Protein AF-K9VRH4-F1 (afdb_monomer)

Secondary structure (DSSP, 8-state):
---------EEEEEEES-STT-S-TTS-EEEEEE--TTSTTPPTT--TTTSEEEEEEEEESSPTTTTSSTT---TT--S--TT--S-TTSSEEEEEETTEEEETTEEEE--TTEEEPPGGGPPPTT-EEEEEEEEEETT--EEEEEEEEEPPPPPPPSSTT--S-EEEEE-------TT--HHHHHHHHHHHHHHHHHHHTT-EEEEEETTTTEEEEEEEETTEEE--TTPPPP-TTS-EEEEE--STT--TTGGGSTTHHHHHHHHHHHHHHHHHHHTT-EE-BTTBSB-TTSPBPEE--TTTTS-EEEEEETTHHHHHHHHHHHHHHH-TTTTSSSTTT--EEEEEES-----TTS--GGGGG--PPPP---TT-SEEEEEE-SS-SSSSPP----B-SS-B-SEEEE-SSSS---TTS-------TT----SSSTTTTTTTSS-----

Organism: NCBI:txid179408

Sequence (451 aa):
MAIASARNWLELKGPIGDSKNDSTPLIPTFKWDLKGEDEFCGLPGFNPDTDVSEVNLYVSVFPQGEGLLPGDRWSGLGSATTEQDYNPNRVLTAKWENGTWTWNGISQAGSPEEFTLSNDRMLTAGQKYYWAVEAETDKGEKTTAFGNFETLLPAPMNSSNTFSSVTVLTRGIEPENPANSEHSQLIDSQLNGVAKHIYDAGGAVKKYNPATGKWQSVSPQGNNWIFDSNSRSPSAGKPLVLLANWMEGIEQQRLYNSGFAEAAADSLFASMVQLDLEKGGSIGSPSGLYDSTGKLIRTSGSVFNSPLHFVGFGQGAVINSEIVQRLGTFFPNAGGTSPANRDLQMTTVDPYNYKSTDLSGPYRNILDPEIRVWNNVTYADNYYQTNGIGKTLNGRELSGTNWKSDWNVSLNNLGNCSPQLRCGIANDGNRAGLCCICCKCSKGLSQSRRK

Solvent-accessible surface area (backbone atoms only — not comparable to full-atom values): 24737 Å² total; per-residue (Å²): 133,83,79,78,74,78,69,67,31,61,46,80,76,43,62,47,35,45,47,97,85,38,96,42,38,42,42,31,32,40,35,39,49,62,36,27,50,94,38,96,53,26,40,80,93,39,47,64,93,75,39,56,47,38,32,38,42,26,30,13,78,30,49,82,56,49,24,35,46,46,78,17,66,41,84,67,58,63,78,51,47,100,83,48,27,47,40,83,77,41,61,37,64,36,40,31,44,92,54,30,35,35,39,96,90,43,76,46,78,48,61,91,45,52,50,65,49,48,86,93,58,32,46,40,59,58,37,64,37,23,36,37,42,37,42,29,31,73,86,70,56,73,52,75,44,79,50,70,54,57,29,52,57,66,77,50,65,95,54,92,60,23,26,49,30,33,38,37,42,26,68,42,74,78,66,62,61,87,92,58,62,64,64,63,52,37,52,51,44,51,55,43,40,56,51,46,54,45,36,76,75,65,21,16,37,28,38,40,36,61,91,76,54,44,76,42,50,25,33,81,55,87,80,43,76,42,80,54,94,80,29,43,75,78,51,56,62,28,37,36,34,38,38,52,42,73,60,69,95,58,61,75,74,62,71,29,35,53,58,40,50,56,52,49,15,50,52,52,42,54,31,51,50,52,53,14,40,77,41,71,18,48,76,37,54,100,88,40,51,49,46,100,84,70,46,75,35,66,44,75,10,24,58,35,38,7,34,30,36,37,40,10,32,26,45,10,24,33,21,45,30,52,29,50,52,49,35,46,72,77,37,61,26,41,9,12,86,35,82,89,61,37,32,22,29,39,40,28,37,33,30,44,57,47,55,67,87,81,46,69,78,78,49,44,47,24,55,46,62,80,68,56,59,55,93,60,50,70,31,33,39,37,38,17,27,76,66,59,77,62,81,56,78,50,13,50,83,58,76,49,100,88,28,52,42,82,36,75,41,73,52,70,80,63,73,68,86,42,84,86,44,70,83,45,74,54,88,65,95,83,66,84,75,69,89,68,62,67,64,65,72,17,62,48,81,67,86,78,87,92,131

Structure (mmCIF, N/CA/C/O backbone):
data_AF-K9VRH4-F1
#
_entry.id   AF-K9VRH4-F1
#
loop_
_atom_site.group_PDB
_atom_site.id
_atom_site.type_symbol
_atom_site.label_atom_id
_atom_site.label_alt_id
_atom_site.label_comp_id
_atom_site.label_asym_id
_atom_site.label_entity_id
_atom_site.label_seq_id
_atom_site.pdbx_PDB_ins_code
_atom_site.Cartn_x
_atom_site.Cartn_y
_atom_site.Cartn_z
_atom_site.occupancy
_atom_site.B_iso_or_equiv
_atom_site.auth_seq_id
_atom_site.auth_comp_id
_atom_site.auth_asym_id
_atom_site.auth_atom_id
_atom_site.pdbx_PDB_model_num
ATOM 1 N N . MET A 1 1 ? -27.255 25.297 39.744 1.00 35.28 1 MET A N 1
ATOM 2 C CA . MET A 1 1 ? -27.288 23.938 39.169 1.00 35.28 1 MET A CA 1
ATOM 3 C C . MET A 1 1 ? -25.854 23.459 39.080 1.00 35.28 1 MET A C 1
ATOM 5 O O . MET A 1 1 ? -25.089 24.037 38.322 1.00 35.28 1 MET A O 1
ATOM 9 N N . ALA A 1 2 ? -25.463 22.523 39.946 1.00 28.44 2 ALA A N 1
ATOM 10 C CA . ALA A 1 2 ? -24.146 21.904 39.891 1.00 28.44 2 ALA A CA 1
ATOM 11 C C . ALA A 1 2 ? -24.119 20.966 38.681 1.00 28.44 2 ALA A C 1
ATOM 13 O O . ALA A 1 2 ? -24.972 20.089 38.567 1.00 28.44 2 ALA A O 1
ATOM 14 N N . ILE A 1 3 ? -23.186 21.195 37.761 1.00 32.94 3 ILE A N 1
ATOM 15 C CA . ILE A 1 3 ? -22.892 20.254 36.684 1.00 32.94 3 ILE A CA 1
ATOM 16 C C . ILE A 1 3 ? -22.281 19.038 37.380 1.00 32.94 3 ILE A C 1
ATOM 18 O O . ILE A 1 3 ? -21.192 19.136 37.945 1.00 32.94 3 ILE A O 1
ATOM 22 N N . ALA A 1 4 ? -23.021 17.931 37.432 1.00 36.44 4 ALA A N 1
ATOM 23 C CA . ALA A 1 4 ? -22.487 16.660 37.887 1.00 36.44 4 ALA A CA 1
ATOM 24 C C . ALA A 1 4 ? -21.300 16.314 36.979 1.00 36.44 4 ALA A C 1
ATOM 26 O O . ALA A 1 4 ? -21.470 16.077 35.785 1.00 36.44 4 ALA A O 1
ATOM 27 N N . SER A 1 5 ? -20.089 16.364 37.530 1.00 43.59 5 SER A N 1
ATOM 28 C CA . SER A 1 5 ? -18.912 15.811 36.872 1.00 43.59 5 SER A CA 1
ATOM 29 C C . SER A 1 5 ? -19.157 14.312 36.756 1.00 43.59 5 SER A C 1
ATOM 31 O O . SER A 1 5 ? -19.114 13.620 37.773 1.00 43.59 5 SER A O 1
ATOM 33 N N . ALA A 1 6 ? -19.464 13.821 35.553 1.00 58.31 6 ALA A N 1
ATOM 34 C CA . ALA A 1 6 ? -19.500 12.388 35.285 1.00 58.31 6 ALA A CA 1
ATOM 35 C C . ALA A 1 6 ? -18.170 11.792 35.771 1.00 58.31 6 ALA A C 1
ATOM 37 O O . ALA A 1 6 ? -17.097 12.299 35.425 1.00 58.31 6 ALA A O 1
ATOM 38 N N . ARG A 1 7 ? -18.226 10.796 36.662 1.00 66.75 7 ARG A N 1
ATOM 39 C CA . ARG A 1 7 ? -17.015 10.110 37.119 1.00 66.75 7 ARG A CA 1
ATOM 40 C C . ARG A 1 7 ? -16.444 9.351 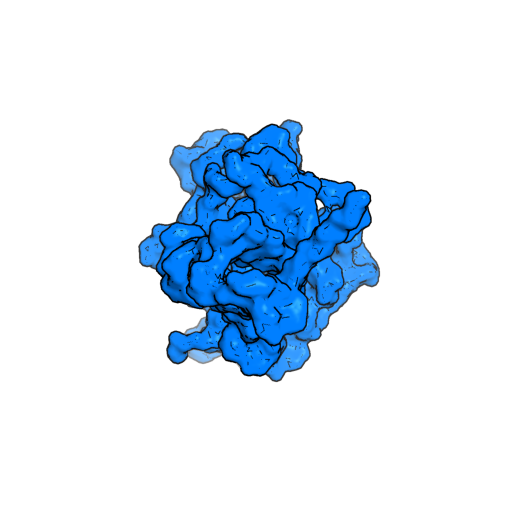35.930 1.00 66.75 7 ARG A C 1
ATOM 42 O O . ARG A 1 7 ? -17.189 8.671 35.235 1.00 66.75 7 ARG A O 1
ATOM 49 N N . ASN A 1 8 ? -15.145 9.487 35.682 1.00 75.56 8 ASN A N 1
ATOM 50 C CA . ASN A 1 8 ? -14.498 8.735 34.617 1.00 75.56 8 ASN A CA 1
ATOM 51 C C . ASN A 1 8 ? -14.078 7.360 35.152 1.00 75.56 8 ASN A C 1
ATOM 53 O O . ASN A 1 8 ? -13.003 7.222 35.735 1.00 75.56 8 ASN A O 1
ATOM 57 N N . TRP A 1 9 ? -14.962 6.381 34.982 1.00 87.94 9 TRP A N 1
ATOM 58 C CA . TRP A 1 9 ? -14.783 4.992 35.408 1.00 87.94 9 TRP A CA 1
ATOM 59 C C . TRP A 1 9 ? -14.170 4.104 34.319 1.00 87.94 9 TRP A C 1
ATOM 61 O O . TRP A 1 9 ? -14.119 2.897 34.487 1.00 87.94 9 TRP A O 1
ATOM 71 N N . LEU A 1 10 ? -13.689 4.688 33.220 1.00 91.38 10 LEU A N 1
ATOM 72 C CA . LEU A 1 10 ? -13.012 3.986 32.133 1.00 91.38 10 LEU A CA 1
ATOM 73 C C . LEU A 1 10 ? -11.599 4.555 31.965 1.00 91.38 10 LEU A C 1
ATOM 75 O O . LEU A 1 10 ? -11.423 5.754 31.733 1.00 91.38 10 LEU A O 1
ATOM 79 N N . GLU A 1 11 ? -10.583 3.700 32.051 1.00 92.00 11 GLU A N 1
ATOM 80 C CA . GLU A 1 11 ? -9.183 4.092 31.873 1.00 92.00 11 GLU A CA 1
ATOM 81 C C . GLU A 1 11 ? -8.489 3.229 30.820 1.00 92.00 11 GLU A C 1
ATOM 83 O O . GLU A 1 11 ? -8.385 2.016 30.959 1.00 92.00 11 GLU A O 1
ATOM 88 N N . LEU A 1 12 ? -7.938 3.857 29.780 1.00 93.25 12 LEU A N 1
ATOM 89 C CA . LEU A 1 12 ? -7.158 3.141 28.773 1.00 93.25 12 LEU A CA 1
ATOM 90 C C . LEU A 1 12 ? -5.770 2.786 29.316 1.00 93.25 12 LEU A C 1
ATOM 92 O O . LEU A 1 12 ? -5.043 3.667 29.774 1.00 93.25 12 LEU A O 1
ATOM 96 N N . LYS A 1 13 ? -5.366 1.519 29.189 1.00 93.00 13 LYS A N 1
ATOM 97 C CA . LYS A 1 13 ? -4.014 1.052 29.556 1.00 93.00 13 LYS A CA 1
ATOM 98 C C . LYS A 1 13 ? -3.057 0.982 28.379 1.00 93.00 13 LYS A C 1
ATOM 100 O O . LYS A 1 13 ? -1.844 0.999 28.568 1.00 93.00 13 LYS A O 1
ATOM 105 N N . GLY A 1 14 ? -3.607 0.967 27.173 1.00 81.06 14 GLY A N 1
ATOM 106 C CA . GLY A 1 14 ? -2.862 0.979 25.925 1.00 81.06 14 GLY A CA 1
ATOM 107 C C . GLY A 1 14 ? -3.239 -0.201 25.036 1.00 81.06 14 GLY A C 1
ATOM 108 O O . GLY A 1 14 ? -3.896 -1.147 25.478 1.00 81.06 14 GLY A O 1
ATOM 109 N N . PRO A 1 15 ? -2.807 -0.178 23.774 1.00 83.25 15 PRO A N 1
ATOM 110 C CA . PRO A 1 15 ? -2.511 -1.413 23.082 1.00 83.25 15 PRO A CA 1
ATOM 111 C C . PRO A 1 15 ? -1.242 -2.040 23.686 1.00 83.25 15 PRO A C 1
ATOM 113 O O . PRO A 1 15 ? -0.194 -1.410 23.741 1.00 83.25 15 PRO A O 1
ATOM 116 N N . ILE A 1 16 ? -1.326 -3.290 24.135 1.00 77.44 16 ILE A N 1
ATOM 117 C CA . ILE A 1 16 ? -0.171 -4.151 24.413 1.00 77.44 16 ILE A CA 1
ATOM 118 C C . ILE A 1 16 ? 0.257 -4.782 23.091 1.00 77.44 16 ILE A C 1
ATOM 120 O O . ILE A 1 16 ? -0.598 -5.209 22.312 1.00 77.44 16 ILE A O 1
ATOM 124 N N . GLY A 1 17 ? 1.559 -4.899 22.840 1.00 62.91 17 GLY A N 1
ATOM 125 C CA . GLY A 1 17 ? 2.035 -5.448 21.575 1.00 62.91 17 GLY A CA 1
ATOM 126 C C . GLY A 1 17 ? 2.310 -4.380 20.524 1.00 62.91 17 GLY A C 1
ATOM 127 O O . GLY A 1 17 ? 2.074 -4.644 19.355 1.00 62.91 17 GLY A O 1
ATOM 128 N N . ASP A 1 18 ? 2.748 -3.181 20.909 1.00 57.97 18 ASP A N 1
ATOM 129 C CA . ASP A 1 18 ? 3.160 -2.102 20.001 1.00 57.97 18 ASP A CA 1
ATOM 130 C C . ASP A 1 18 ? 4.665 -1.768 20.117 1.00 57.97 18 ASP A C 1
ATOM 132 O O . ASP A 1 18 ? 5.166 -0.867 19.441 1.00 57.97 18 ASP A O 1
ATOM 136 N N . SER A 1 19 ? 5.418 -2.516 20.937 1.00 59.28 19 SER A N 1
ATOM 137 C CA . SER A 1 19 ? 6.834 -2.266 21.217 1.00 59.28 19 SER A CA 1
ATOM 138 C C . SER A 1 19 ? 7.782 -3.100 20.343 1.00 59.28 19 SER A C 1
ATOM 140 O O . SER A 1 19 ? 7.430 -4.145 19.796 1.00 59.28 19 SER A O 1
ATOM 142 N N . LYS A 1 20 ? 9.054 -2.672 20.238 1.00 56.81 20 LYS A N 1
ATOM 143 C CA . LYS A 1 20 ? 10.079 -3.338 19.400 1.00 56.81 20 LYS A CA 1
ATOM 144 C C . LYS A 1 20 ? 10.387 -4.770 19.842 1.00 56.81 20 LYS A C 1
ATOM 146 O O . LYS A 1 20 ? 10.981 -5.520 19.072 1.00 56.81 20 LYS A O 1
ATOM 151 N N . ASN A 1 21 ? 10.034 -5.112 21.077 1.00 55.53 21 ASN A N 1
ATOM 152 C CA . ASN A 1 21 ? 10.310 -6.411 21.678 1.00 55.53 21 ASN A CA 1
ATOM 153 C C . ASN A 1 21 ? 9.100 -7.352 21.614 1.00 55.53 21 ASN A C 1
ATOM 155 O O . ASN A 1 21 ? 9.225 -8.517 21.994 1.00 55.53 21 ASN A O 1
ATOM 159 N N . ASP A 1 22 ? 7.951 -6.873 21.130 1.00 62.84 22 ASP A N 1
ATOM 160 C CA . ASP A 1 22 ? 6.749 -7.684 21.026 1.00 62.84 22 ASP A CA 1
ATOM 161 C C . ASP A 1 22 ? 6.797 -8.607 19.812 1.00 62.84 22 ASP A C 1
ATOM 163 O O . ASP A 1 22 ? 7.300 -8.276 18.740 1.00 62.84 22 ASP A O 1
ATOM 167 N N . SER A 1 23 ? 6.252 -9.809 19.986 1.00 56.75 23 SER A N 1
ATOM 168 C CA . SER A 1 23 ? 6.243 -10.835 18.939 1.00 56.75 23 SER A CA 1
ATOM 169 C C . SER A 1 23 ? 5.205 -10.586 17.835 1.00 56.75 23 SER A C 1
ATOM 171 O O . SER A 1 23 ? 5.262 -11.250 16.801 1.00 56.75 23 SER A O 1
ATOM 173 N N . THR A 1 24 ? 4.273 -9.646 18.040 1.00 63.16 24 THR A N 1
ATOM 174 C CA . THR A 1 24 ? 3.157 -9.317 17.129 1.00 63.16 24 THR A CA 1
ATOM 175 C C . THR A 1 24 ? 2.865 -7.801 17.083 1.00 63.16 24 THR A C 1
ATOM 177 O O . THR A 1 24 ? 1.732 -7.386 17.307 1.00 63.16 24 THR A O 1
ATOM 180 N N . PRO A 1 25 ? 3.854 -6.946 16.741 1.00 69.94 25 PRO A N 1
ATOM 181 C CA . PRO A 1 25 ? 3.779 -5.484 16.900 1.00 69.94 25 PRO A CA 1
ATOM 182 C C . PRO A 1 25 ? 2.669 -4.783 16.087 1.00 69.94 25 PRO A C 1
ATOM 184 O O . PRO A 1 25 ? 2.393 -3.602 16.277 1.00 69.94 25 PRO A O 1
ATOM 187 N N . LEU A 1 26 ? 2.067 -5.491 15.124 1.00 77.25 26 LEU A N 1
ATOM 188 C CA . LEU A 1 26 ? 1.008 -4.987 14.244 1.00 77.25 26 LEU A CA 1
ATOM 189 C C . LEU A 1 26 ? -0.363 -5.606 14.548 1.00 77.25 26 LEU A C 1
ATOM 191 O O . LEU A 1 26 ? -1.329 -5.333 13.838 1.00 77.25 26 LEU A O 1
ATOM 195 N N . ILE A 1 27 ? -0.459 -6.448 15.575 1.00 84.69 27 ILE A N 1
ATOM 196 C CA . ILE A 1 27 ? -1.700 -7.097 16.005 1.00 84.69 27 ILE A CA 1
ATOM 197 C C . ILE A 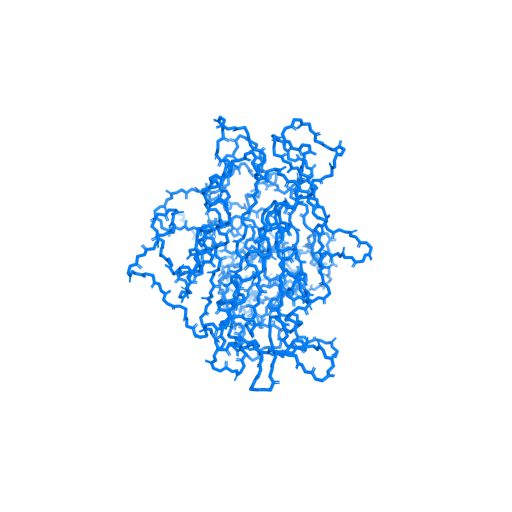1 27 ? -1.860 -6.854 17.514 1.00 84.69 27 ILE A C 1
ATOM 199 O O . ILE A 1 27 ? -1.797 -7.794 18.310 1.00 84.69 27 ILE A O 1
ATOM 203 N N . PRO A 1 28 ? -1.988 -5.583 17.938 1.00 89.25 28 PRO A N 1
ATOM 204 C CA . PRO A 1 28 ? -2.015 -5.270 19.352 1.00 89.25 28 PRO A CA 1
ATOM 205 C C . PRO A 1 28 ? -3.264 -5.824 20.043 1.00 89.25 28 PRO A C 1
ATOM 207 O O . PRO A 1 28 ? -4.317 -6.049 19.435 1.00 89.25 28 PRO A O 1
ATOM 210 N N . THR A 1 29 ? -3.132 -5.997 21.353 1.00 92.25 29 THR A N 1
ATOM 211 C CA . THR A 1 29 ? -4.240 -6.236 22.275 1.00 92.25 29 THR A CA 1
ATOM 212 C C . THR A 1 29 ? -4.584 -4.939 22.979 1.00 92.25 29 THR A C 1
ATOM 214 O O . THR A 1 29 ? -3.804 -4.455 23.792 1.00 92.25 29 THR A O 1
ATOM 217 N N . PHE A 1 30 ? -5.743 -4.371 22.676 1.00 94.31 30 PHE A N 1
ATOM 218 C CA . PHE A 1 30 ? -6.259 -3.199 23.370 1.00 94.31 30 PHE A CA 1
ATOM 219 C C . PHE A 1 30 ? -6.724 -3.599 24.764 1.00 94.31 30 PHE A C 1
ATOM 221 O O . PHE A 1 30 ? -7.462 -4.575 24.894 1.00 94.31 30 PHE A O 1
ATOM 228 N N . LYS A 1 31 ? -6.278 -2.853 25.780 1.00 95.38 31 LYS A N 1
ATOM 229 C CA . LYS A 1 31 ? -6.679 -3.041 27.175 1.00 95.38 31 LYS A CA 1
ATOM 230 C C . LYS A 1 31 ? -7.131 -1.737 27.813 1.00 95.38 31 LYS A C 1
ATOM 232 O O . LYS A 1 31 ? -6.527 -0.676 27.603 1.00 95.38 31 LYS A O 1
ATOM 237 N N . TRP A 1 32 ? -8.170 -1.839 28.620 1.00 94.94 32 TRP A N 1
ATOM 238 C CA . TRP A 1 32 ? -8.697 -0.767 29.452 1.00 94.94 32 TRP A CA 1
ATOM 239 C C . TRP A 1 32 ? -9.229 -1.353 30.756 1.00 94.94 32 TRP A C 1
ATOM 241 O O . TRP A 1 32 ? -9.529 -2.538 30.811 1.00 94.94 32 TRP A O 1
ATOM 251 N N . ASP A 1 33 ? -9.348 -0.509 31.773 1.00 92.44 33 ASP A N 1
ATOM 252 C CA . ASP A 1 33 ? -9.925 -0.874 33.064 1.00 92.44 33 ASP A CA 1
ATOM 253 C C . ASP A 1 33 ? -11.271 -0.162 33.225 1.00 92.44 33 ASP A C 1
ATOM 255 O O . ASP A 1 33 ? -11.391 1.041 32.945 1.00 92.44 33 ASP A O 1
ATOM 259 N N . LEU A 1 34 ? -12.264 -0.896 33.714 1.00 90.38 34 LEU A N 1
ATOM 260 C CA . LEU A 1 34 ? -13.556 -0.397 34.158 1.00 90.38 34 LEU A CA 1
ATOM 261 C C . LEU A 1 34 ? -13.540 -0.355 35.691 1.00 90.38 34 LEU A C 1
ATOM 263 O O . LEU A 1 34 ? -13.485 -1.372 36.370 1.00 90.38 34 LEU A O 1
ATOM 267 N N . LYS A 1 35 ? -13.559 0.847 36.261 1.00 85.31 35 LYS A N 1
ATOM 268 C CA . LYS A 1 35 ? -13.280 1.075 37.681 1.00 85.31 35 LYS A CA 1
ATOM 269 C C . LYS A 1 35 ? -14.517 0.928 38.559 1.00 85.31 35 LYS A C 1
ATOM 271 O O . LYS A 1 35 ? -15.436 1.753 38.488 1.00 85.31 35 LYS A O 1
ATOM 276 N N . GLY A 1 36 ? -14.488 -0.071 39.438 1.00 74.56 36 GLY A N 1
ATOM 277 C CA . GLY A 1 36 ? -15.500 -0.325 40.470 1.00 74.56 36 GLY A CA 1
ATOM 278 C C . GLY A 1 36 ? -15.449 0.626 41.672 1.00 74.56 36 GLY A C 1
ATOM 279 O O . GLY A 1 36 ? -14.606 1.515 41.763 1.00 74.56 36 GLY A O 1
ATOM 280 N N . GLU A 1 37 ? -16.358 0.421 42.626 1.00 67.88 37 GLU A N 1
ATOM 281 C CA . GLU A 1 37 ? -16.551 1.282 43.810 1.00 67.88 37 GLU A CA 1
ATOM 282 C C . GLU A 1 37 ? -15.295 1.460 44.680 1.00 67.88 37 GLU A C 1
ATOM 284 O O . GLU A 1 37 ? -15.092 2.530 45.260 1.00 67.88 37 GLU A O 1
ATOM 289 N N . ASP A 1 38 ? -14.433 0.443 44.723 1.00 68.56 38 ASP A N 1
ATOM 290 C CA . ASP A 1 38 ? -13.212 0.430 45.534 1.00 68.56 38 ASP A CA 1
ATOM 291 C C . ASP A 1 38 ? -12.031 1.168 44.876 1.00 68.56 38 ASP A C 1
ATOM 293 O O . ASP A 1 38 ? -10.958 1.311 45.472 1.00 68.56 38 ASP A O 1
ATOM 297 N N . GLU A 1 39 ? -12.215 1.679 43.657 1.00 70.06 39 GLU A N 1
ATOM 298 C CA . GLU A 1 39 ? -11.165 2.328 42.884 1.00 70.06 39 GLU A CA 1
ATOM 299 C C . GLU A 1 39 ? -11.294 3.854 42.841 1.00 70.06 39 GLU A C 1
ATOM 301 O O . GLU A 1 39 ? -12.376 4.448 42.808 1.00 70.06 39 GLU A O 1
ATOM 306 N N . PHE A 1 40 ? -10.144 4.533 42.798 1.00 66.69 40 PHE A N 1
ATOM 307 C CA . PHE A 1 40 ? -10.096 5.987 42.678 1.00 66.69 40 PHE A CA 1
ATOM 308 C C . PHE A 1 40 ? -10.763 6.434 41.365 1.00 66.69 40 PHE A C 1
ATOM 310 O O . PHE A 1 40 ? -10.292 6.093 40.277 1.00 66.69 40 PHE A O 1
ATOM 317 N N . CYS A 1 41 ? -11.833 7.229 41.495 1.00 69.75 41 CYS A N 1
ATOM 318 C CA . CYS A 1 41 ? -12.744 7.670 40.425 1.00 69.75 41 CYS A CA 1
ATOM 319 C C . CYS A 1 41 ? -13.737 6.618 39.893 1.00 69.75 41 CYS A C 1
ATOM 321 O O . CYS A 1 41 ? -14.420 6.906 38.910 1.00 69.75 41 CYS A O 1
ATOM 323 N N . GLY A 1 42 ? -13.881 5.465 40.549 1.00 70.31 42 GLY A N 1
ATOM 324 C CA . GLY A 1 42 ? -14.854 4.444 40.171 1.00 70.31 42 GLY A CA 1
ATOM 325 C C . GLY A 1 42 ? -16.312 4.787 40.498 1.00 70.31 42 GLY A C 1
ATOM 326 O O . GLY A 1 42 ? -16.623 5.735 41.246 1.00 70.31 42 GLY A O 1
ATOM 327 N N . LEU A 1 43 ? -17.221 4.025 39.888 1.00 77.88 43 LEU A N 1
ATOM 328 C CA . LEU A 1 43 ? -18.663 4.154 40.096 1.00 77.88 43 LEU A CA 1
ATOM 329 C C . LEU A 1 43 ? -19.101 3.425 41.382 1.00 77.88 43 LEU A C 1
ATOM 331 O O . LEU A 1 43 ? -18.773 2.255 41.557 1.00 77.88 43 LEU A O 1
ATOM 335 N N . PRO A 1 44 ? -19.850 4.077 42.294 1.00 76.12 44 PRO A N 1
ATOM 336 C CA . PRO A 1 44 ? -20.377 3.410 43.486 1.00 76.12 44 PRO A CA 1
ATOM 337 C C . PRO A 1 44 ? -21.367 2.291 43.136 1.00 76.12 44 PRO A C 1
ATOM 339 O O . PRO A 1 44 ? -22.283 2.505 42.338 1.00 76.12 44 PRO A O 1
ATOM 342 N N . GLY A 1 45 ? -21.222 1.120 43.758 1.00 77.25 45 GLY A N 1
ATOM 343 C CA . GLY A 1 45 ? -22.057 -0.052 43.516 1.00 77.25 45 GLY A CA 1
ATOM 344 C C . GLY A 1 45 ? -21.986 -0.581 42.084 1.00 77.25 45 GLY A C 1
ATOM 345 O O . GLY A 1 45 ? -22.999 -1.087 41.601 1.00 77.25 45 GLY A O 1
ATOM 346 N N . PHE A 1 46 ? -20.852 -0.382 41.404 1.00 82.69 46 PHE A N 1
ATOM 347 C CA . PHE A 1 46 ? -20.579 -0.883 40.059 1.00 82.69 46 PHE A CA 1
ATOM 348 C C . PHE A 1 46 ? -19.601 -2.053 40.123 1.00 82.69 46 PHE A C 1
ATOM 350 O O . PHE A 1 46 ? -18.490 -1.918 40.645 1.00 82.69 46 PHE A O 1
ATOM 357 N N . ASN A 1 47 ? -20.026 -3.182 39.569 1.00 83.38 47 ASN A N 1
ATOM 358 C CA . ASN A 1 47 ? -19.202 -4.349 39.321 1.00 83.38 47 ASN A CA 1
ATOM 359 C C . ASN A 1 47 ? -18.954 -4.504 37.805 1.00 83.38 47 ASN A C 1
ATOM 361 O O . ASN A 1 47 ? -19.891 -4.840 37.079 1.00 83.38 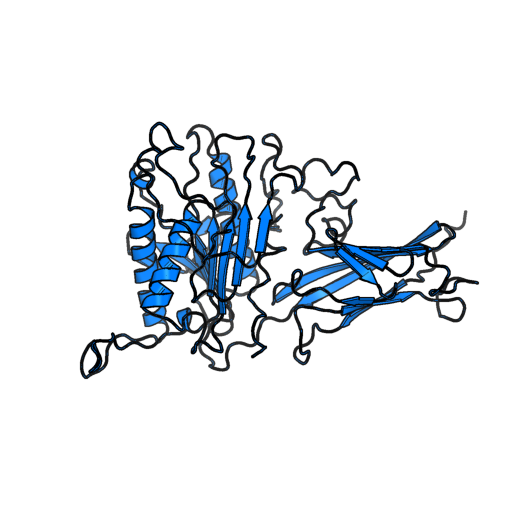47 ASN A O 1
ATOM 365 N N . PRO A 1 48 ? -17.712 -4.314 37.323 1.00 77.00 48 PRO A N 1
ATOM 366 C CA . PRO A 1 48 ? -17.350 -4.445 35.908 1.00 77.00 48 PRO A CA 1
ATOM 367 C C . PRO A 1 48 ? -17.766 -5.763 35.251 1.00 77.00 48 PRO A C 1
ATOM 369 O O . PRO A 1 48 ? -18.103 -5.785 34.069 1.00 77.00 48 PRO A O 1
ATOM 372 N N . ASP A 1 49 ? -17.774 -6.855 36.019 1.00 76.50 49 ASP A N 1
ATOM 373 C CA . ASP A 1 49 ? -18.078 -8.192 35.506 1.00 76.50 49 ASP A CA 1
ATOM 374 C C . ASP A 1 49 ? -19.576 -8.421 35.263 1.00 76.50 49 ASP A C 1
ATOM 376 O O . ASP A 1 49 ? -19.947 -9.336 34.523 1.00 76.50 49 ASP A O 1
ATOM 380 N N . THR A 1 50 ? -20.447 -7.646 35.917 1.00 82.62 50 THR A N 1
ATOM 381 C CA . THR A 1 50 ? -21.901 -7.883 35.898 1.00 82.62 50 THR A CA 1
ATOM 382 C C . THR A 1 50 ? -22.730 -6.696 35.459 1.00 82.62 50 THR A C 1
ATOM 384 O O . THR A 1 50 ? -23.840 -6.913 34.996 1.00 82.62 50 THR A O 1
ATOM 387 N N . ASP A 1 51 ? -22.220 -5.476 35.607 1.00 89.12 51 ASP A N 1
ATOM 388 C CA . ASP A 1 51 ? -23.017 -4.256 35.463 1.00 89.12 51 ASP A CA 1
ATOM 389 C C . ASP A 1 51 ? -22.719 -3.513 34.151 1.00 89.12 51 ASP A C 1
ATOM 391 O O . ASP A 1 51 ? -23.213 -2.402 33.938 1.00 89.12 51 ASP A O 1
ATOM 395 N N . VAL A 1 52 ? -21.871 -4.088 33.294 1.00 91.50 52 VAL A N 1
ATOM 396 C CA . VAL A 1 52 ? -21.547 -3.577 31.959 1.00 91.50 52 VAL A CA 1
ATOM 397 C C . VAL A 1 52 ? -22.474 -4.238 30.950 1.00 91.50 52 VAL A C 1
ATOM 399 O O . VAL A 1 52 ? -22.413 -5.448 30.740 1.00 91.50 52 VAL A O 1
ATOM 402 N N . SER A 1 53 ? -23.287 -3.421 30.286 1.00 94.00 53 SER A N 1
ATOM 403 C CA . SER A 1 53 ? -24.233 -3.887 29.269 1.00 94.00 53 SER A CA 1
ATOM 404 C C . SER A 1 53 ? -23.587 -3.987 27.887 1.00 94.00 53 SER A C 1
ATOM 406 O O . SER A 1 53 ? -23.834 -4.941 27.147 1.00 94.00 53 SER A O 1
ATOM 408 N N . GLU A 1 54 ? -22.737 -3.015 27.546 1.00 95.88 54 GLU A N 1
ATOM 409 C CA . GLU A 1 54 ? -22.173 -2.862 26.209 1.00 95.88 54 GLU A CA 1
ATOM 410 C C . GLU A 1 54 ? -20.804 -2.173 26.262 1.00 95.88 54 GLU A C 1
ATOM 412 O O . GLU A 1 54 ? -20.595 -1.222 27.022 1.00 95.88 54 GLU A O 1
ATOM 417 N N . VAL A 1 55 ? -19.878 -2.623 25.409 1.00 96.94 55 VAL A N 1
ATOM 418 C CA . VAL A 1 55 ? -18.616 -1.920 25.139 1.00 96.94 55 VAL A CA 1
ATOM 419 C C . VAL A 1 55 ? -18.369 -1.845 23.637 1.00 96.94 55 VAL A C 1
ATOM 421 O O . VAL A 1 55 ? -18.401 -2.860 22.950 1.00 96.94 55 VAL A O 1
ATOM 424 N N . ASN A 1 56 ? -18.062 -0.660 23.115 1.00 96.94 56 ASN A N 1
ATOM 425 C CA . ASN A 1 56 ? -17.641 -0.464 21.732 1.00 96.94 56 ASN A CA 1
ATOM 426 C C . ASN A 1 56 ? -16.172 -0.052 21.672 1.00 96.94 56 ASN A C 1
ATOM 428 O O . ASN A 1 56 ? -15.760 0.917 22.308 1.00 96.94 56 ASN A O 1
ATOM 432 N N . LEU A 1 57 ? -15.393 -0.763 20.861 1.00 96.81 57 LEU A N 1
ATOM 433 C CA . LEU A 1 57 ? -14.016 -0.425 20.525 1.00 96.81 57 LEU A CA 1
ATOM 434 C C . LEU A 1 57 ? -13.951 0.094 19.088 1.00 96.81 57 LEU A C 1
ATOM 436 O O . LEU A 1 57 ? -14.330 -0.597 18.136 1.00 96.81 57 LEU A O 1
ATOM 440 N N . TYR A 1 58 ? -13.378 1.284 18.936 1.00 95.06 58 TYR A N 1
ATOM 441 C CA . TYR A 1 58 ? -13.129 1.912 17.646 1.00 95.06 58 TYR A CA 1
ATOM 442 C C . TYR A 1 58 ? -11.636 2.099 17.423 1.00 95.06 58 TYR A C 1
ATOM 444 O O . TYR A 1 58 ? -10.929 2.583 18.305 1.00 95.06 58 TYR A O 1
ATOM 452 N N . VAL A 1 59 ? -11.160 1.777 16.222 1.00 92.94 59 VAL A N 1
ATOM 453 C CA . VAL A 1 59 ? -9.782 2.045 15.785 1.00 92.94 59 VAL A CA 1
ATOM 454 C C . VAL A 1 59 ? -9.824 2.750 14.433 1.00 92.94 59 VAL A C 1
ATOM 456 O O . VAL A 1 59 ? -10.515 2.311 13.511 1.00 92.94 59 VAL A O 1
ATOM 459 N N . SER A 1 60 ? -9.082 3.848 14.300 1.00 86.00 60 SER A N 1
ATOM 460 C CA . SER A 1 60 ? -9.063 4.695 13.107 1.00 86.00 60 SER A CA 1
ATOM 461 C C . SER A 1 60 ? -7.680 5.302 12.866 1.00 86.00 60 SER A C 1
ATOM 463 O O . SER A 1 60 ? -6.855 5.413 13.770 1.00 86.00 60 SER A O 1
ATOM 465 N N . VAL A 1 61 ? -7.423 5.720 11.629 1.00 79.69 61 VAL A N 1
ATOM 466 C CA . VAL A 1 61 ? -6.286 6.600 11.295 1.00 79.69 61 VAL A CA 1
ATOM 467 C C . VAL A 1 61 ? -6.630 8.078 11.501 1.00 79.69 61 VAL A C 1
ATOM 469 O O . VAL A 1 61 ? -5.746 8.928 11.427 1.00 79.69 61 VAL A O 1
ATOM 472 N N . PHE A 1 62 ? -7.902 8.382 11.773 1.00 82.00 62 PHE A N 1
ATOM 473 C CA . PHE A 1 62 ? -8.395 9.727 12.036 1.00 82.00 62 PHE A CA 1
ATOM 474 C C . PHE A 1 62 ? -8.604 9.954 13.537 1.00 82.00 62 PHE A C 1
ATOM 476 O O . PHE A 1 62 ? -9.063 9.038 14.225 1.00 82.00 62 PHE A O 1
ATOM 483 N N . PRO A 1 63 ? -8.282 11.152 14.055 1.00 88.38 63 PRO A N 1
ATOM 484 C CA . PRO A 1 63 ? -8.525 11.502 15.448 1.00 88.38 63 PRO A CA 1
ATOM 485 C C . PRO A 1 63 ? -10.019 11.680 15.756 1.00 88.38 63 PRO A C 1
ATOM 487 O O . PRO A 1 63 ? -10.873 11.694 14.867 1.00 88.38 63 PRO A O 1
ATOM 490 N N . GLN A 1 64 ? -10.319 11.869 17.045 1.00 91.00 64 GLN A N 1
ATOM 491 C CA . GLN A 1 64 ? -11.635 12.306 17.512 1.00 91.00 64 GLN A CA 1
ATOM 492 C C . GLN A 1 64 ? -12.101 13.553 16.749 1.00 91.00 64 GLN A C 1
ATOM 494 O O . GLN A 1 64 ? -11.333 14.494 16.546 1.00 91.00 64 GLN A O 1
ATOM 499 N N . GLY A 1 65 ? -13.370 13.556 16.351 1.00 86.56 65 GLY A N 1
ATOM 500 C CA . GLY A 1 65 ? -13.987 14.620 15.564 1.00 86.56 65 GLY A CA 1
ATOM 501 C C . GLY A 1 65 ? -13.727 14.506 14.062 1.00 86.56 65 GLY A C 1
ATOM 502 O O . GLY A 1 65 ? -14.420 15.165 13.296 1.00 86.56 65 GLY A O 1
ATOM 503 N N . GLU A 1 66 ? -12.793 13.652 13.625 1.00 81.38 66 GLU A N 1
ATOM 504 C CA . GLU A 1 66 ? -12.425 13.494 12.212 1.00 81.38 66 GLU A CA 1
ATOM 505 C C . GLU A 1 66 ? -12.726 12.091 11.648 1.00 81.38 66 GLU A C 1
ATOM 507 O O . GLU A 1 66 ? -12.286 11.743 10.556 1.00 81.38 66 GLU A O 1
ATOM 512 N N . GLY A 1 67 ? -13.488 11.268 12.370 1.00 80.06 67 GLY A N 1
ATOM 513 C CA . GLY A 1 67 ? -13.885 9.927 11.937 1.00 80.06 67 GLY A CA 1
ATOM 514 C C . GLY A 1 67 ? -13.321 8.820 12.822 1.00 80.06 67 GLY A C 1
ATOM 515 O O . GLY A 1 67 ? -13.027 7.737 12.314 1.00 80.06 67 GLY A O 1
ATOM 516 N N . LEU A 1 68 ? -13.137 9.063 14.123 1.00 87.94 68 LEU A N 1
ATOM 517 C CA . LEU A 1 68 ? -12.812 8.020 15.099 1.00 87.94 68 LEU A CA 1
ATOM 518 C C . LEU A 1 68 ? -14.073 7.368 15.664 1.00 87.94 68 LEU A C 1
ATOM 520 O O . LEU A 1 68 ? -14.129 6.143 15.737 1.00 87.94 68 LEU A O 1
ATOM 524 N N . LEU A 1 69 ? -15.094 8.168 15.964 1.00 92.00 69 LEU A N 1
ATOM 525 C CA . LEU A 1 69 ? -16.417 7.712 16.388 1.00 92.00 69 LEU A CA 1
ATOM 526 C C . LEU A 1 69 ? -17.408 7.672 15.210 1.00 92.00 69 LEU A C 1
ATOM 528 O O . LEU A 1 69 ? -17.128 8.261 14.156 1.00 92.00 69 LEU A O 1
ATOM 532 N N . PRO A 1 70 ? -18.563 6.995 15.351 1.00 87.75 70 PRO A N 1
ATOM 533 C CA . PRO A 1 70 ? -19.624 7.006 14.341 1.00 87.75 70 PRO A CA 1
ATOM 534 C C . PRO A 1 70 ? -20.126 8.417 14.017 1.00 87.75 70 PRO A C 1
ATOM 536 O O . PRO A 1 70 ? -20.237 8.779 12.849 1.00 87.75 70 PRO A O 1
ATOM 539 N N . GLY A 1 71 ? -20.343 9.245 15.043 1.00 85.38 71 GLY A N 1
ATOM 540 C CA . GLY A 1 71 ? -20.878 10.603 14.894 1.00 85.38 71 GLY A CA 1
ATOM 541 C C . GLY A 1 71 ? -19.880 11.663 14.411 1.00 85.38 71 GLY A C 1
ATOM 542 O O . GLY A 1 71 ? -20.285 12.797 14.145 1.00 85.38 71 GLY A O 1
ATOM 543 N N . ASP A 1 72 ? -18.592 11.329 14.300 1.00 83.19 72 ASP A N 1
ATOM 544 C CA . ASP A 1 72 ? -17.556 12.283 13.905 1.00 83.19 72 ASP A CA 1
ATOM 545 C C . ASP A 1 72 ? -17.698 12.678 12.429 1.00 83.19 72 ASP A C 1
ATOM 547 O O . ASP A 1 72 ? -17.615 11.840 11.529 1.00 83.19 72 ASP A O 1
ATOM 551 N N . ARG A 1 73 ? -17.853 13.978 12.165 1.00 74.19 73 ARG A N 1
ATOM 552 C CA . ARG A 1 73 ? -17.970 14.520 10.807 1.00 74.19 73 ARG A CA 1
ATOM 553 C C . ARG A 1 73 ? -16.662 15.161 10.376 1.00 74.19 73 ARG A C 1
ATOM 555 O O . ARG A 1 73 ? -16.206 16.097 11.022 1.00 74.19 73 ARG A O 1
ATOM 562 N N . TRP A 1 74 ? -16.138 14.766 9.219 1.00 65.75 74 TRP A N 1
ATOM 563 C CA . TRP A 1 74 ? -15.031 15.478 8.583 1.00 65.75 74 TRP A CA 1
ATOM 564 C C . TRP A 1 74 ? -15.336 15.840 7.138 1.00 65.75 74 TRP A C 1
ATOM 566 O O . TRP A 1 74 ? -16.232 15.286 6.500 1.00 65.75 74 TRP A O 1
ATOM 576 N N . SER A 1 75 ? -14.582 16.812 6.633 1.00 54.94 75 SER A N 1
ATOM 577 C CA . SER A 1 75 ? -14.806 17.479 5.348 1.00 54.94 75 SER A CA 1
ATOM 578 C C . SER A 1 75 ? -14.762 16.554 4.124 1.00 54.94 75 SER A C 1
ATOM 580 O O . SER A 1 75 ? -15.203 16.963 3.052 1.00 54.94 75 SER A O 1
ATOM 582 N N . GLY A 1 76 ? -14.262 15.323 4.273 1.00 51.09 76 GLY A N 1
ATOM 583 C CA . GLY A 1 76 ? -14.172 14.316 3.215 1.00 51.09 76 GLY A CA 1
ATOM 584 C C . GLY A 1 76 ? -15.404 13.422 3.032 1.00 51.09 76 GLY A C 1
ATOM 585 O O . GLY A 1 76 ? -15.396 12.603 2.117 1.00 51.09 76 GLY A O 1
ATOM 586 N N . LEU A 1 77 ? -16.452 13.545 3.857 1.00 54.84 77 LEU A N 1
ATOM 587 C CA . LEU A 1 77 ? -17.621 12.657 3.803 1.00 54.84 77 LEU A CA 1
ATOM 588 C C . LEU A 1 77 ? -18.918 13.351 3.381 1.00 54.84 77 LEU A C 1
ATOM 590 O O . LEU A 1 77 ? -19.323 14.375 3.932 1.00 54.84 77 LEU A O 1
ATOM 594 N N . GLY A 1 78 ? -19.614 12.709 2.440 1.00 47.59 78 GLY A N 1
ATOM 595 C CA . GLY A 1 78 ? -21.053 12.869 2.244 1.00 47.59 78 GLY A CA 1
ATOM 596 C C . GLY A 1 78 ? -21.881 12.096 3.281 1.00 47.59 78 GLY A C 1
ATOM 597 O O . GLY A 1 78 ? -21.334 11.465 4.176 1.00 47.59 78 GLY A O 1
ATOM 598 N N . SER A 1 79 ? -23.212 12.160 3.144 1.00 51.97 79 SER A N 1
ATOM 599 C CA . SER A 1 79 ? -24.271 11.539 3.974 1.00 51.97 79 SER A CA 1
ATOM 600 C C . SER A 1 79 ? -23.872 10.275 4.765 1.00 51.97 79 SER A C 1
ATOM 602 O O . SER A 1 79 ? -23.300 9.343 4.204 1.00 51.97 79 SER A O 1
ATOM 604 N N . ALA A 1 80 ? -24.247 10.223 6.046 1.00 56.84 80 ALA A N 1
ATOM 605 C CA . ALA A 1 80 ? -24.014 9.071 6.919 1.00 56.84 80 ALA A CA 1
ATOM 606 C C . ALA A 1 80 ? -24.770 7.805 6.480 1.00 56.84 80 ALA A C 1
ATOM 608 O O . ALA A 1 80 ? -25.715 7.876 5.686 1.00 56.84 80 ALA A O 1
ATOM 609 N N . THR A 1 81 ? -24.401 6.657 7.060 1.00 62.94 81 THR A N 1
ATOM 610 C CA . THR A 1 81 ? -25.246 5.452 7.029 1.00 62.94 81 THR A CA 1
ATOM 611 C C . THR A 1 81 ? -26.623 5.729 7.650 1.00 62.94 81 THR A C 1
ATOM 613 O O . THR A 1 81 ? -26.849 6.750 8.304 1.00 62.94 81 THR A O 1
ATOM 616 N N . THR A 1 82 ? -27.562 4.791 7.496 1.00 62.72 82 THR A N 1
ATOM 617 C CA . THR A 1 82 ? -28.855 4.830 8.205 1.00 62.72 82 THR A CA 1
ATOM 618 C C . THR A 1 82 ? -28.699 4.919 9.726 1.00 62.72 82 THR A C 1
ATOM 620 O O . THR A 1 82 ? -29.589 5.429 10.399 1.00 62.72 82 THR A O 1
ATOM 623 N N . GLU A 1 83 ? -27.558 4.472 10.251 1.00 67.25 83 GLU A N 1
ATOM 624 C CA . GLU A 1 83 ? -27.193 4.477 11.671 1.00 67.25 83 GLU A CA 1
ATOM 625 C C . GLU A 1 83 ? -26.411 5.734 12.084 1.00 67.25 83 GLU A C 1
ATOM 627 O O . GLU A 1 83 ? -25.924 5.824 13.204 1.00 67.25 83 GLU A O 1
ATOM 632 N N . GLN A 1 84 ? -26.302 6.727 11.196 1.00 75.69 84 GLN A N 1
ATOM 633 C CA . GLN A 1 84 ? -25.539 7.959 11.415 1.00 75.69 84 GLN A CA 1
ATOM 634 C C . GLN A 1 84 ? -24.029 7.747 11.624 1.00 75.69 84 GLN A C 1
ATOM 636 O O . GLN A 1 84 ? -23.358 8.635 12.147 1.00 75.69 84 GLN A O 1
ATOM 641 N N . ASP A 1 85 ? -23.479 6.623 11.155 1.00 77.81 85 ASP A N 1
ATOM 642 C CA . ASP A 1 85 ? -22.033 6.433 11.081 1.00 77.81 85 ASP A CA 1
ATOM 643 C C . ASP A 1 85 ? -21.487 7.149 9.835 1.00 77.81 85 ASP A C 1
ATOM 645 O O . ASP A 1 85 ? -21.830 6.815 8.695 1.00 77.81 85 ASP A O 1
ATOM 649 N N . TYR A 1 86 ? -20.654 8.162 10.058 1.00 75.81 86 TYR A N 1
ATOM 650 C CA . TYR A 1 86 ? -19.982 8.910 9.004 1.00 75.81 86 TYR A CA 1
ATOM 651 C C . TYR A 1 86 ? -18.728 8.181 8.497 1.00 75.81 86 TYR A C 1
ATOM 653 O O . TYR A 1 86 ? -18.441 8.254 7.311 1.00 75.81 86 TYR A O 1
ATOM 661 N N . ASN A 1 87 ? -18.024 7.395 9.315 1.00 74.69 87 ASN A N 1
ATOM 662 C CA . ASN A 1 87 ? -16.851 6.619 8.891 1.00 74.69 87 ASN A CA 1
ATOM 663 C C . ASN A 1 87 ? -17.024 5.103 9.141 1.00 74.69 87 ASN A C 1
ATOM 665 O O . ASN A 1 87 ? -16.245 4.501 9.886 1.00 74.69 87 ASN A O 1
ATOM 669 N N . PRO A 1 88 ? -17.988 4.433 8.483 1.00 71.69 88 PRO A N 1
ATOM 670 C CA . PRO A 1 88 ? -18.273 3.012 8.722 1.00 71.69 88 PRO A CA 1
ATOM 671 C C . PRO A 1 88 ? -17.119 2.076 8.320 1.00 71.69 88 PRO A C 1
ATOM 673 O O . PRO A 1 88 ? -17.118 0.897 8.661 1.00 71.69 88 PRO A O 1
ATOM 676 N N . ASN A 1 89 ? -16.119 2.596 7.599 1.00 68.38 89 ASN A N 1
ATOM 677 C CA . ASN A 1 89 ? -14.978 1.852 7.062 1.00 68.38 89 ASN A CA 1
ATOM 678 C C . ASN A 1 89 ? -13.674 2.088 7.836 1.00 68.38 89 ASN A C 1
ATOM 680 O O . ASN A 1 89 ? -12.584 1.860 7.299 1.00 68.38 89 ASN A O 1
ATOM 684 N N . ARG A 1 90 ? -13.768 2.549 9.087 1.00 78.69 90 ARG A N 1
ATOM 685 C CA . ARG A 1 90 ? -12.623 2.631 10.002 1.00 78.69 90 ARG A CA 1
ATOM 686 C C . ARG A 1 90 ? -11.949 1.260 10.188 1.00 78.69 90 ARG A C 1
ATOM 688 O O . ARG A 1 90 ? -12.484 0.221 9.798 1.00 78.69 90 ARG A O 1
ATOM 695 N N . VAL A 1 91 ? -10.748 1.252 10.769 1.00 82.69 91 VAL A N 1
ATOM 696 C CA . VAL A 1 91 ? -9.925 0.034 10.914 1.00 82.69 91 VAL A CA 1
ATOM 697 C C . VAL A 1 91 ? -10.686 -1.052 11.675 1.00 82.69 91 VAL A C 1
ATOM 699 O O . VAL A 1 91 ? -10.717 -2.206 11.243 1.00 82.69 91 VAL A O 1
ATOM 702 N N . LEU A 1 92 ? -11.331 -0.673 12.779 1.00 88.94 92 LEU A N 1
ATOM 703 C CA . LEU A 1 92 ? -12.159 -1.561 13.582 1.00 88.94 92 LEU A CA 1
ATOM 704 C C . LEU A 1 92 ? -13.354 -0.801 14.159 1.00 88.94 92 LEU A C 1
ATOM 706 O O . LEU A 1 92 ? -13.180 0.271 14.734 1.00 88.94 92 LEU A O 1
ATOM 710 N N . THR A 1 93 ? -14.525 -1.419 14.044 1.00 91.38 93 THR A N 1
ATOM 711 C CA . THR A 1 93 ? -15.675 -1.207 14.925 1.00 91.38 93 THR A CA 1
ATOM 712 C C . THR A 1 93 ? -16.006 -2.578 15.499 1.00 91.38 93 THR A C 1
ATOM 714 O O . THR A 1 93 ? -16.350 -3.487 14.736 1.00 91.38 93 THR A O 1
ATOM 717 N N . ALA A 1 94 ? -15.824 -2.752 16.804 1.00 93.56 94 ALA A N 1
ATOM 718 C CA . ALA A 1 94 ? -16.141 -3.984 17.513 1.00 93.56 94 ALA A CA 1
ATOM 719 C C . ALA A 1 94 ? -17.069 -3.674 18.682 1.00 93.56 94 ALA A C 1
ATOM 721 O O . ALA A 1 94 ? -16.841 -2.704 19.399 1.00 93.56 94 ALA A O 1
ATOM 722 N N . LYS A 1 95 ? -18.087 -4.510 18.866 1.00 96.06 95 LYS A N 1
ATOM 723 C CA . LYS A 1 95 ? -19.094 -4.361 19.912 1.00 96.06 95 LYS A CA 1
ATOM 724 C C . LYS A 1 95 ? -19.117 -5.597 20.798 1.00 96.06 95 LYS A C 1
ATOM 726 O O . LYS A 1 95 ? -19.234 -6.710 20.287 1.00 96.06 95 LYS A O 1
ATOM 731 N N . TRP A 1 96 ? -18.999 -5.402 22.100 1.00 97.00 96 TRP A N 1
ATOM 732 C CA . TRP A 1 96 ? -19.136 -6.422 23.126 1.00 97.00 96 TRP A CA 1
ATOM 733 C C . TRP A 1 96 ? -20.505 -6.319 23.779 1.00 97.00 96 TRP A C 1
ATOM 735 O O . TRP A 1 96 ? -20.890 -5.238 24.217 1.00 97.00 96 TRP A O 1
ATOM 745 N N . GLU A 1 97 ? -21.199 -7.447 23.881 1.00 94.94 97 GLU A N 1
ATOM 746 C CA . GLU A 1 97 ? -22.414 -7.615 24.681 1.00 94.94 97 GLU A CA 1
ATOM 747 C C . GLU A 1 97 ? -22.453 -9.047 25.219 1.00 94.94 97 GLU A C 1
ATOM 749 O O . GLU A 1 97 ? -22.108 -9.995 24.504 1.00 94.94 97 GLU A O 1
ATOM 754 N N . ASN A 1 98 ? -22.904 -9.231 26.464 1.00 90.62 98 ASN A N 1
ATOM 755 C CA . ASN A 1 98 ? -23.130 -10.552 27.068 1.00 90.62 98 ASN A CA 1
ATOM 756 C C . ASN A 1 98 ? -21.939 -11.525 26.899 1.00 90.62 98 ASN A C 1
ATOM 758 O O . ASN A 1 98 ? -22.107 -12.686 26.513 1.00 90.62 98 ASN A O 1
ATOM 762 N N . GLY A 1 99 ? -20.715 -11.045 27.140 1.00 91.50 99 GLY A N 1
ATOM 763 C CA . GLY A 1 99 ? -19.496 -11.860 27.063 1.00 91.50 99 GLY A CA 1
ATOM 764 C C . GLY A 1 99 ? -18.995 -12.159 25.646 1.00 91.50 99 GLY A C 1
ATOM 765 O O . GLY A 1 99 ? -18.088 -12.980 25.485 1.00 91.50 99 GLY A O 1
ATOM 766 N N . THR A 1 100 ? -19.570 -11.537 24.613 1.00 95.44 100 THR A N 1
ATOM 767 C CA . THR A 1 100 ? -19.229 -11.806 23.210 1.00 95.44 100 THR A CA 1
ATOM 768 C C . THR A 1 100 ? -18.900 -10.524 22.458 1.00 95.44 100 THR A C 1
ATOM 770 O O . THR A 1 100 ? -19.723 -9.622 22.356 1.00 95.44 100 THR A O 1
ATOM 773 N N . TRP A 1 101 ? -17.715 -10.485 21.852 1.00 95.94 101 TRP A N 1
ATOM 774 C CA . TRP A 1 101 ? -17.331 -9.482 20.866 1.00 95.94 101 TRP A CA 1
ATOM 775 C C . TRP A 1 101 ? -17.890 -9.825 19.489 1.00 95.94 101 TRP A C 1
ATOM 777 O O . TRP A 1 101 ? -17.804 -10.969 19.040 1.00 95.94 101 TRP A O 1
ATOM 787 N N . THR A 1 102 ? -18.393 -8.816 18.784 1.00 92.88 102 THR A N 1
ATOM 788 C CA . THR A 1 102 ? -18.889 -8.902 17.413 1.00 92.88 102 THR A CA 1
ATOM 789 C C . THR A 1 102 ? -18.271 -7.815 16.536 1.00 92.88 102 THR A C 1
ATOM 791 O O . THR A 1 102 ? -18.216 -6.644 16.907 1.00 92.88 102 THR A O 1
ATOM 794 N N . TRP A 1 103 ? -17.757 -8.200 15.367 1.00 88.12 103 TRP A N 1
ATOM 795 C CA . TRP A 1 103 ? -17.200 -7.272 14.375 1.00 88.12 103 TRP A CA 1
ATOM 796 C C . TRP A 1 103 ? -17.243 -7.911 12.986 1.00 88.12 103 TRP A C 1
ATOM 798 O O . TRP A 1 103 ? -16.878 -9.069 12.821 1.00 88.12 103 TRP A O 1
ATOM 808 N N . ASN A 1 104 ? -17.668 -7.174 11.954 1.00 75.50 104 ASN A N 1
ATOM 809 C CA . ASN A 1 104 ? -17.720 -7.666 10.562 1.00 75.50 104 ASN A CA 1
ATOM 810 C C . ASN A 1 104 ? -18.364 -9.062 10.381 1.00 75.50 104 ASN A C 1
ATOM 812 O O . ASN A 1 104 ? -17.910 -9.856 9.559 1.00 75.50 104 ASN A O 1
ATOM 816 N N . GLY A 1 105 ? -19.404 -9.377 11.161 1.00 81.44 105 GLY A N 1
ATOM 817 C CA . GLY A 1 105 ? -20.084 -10.678 11.126 1.00 81.44 105 GLY A CA 1
ATOM 818 C C . GLY A 1 105 ? -19.343 -11.827 11.827 1.00 81.44 105 GLY A C 1
ATOM 819 O O . GLY A 1 105 ? -19.813 -12.960 11.780 1.00 81.44 105 GLY A O 1
ATOM 820 N N . ILE A 1 106 ? -18.208 -11.554 12.473 1.00 83.69 106 ILE A N 1
ATOM 821 C CA . ILE A 1 106 ? -17.482 -12.492 13.334 1.00 83.69 106 ILE A CA 1
ATOM 822 C C . ILE A 1 106 ? -17.977 -12.309 14.770 1.00 83.69 106 ILE A C 1
ATOM 824 O O . ILE A 1 106 ? -18.224 -11.180 15.194 1.00 83.69 106 ILE A O 1
ATOM 828 N N . SER A 1 107 ? -18.098 -13.412 15.511 1.00 93.06 107 SER A N 1
ATOM 829 C CA . SER A 1 107 ? -18.409 -13.419 16.942 1.00 93.06 107 SER A CA 1
ATOM 830 C C . SER A 1 107 ? -17.365 -14.228 17.705 1.00 93.06 107 SER A C 1
ATOM 832 O O . SER A 1 107 ? -17.034 -15.345 17.301 1.00 93.06 107 SER A O 1
ATOM 834 N N . GLN A 1 108 ? -16.860 -13.685 18.809 1.00 92.94 108 GLN A N 1
ATOM 835 C CA . GLN A 1 108 ? -15.860 -14.337 19.652 1.00 92.94 108 GLN A CA 1
ATOM 836 C C . GLN A 1 108 ? -16.122 -14.030 21.126 1.00 92.94 108 GLN A C 1
ATOM 838 O O . GLN A 1 108 ? -16.291 -12.873 21.499 1.00 92.94 108 GLN A O 1
ATOM 843 N N . ALA A 1 109 ? -16.125 -15.061 21.972 1.00 95.06 109 ALA A N 1
ATOM 844 C CA . ALA A 1 109 ? -16.216 -14.881 23.418 1.00 95.06 109 ALA A CA 1
ATOM 845 C C . ALA A 1 109 ? -14.972 -14.153 23.958 1.00 95.06 109 ALA A C 1
ATOM 847 O O . ALA A 1 109 ? -13.853 -14.422 23.512 1.00 95.06 109 ALA A O 1
ATOM 848 N N . GLY A 1 110 ? -15.159 -13.256 24.923 1.00 92.19 110 GLY A N 1
ATOM 849 C CA . GLY A 1 110 ? -14.062 -12.496 25.516 1.00 92.19 110 GLY A CA 1
ATOM 850 C C . GLY A 1 110 ? -14.503 -11.577 26.649 1.00 92.19 110 GLY A C 1
ATOM 851 O O . GLY A 1 110 ? -15.696 -11.391 26.894 1.00 92.19 110 GLY A O 1
ATOM 852 N N . SER A 1 111 ? -13.517 -11.010 27.340 1.00 92.81 111 SER A N 1
ATOM 853 C CA . SER A 1 111 ? -13.735 -10.024 28.401 1.00 92.81 111 SER A CA 1
ATOM 854 C C . SER A 1 111 ? -14.162 -8.660 27.822 1.00 92.81 111 SER A C 1
ATOM 856 O O . SER A 1 111 ? -13.730 -8.323 26.714 1.00 92.81 111 SER A O 1
ATOM 858 N N . PRO A 1 112 ? -14.977 -7.870 28.552 1.00 93.44 112 PRO A N 1
ATOM 859 C CA . PRO A 1 112 ? -15.317 -6.489 28.195 1.00 93.44 112 PRO A CA 1
ATOM 860 C C . PRO A 1 112 ? -14.152 -5.495 28.332 1.00 93.44 112 PRO A C 1
ATOM 862 O O . PRO A 1 112 ? -14.338 -4.330 28.005 1.00 93.44 112 PRO A O 1
ATOM 865 N N . GLU A 1 113 ? -12.984 -5.916 28.827 1.00 94.69 113 GLU A N 1
ATOM 866 C CA . GLU A 1 113 ? -11.817 -5.060 29.122 1.00 94.69 113 GLU A CA 1
ATOM 867 C C . GLU A 1 113 ? -10.616 -5.292 28.191 1.00 94.69 113 GLU A C 1
ATOM 869 O O . GLU A 1 113 ? -9.601 -4.590 28.258 1.00 94.69 113 GLU A O 1
ATOM 874 N N . GLU A 1 114 ? -10.709 -6.284 27.301 1.00 94.88 114 GLU A N 1
ATOM 875 C CA . GLU A 1 114 ? -9.651 -6.580 26.342 1.00 94.88 114 GLU A CA 1
ATOM 876 C C . GLU A 1 114 ? -10.171 -7.008 24.970 1.00 94.88 114 GLU A C 1
ATOM 878 O O . GLU A 1 114 ? -11.149 -7.743 24.834 1.00 94.88 114 GLU A O 1
ATOM 883 N N . PHE A 1 115 ? -9.443 -6.589 23.934 1.00 94.69 115 PHE A N 1
ATOM 884 C CA . PHE A 1 115 ? -9.669 -7.030 22.563 1.00 94.69 115 PHE A CA 1
ATOM 885 C C . PHE A 1 115 ? -8.346 -7.177 21.812 1.00 94.69 115 PHE A C 1
ATOM 887 O O . PHE A 1 115 ? -7.603 -6.209 21.631 1.00 94.69 115 PHE A O 1
ATOM 894 N N . THR A 1 116 ? -8.060 -8.380 21.318 1.00 91.62 116 THR A N 1
ATOM 895 C CA . THR A 1 116 ? -6.910 -8.634 20.442 1.00 91.62 116 THR A CA 1
ATOM 896 C C . THR A 1 116 ? -7.336 -8.538 18.988 1.00 91.62 116 THR A C 1
ATOM 898 O O . THR A 1 116 ? -8.263 -9.229 18.564 1.00 91.62 116 THR A O 1
ATOM 901 N N . LEU A 1 117 ? -6.637 -7.711 18.204 1.00 87.94 117 LEU A N 1
ATOM 902 C CA . LEU A 1 117 ? -6.868 -7.666 16.764 1.00 87.94 117 LEU A CA 1
ATOM 903 C C . LEU A 1 117 ? -6.651 -9.045 16.136 1.00 87.94 117 LEU A C 1
ATOM 905 O O . LEU A 1 117 ? -5.774 -9.812 16.519 1.00 87.94 117 LEU A O 1
ATOM 909 N N . SER A 1 118 ? -7.454 -9.369 15.136 1.00 81.56 118 SER A N 1
ATOM 910 C CA . SER A 1 118 ? -7.280 -10.581 14.350 1.00 81.56 118 SER A CA 1
ATOM 911 C C . SER A 1 118 ? -6.270 -10.354 13.216 1.00 81.56 118 SER A C 1
ATOM 913 O O . SER A 1 118 ? -6.040 -9.227 12.772 1.00 81.56 118 SER A O 1
ATOM 915 N N . ASN A 1 119 ? -5.669 -11.432 12.698 1.00 69.94 119 ASN A N 1
ATOM 916 C CA . ASN A 1 119 ? -4.682 -11.356 11.606 1.00 69.94 119 ASN A CA 1
ATOM 917 C C . ASN A 1 119 ? -5.218 -10.639 10.349 1.00 69.94 119 ASN A C 1
ATOM 919 O O . ASN A 1 119 ? -4.459 -10.033 9.595 1.00 69.94 119 ASN A O 1
ATOM 923 N N . ASP A 1 120 ? -6.528 -10.683 10.100 1.00 67.50 120 ASP A N 1
ATOM 924 C CA . ASP A 1 120 ? -7.170 -10.001 8.973 1.00 67.50 120 ASP A CA 1
ATOM 925 C C . ASP A 1 120 ? -7.375 -8.488 9.196 1.00 67.50 120 ASP A C 1
ATOM 927 O O . ASP A 1 120 ? -7.819 -7.792 8.275 1.00 67.50 120 ASP A O 1
ATOM 931 N N . ARG A 1 121 ? -7.032 -7.985 10.388 1.00 72.75 121 ARG A N 1
ATOM 932 C CA . ARG A 1 121 ? -7.118 -6.583 10.830 1.00 72.75 121 ARG A CA 1
ATOM 933 C C . ARG A 1 121 ? -5.777 -6.039 11.347 1.00 72.75 121 ARG A C 1
ATOM 935 O O . ARG A 1 121 ? -5.738 -5.051 12.072 1.00 72.75 121 ARG A O 1
ATOM 942 N N . MET A 1 122 ? -4.681 -6.674 10.948 1.00 74.50 122 MET A N 1
ATOM 943 C CA . MET A 1 122 ? -3.322 -6.224 11.227 1.00 74.50 122 MET A CA 1
ATOM 944 C C . MET A 1 122 ? -3.072 -4.777 10.767 1.00 74.50 122 MET A C 1
ATOM 946 O O . MET A 1 122 ? -3.522 -4.367 9.696 1.00 74.50 122 MET A O 1
ATOM 950 N N . LEU A 1 123 ? -2.340 -4.013 11.571 1.00 76.06 123 LEU A N 1
ATOM 951 C CA . LEU A 1 123 ? -2.098 -2.581 11.392 1.00 76.06 123 LEU A CA 1
ATOM 952 C C . LEU A 1 123 ? -0.893 -2.292 10.483 1.00 76.06 123 LEU A C 1
ATOM 954 O O . LEU A 1 123 ? -0.003 -3.125 10.325 1.00 76.06 123 LEU A O 1
ATOM 958 N N . THR A 1 124 ? -0.866 -1.109 9.861 1.00 68.44 124 THR A N 1
ATOM 959 C CA . THR A 1 124 ? 0.233 -0.651 8.992 1.00 68.44 124 THR A CA 1
ATOM 960 C C . THR A 1 124 ? 1.382 -0.248 9.883 1.00 68.44 124 THR A C 1
ATOM 962 O O . THR A 1 124 ? 1.169 0.578 10.754 1.00 68.44 124 THR A O 1
ATOM 965 N N . ALA A 1 125 ? 2.586 -0.756 9.641 1.00 66.31 125 ALA A N 1
ATOM 966 C CA . ALA A 1 125 ? 3.783 -0.351 10.371 1.00 66.31 125 ALA A CA 1
ATOM 967 C C . ALA A 1 125 ? 4.148 1.131 10.128 1.00 66.31 125 ALA A C 1
ATOM 969 O O . ALA A 1 125 ? 4.057 1.617 9.001 1.00 66.31 125 ALA A O 1
ATOM 970 N N . GLY A 1 126 ? 4.620 1.841 11.156 1.00 64.06 126 GLY A N 1
ATOM 971 C CA . GLY A 1 126 ? 5.017 3.254 11.062 1.00 64.06 126 GLY A CA 1
ATOM 972 C C . GLY A 1 126 ? 3.856 4.250 10.985 1.00 64.06 126 GLY A C 1
ATOM 973 O O . GLY A 1 126 ? 4.089 5.430 10.736 1.00 64.06 126 GLY A O 1
ATOM 974 N N . GLN A 1 127 ? 2.620 3.786 11.167 1.00 71.94 127 GLN A N 1
ATOM 975 C CA . GLN A 1 127 ? 1.411 4.598 11.105 1.00 71.94 127 GLN A CA 1
ATOM 976 C C . GLN A 1 127 ? 0.938 4.959 12.515 1.00 71.94 127 GLN A C 1
ATOM 978 O O . GLN A 1 127 ? 0.926 4.118 13.423 1.00 71.94 127 GLN A O 1
ATOM 983 N N . LYS A 1 128 ? 0.480 6.206 12.665 1.00 81.31 128 LYS A N 1
ATOM 984 C CA . LYS A 1 128 ? -0.256 6.655 13.844 1.00 81.31 128 LYS A CA 1
ATOM 985 C C . LYS A 1 128 ? -1.715 6.224 13.764 1.00 81.31 128 LYS A C 1
ATOM 987 O O . LYS A 1 128 ? -2.382 6.477 12.757 1.00 81.31 128 LYS A O 1
ATOM 992 N N . TYR A 1 129 ? -2.194 5.629 14.848 1.00 87.69 129 TYR A N 1
ATOM 993 C CA . TYR A 1 129 ? -3.574 5.212 15.033 1.00 87.69 129 TYR A CA 1
ATOM 994 C C . TYR A 1 129 ? -4.192 5.908 16.235 1.00 87.69 129 TYR A C 1
ATOM 996 O O . TYR A 1 129 ? -3.531 6.208 17.232 1.00 87.69 129 TYR A O 1
ATOM 1004 N N . TYR A 1 130 ? -5.492 6.126 16.129 1.00 92.81 130 TYR A N 1
ATOM 1005 C CA . TYR A 1 130 ? -6.355 6.630 17.176 1.00 92.81 130 TYR A CA 1
ATOM 1006 C C . TYR A 1 130 ? -7.354 5.539 17.524 1.00 92.81 130 TYR A C 1
ATOM 1008 O O . TYR A 1 130 ? -7.811 4.800 16.650 1.00 92.81 130 TYR A O 1
ATOM 1016 N N . TRP A 1 131 ? -7.682 5.424 18.799 1.00 96.31 131 TRP A N 1
ATOM 1017 C CA . TRP A 1 131 ? -8.651 4.449 19.266 1.00 96.31 131 TRP A CA 1
ATOM 1018 C C . TRP A 1 131 ? -9.515 5.042 20.368 1.00 96.31 131 TRP A C 1
ATOM 1020 O O . TRP A 1 131 ? -9.111 5.984 21.056 1.00 96.31 131 TRP A O 1
ATOM 1030 N N . ALA A 1 132 ? -10.723 4.513 20.492 1.00 97.12 132 ALA A N 1
ATOM 1031 C CA . ALA A 1 132 ? -11.670 4.911 21.514 1.00 97.12 132 ALA A CA 1
ATOM 1032 C C . ALA A 1 132 ? -12.392 3.687 22.062 1.00 97.12 132 ALA A C 1
ATOM 1034 O O . ALA A 1 132 ? -12.667 2.745 21.318 1.00 97.12 132 ALA A O 1
ATOM 1035 N N . VAL A 1 133 ? -12.709 3.740 23.350 1.00 97.56 133 VAL A N 1
ATOM 1036 C CA . VAL A 1 133 ? -13.583 2.777 24.017 1.00 97.56 133 VAL A CA 1
ATOM 1037 C C . VAL A 1 133 ? -14.794 3.544 24.522 1.00 97.56 133 VAL A C 1
ATOM 1039 O O . VAL A 1 133 ? -14.632 4.546 25.217 1.00 97.56 133 VAL A O 1
ATOM 1042 N N . GLU A 1 134 ? -15.987 3.096 24.152 1.00 96.12 134 GLU A N 1
ATOM 1043 C CA . GLU A 1 134 ? -17.257 3.549 24.720 1.00 96.12 134 GLU A CA 1
ATOM 1044 C C . GLU A 1 134 ? -17.834 2.418 25.562 1.00 96.12 134 GLU A C 1
ATOM 1046 O O . GLU A 1 134 ? -18.016 1.322 25.045 1.00 96.12 134 GLU A O 1
ATOM 1051 N N . ALA A 1 135 ? -18.120 2.667 26.837 1.00 94.88 135 ALA A N 1
ATOM 1052 C CA . ALA A 1 135 ? -18.709 1.679 27.735 1.00 94.88 135 ALA A CA 1
ATOM 1053 C C . ALA A 1 135 ? -20.047 2.186 28.282 1.00 94.88 135 ALA A C 1
ATOM 1055 O O . ALA A 1 135 ? -20.176 3.370 28.613 1.00 94.88 135 ALA A O 1
ATOM 1056 N N . GLU A 1 136 ? -21.025 1.288 28.382 1.00 94.06 136 GLU A N 1
ATOM 1057 C CA . GLU A 1 136 ? -22.361 1.552 28.913 1.00 94.06 136 GLU A CA 1
ATOM 1058 C C . GLU A 1 136 ? -22.713 0.559 30.023 1.00 94.06 136 GLU A C 1
ATOM 1060 O O . GLU A 1 136 ? -22.639 -0.660 29.845 1.00 94.06 136 GLU A O 1
ATOM 1065 N N . THR A 1 137 ? -23.133 1.078 31.174 1.00 91.25 137 THR A N 1
ATOM 1066 C CA . THR A 1 137 ? -23.628 0.246 32.279 1.00 91.25 137 THR A CA 1
ATOM 1067 C C . THR A 1 137 ? -25.079 -0.179 32.060 1.00 91.25 137 THR A C 1
ATOM 1069 O O . THR A 1 137 ? -25.829 0.496 31.359 1.00 91.25 137 THR A O 1
ATOM 1072 N N . ASP A 1 138 ? -25.532 -1.219 32.758 1.00 88.25 138 ASP A N 1
ATOM 1073 C CA . ASP A 1 138 ? -26.939 -1.663 32.772 1.00 88.25 138 ASP A CA 1
ATOM 1074 C C . ASP A 1 138 ? -27.926 -0.569 33.222 1.00 88.25 138 ASP A C 1
ATOM 1076 O O . ASP A 1 138 ? -29.134 -0.646 32.986 1.00 88.25 138 ASP A O 1
ATOM 1080 N N . LYS A 1 139 ? -27.417 0.467 33.899 1.00 86.25 139 LYS A N 1
ATOM 1081 C CA . LYS A 1 139 ? -28.179 1.632 34.370 1.00 86.25 139 LYS A CA 1
ATOM 1082 C C . LYS A 1 139 ? -28.205 2.774 33.340 1.00 86.25 139 LYS A C 1
ATOM 1084 O O . LYS A 1 139 ? -28.796 3.817 33.618 1.00 86.25 139 LYS A O 1
ATOM 1089 N N . GLY A 1 140 ? -27.587 2.587 32.171 1.00 85.56 140 GLY A N 1
ATOM 1090 C CA . GLY A 1 140 ? -27.524 3.552 31.071 1.00 85.56 140 GLY A CA 1
ATOM 1091 C C . GLY A 1 140 ? -26.459 4.640 31.235 1.00 85.56 140 GLY A C 1
ATOM 1092 O O . GLY A 1 140 ? -26.492 5.645 30.520 1.00 85.56 140 GLY A O 1
ATOM 1093 N N . GLU A 1 141 ? -25.523 4.494 32.180 1.00 87.00 141 GLU A N 1
ATOM 1094 C CA . GLU A 1 141 ? -24.401 5.430 32.299 1.00 87.00 141 GLU A CA 1
ATOM 1095 C C . GLU A 1 141 ? -23.363 5.133 31.216 1.00 87.00 141 GLU A C 1
ATOM 1097 O O . GLU A 1 141 ? -22.849 4.018 31.144 1.00 87.00 141 GLU A O 1
ATOM 1102 N N . LYS A 1 142 ? -23.037 6.140 30.397 1.00 90.50 142 LYS A N 1
ATOM 1103 C CA . LYS A 1 142 ? -22.064 6.030 29.303 1.00 90.50 142 LYS A CA 1
ATOM 1104 C C . LYS A 1 142 ? -20.800 6.820 29.599 1.00 90.50 142 LYS A C 1
ATOM 1106 O O . LYS A 1 142 ? -20.870 7.952 30.080 1.00 90.50 142 LYS A O 1
ATOM 1111 N N . THR A 1 143 ? -19.653 6.258 29.243 1.00 91.56 143 THR A N 1
ATOM 1112 C CA . THR A 1 143 ? -18.373 6.971 29.234 1.00 91.56 143 THR A CA 1
ATOM 1113 C C . THR A 1 143 ? -17.567 6.608 27.994 1.00 91.56 143 THR A C 1
ATOM 1115 O O . THR A 1 143 ? -17.687 5.503 27.466 1.00 91.56 143 THR A O 1
ATOM 1118 N N . THR A 1 144 ? -16.732 7.541 27.544 1.00 94.19 144 THR A N 1
ATOM 1119 C CA . THR A 1 144 ? -15.859 7.362 26.383 1.00 94.19 144 THR A CA 1
ATOM 1120 C C . THR A 1 144 ? -14.445 7.774 26.752 1.00 94.19 144 THR A C 1
ATOM 1122 O O . THR A 1 144 ? -14.232 8.868 27.279 1.00 94.19 144 THR A O 1
ATOM 1125 N N . ALA A 1 145 ? -13.468 6.935 26.427 1.00 94.94 145 ALA A N 1
ATOM 1126 C CA . ALA A 1 145 ? -12.056 7.251 26.589 1.00 94.94 145 ALA A CA 1
ATOM 1127 C C . ALA A 1 145 ? -11.324 7.160 25.248 1.00 94.94 145 ALA A C 1
ATOM 1129 O O . ALA A 1 145 ? -11.645 6.323 24.406 1.00 94.94 145 ALA A O 1
ATOM 1130 N N . PHE A 1 146 ? -10.328 8.028 25.060 1.00 95.31 146 PHE A N 1
ATOM 1131 C CA . PHE A 1 146 ? -9.600 8.186 23.800 1.00 95.31 146 PHE A CA 1
ATOM 1132 C C . PHE A 1 146 ? -8.107 7.953 23.993 1.00 95.31 146 PHE A C 1
ATOM 1134 O O . PHE A 1 146 ? -7.508 8.435 24.956 1.00 95.31 146 PHE A O 1
ATOM 1141 N N . GLY A 1 147 ? -7.493 7.266 23.038 1.00 94.38 147 GLY A N 1
ATOM 1142 C CA . GLY A 1 147 ? -6.068 6.981 23.019 1.00 94.38 147 GLY A CA 1
ATOM 1143 C C . GLY A 1 147 ? -5.486 7.100 21.616 1.00 94.38 147 GLY A C 1
ATOM 1144 O O . GLY A 1 147 ? -6.191 7.158 20.609 1.00 94.38 147 GLY A O 1
ATOM 1145 N N . ASN A 1 148 ? -4.161 7.157 21.540 1.00 93.56 148 ASN A N 1
ATOM 1146 C CA . ASN A 1 148 ? -3.431 7.073 20.281 1.00 93.56 148 ASN A CA 1
ATOM 1147 C C . ASN A 1 148 ? -2.098 6.362 20.501 1.00 93.56 148 ASN A C 1
ATOM 1149 O O . ASN A 1 148 ? -1.558 6.397 21.603 1.00 93.56 148 ASN A O 1
ATOM 1153 N N . PHE A 1 149 ? -1.598 5.719 19.454 1.00 89.12 149 PHE A N 1
ATOM 1154 C CA . PHE A 1 149 ? -0.326 5.007 19.457 1.00 89.12 149 PHE A CA 1
ATOM 1155 C C . PHE A 1 149 ? 0.271 5.011 18.050 1.00 89.12 149 PHE A C 1
ATOM 1157 O O . PHE A 1 149 ? -0.417 5.298 17.065 1.00 89.12 149 PHE A O 1
ATOM 1164 N N . GLU A 1 150 ? 1.561 4.714 17.953 1.00 82.56 150 GLU A N 1
ATOM 1165 C CA . GLU A 1 150 ? 2.269 4.593 16.684 1.00 82.56 150 GLU A CA 1
ATOM 1166 C C . GLU A 1 150 ? 2.809 3.179 16.566 1.00 82.56 150 GLU A C 1
ATOM 1168 O O . GLU A 1 150 ? 3.553 2.702 17.420 1.00 82.56 150 GLU A O 1
ATOM 1173 N N . THR A 1 151 ? 2.433 2.504 15.489 1.00 75.25 151 THR A N 1
ATOM 1174 C CA . THR A 1 151 ? 3.059 1.229 15.148 1.00 75.25 151 THR A CA 1
ATOM 1175 C C . THR A 1 151 ? 4.501 1.474 14.723 1.00 75.25 151 THR A C 1
ATOM 1177 O O . THR A 1 151 ? 4.842 2.475 14.088 1.00 75.25 151 THR A O 1
ATOM 1180 N N . LEU A 1 152 ? 5.376 0.531 15.030 1.00 68.00 152 LEU A N 1
ATOM 1181 C CA . LEU A 1 152 ? 6.783 0.654 14.687 1.00 68.00 152 LEU A CA 1
ATOM 1182 C C . LEU A 1 152 ? 7.009 0.315 13.222 1.00 68.00 152 LEU A C 1
ATOM 1184 O O . LEU A 1 152 ? 6.456 -0.662 12.731 1.00 68.00 152 LEU A O 1
ATOM 1188 N N . LEU A 1 153 ? 7.872 1.074 12.544 1.00 61.12 153 LEU A N 1
ATOM 1189 C CA . LEU A 1 153 ? 8.418 0.644 11.258 1.00 61.12 153 LEU A CA 1
ATOM 1190 C C . LEU A 1 153 ? 9.140 -0.702 11.438 1.00 61.12 153 LEU A C 1
ATOM 1192 O O . LEU A 1 153 ? 9.799 -0.890 12.472 1.00 61.12 153 LEU A O 1
ATOM 1196 N N . PRO A 1 154 ? 9.090 -1.611 10.445 1.00 57.22 154 PRO A N 1
ATOM 1197 C CA . PRO A 1 154 ? 9.926 -2.798 10.482 1.00 57.22 154 PRO A CA 1
ATOM 1198 C C . PRO A 1 154 ? 11.376 -2.353 10.644 1.00 57.22 154 PRO A C 1
ATOM 1200 O O . PRO A 1 154 ? 11.803 -1.359 10.042 1.00 57.22 154 PRO A O 1
ATOM 1203 N N . ALA A 1 155 ? 12.140 -3.068 11.471 1.00 54.56 155 ALA A N 1
ATOM 1204 C CA . ALA A 1 155 ? 13.575 -2.842 11.507 1.00 54.56 155 ALA A CA 1
ATOM 1205 C C . ALA A 1 155 ? 14.104 -2.972 10.066 1.00 54.56 155 ALA A C 1
ATOM 1207 O O . ALA A 1 155 ? 13.726 -3.933 9.385 1.00 54.56 155 ALA A O 1
ATOM 1208 N N . PRO A 1 156 ? 14.939 -2.029 9.581 1.00 53.44 156 PRO A N 1
ATOM 1209 C CA . PRO A 1 156 ? 15.575 -2.193 8.283 1.00 53.44 156 PRO A CA 1
ATOM 1210 C C . PRO A 1 156 ? 16.226 -3.573 8.255 1.00 53.44 156 PRO A C 1
ATOM 1212 O O . PRO A 1 156 ? 16.832 -3.978 9.254 1.00 53.44 156 PRO A O 1
ATOM 1215 N N . MET A 1 157 ? 16.101 -4.305 7.144 1.00 56.59 157 MET A N 1
ATOM 1216 C CA . MET A 1 157 ? 16.853 -5.549 6.989 1.00 56.59 157 MET A CA 1
ATOM 1217 C C . MET A 1 157 ? 18.315 -5.264 7.345 1.00 56.59 157 MET A C 1
ATOM 1219 O O . MET A 1 157 ? 18.851 -4.255 6.893 1.00 56.59 157 MET A O 1
ATOM 1223 N N . ASN A 1 158 ? 18.928 -6.128 8.168 1.00 49.16 158 ASN A N 1
ATOM 1224 C CA . ASN A 1 158 ? 20.220 -5.956 8.865 1.00 49.16 158 ASN A CA 1
ATOM 1225 C C . ASN A 1 158 ? 21.447 -5.589 7.987 1.00 49.16 158 ASN A C 1
ATOM 1227 O O . ASN A 1 158 ? 22.575 -5.571 8.468 1.00 49.16 158 ASN A O 1
ATOM 1231 N N . SER A 1 159 ? 21.263 -5.283 6.706 1.00 54.31 159 SER A N 1
ATOM 1232 C CA . SER A 1 159 ? 22.214 -4.570 5.862 1.00 54.31 159 SER A CA 1
ATOM 1233 C C . SER A 1 159 ? 21.931 -3.062 5.898 1.00 54.31 159 SER A C 1
ATOM 1235 O O . SER A 1 159 ? 20.874 -2.619 5.445 1.00 54.31 159 SER A O 1
ATOM 1237 N N . SER A 1 160 ? 22.911 -2.266 6.333 1.00 60.09 160 SER A N 1
ATOM 1238 C CA . SER A 1 160 ? 22.897 -0.791 6.444 1.00 60.09 160 SER A CA 1
ATOM 1239 C C . SER A 1 160 ? 22.553 -0.008 5.165 1.00 60.09 160 SER A C 1
ATOM 1241 O O . SER A 1 160 ? 22.604 1.219 5.169 1.00 60.09 160 SER A O 1
ATOM 1243 N N . ASN A 1 161 ? 22.235 -0.694 4.065 1.00 82.19 161 ASN A N 1
ATOM 1244 C CA . ASN A 1 161 ? 22.119 -0.128 2.728 1.00 82.19 161 ASN A CA 1
ATOM 1245 C C . ASN A 1 161 ? 20.716 -0.297 2.113 1.00 82.19 161 ASN A C 1
ATOM 1247 O O . ASN A 1 161 ? 20.560 0.046 0.951 1.00 82.19 161 ASN A O 1
ATOM 1251 N N . THR A 1 162 ? 19.704 -0.811 2.822 1.00 89.50 162 THR A N 1
ATOM 1252 C CA . THR A 1 162 ? 18.320 -0.942 2.298 1.00 89.50 162 THR A CA 1
ATOM 1253 C C . THR A 1 162 ? 17.437 0.246 2.691 1.00 89.50 162 THR A C 1
ATOM 1255 O O . THR A 1 162 ? 17.727 0.949 3.656 1.00 89.50 162 THR A O 1
ATOM 1258 N N . PHE A 1 163 ? 16.369 0.497 1.935 1.00 90.69 163 PHE A N 1
ATOM 1259 C CA . PHE A 1 163 ? 15.279 1.401 2.309 1.00 90.69 163 PHE A CA 1
ATOM 1260 C C . PHE A 1 163 ? 14.373 0.725 3.347 1.00 90.69 163 PHE A C 1
ATOM 1262 O O . PHE A 1 163 ? 14.282 -0.500 3.394 1.00 90.69 163 PHE A O 1
ATOM 1269 N N . SER A 1 164 ? 13.672 1.514 4.168 1.00 85.06 164 SER A N 1
ATOM 1270 C CA . SER A 1 164 ? 12.667 0.953 5.091 1.00 85.06 164 SER A CA 1
ATOM 1271 C C . SER A 1 164 ? 11.466 0.366 4.340 1.00 85.06 164 SER A C 1
ATOM 1273 O O . SER A 1 164 ? 10.846 -0.580 4.809 1.00 85.06 164 SER A O 1
ATOM 1275 N N . SER A 1 165 ? 11.151 0.936 3.176 1.00 87.56 165 SER A N 1
ATOM 1276 C CA . SER A 1 165 ? 10.183 0.435 2.203 1.00 87.56 165 SER A CA 1
ATOM 1277 C C . SER A 1 165 ? 10.397 1.126 0.854 1.00 87.56 165 SER A C 1
ATOM 1279 O O . SER A 1 165 ? 10.890 2.259 0.792 1.00 87.56 165 SER A O 1
ATOM 1281 N N . VAL A 1 166 ? 10.022 0.450 -0.228 1.00 94.44 166 VAL A N 1
ATOM 1282 C CA . VAL A 1 166 ? 9.941 1.010 -1.578 1.00 94.44 166 VAL A CA 1
ATOM 1283 C C . VAL A 1 166 ? 8.513 0.828 -2.090 1.00 94.44 166 VAL A C 1
ATOM 1285 O O . VAL A 1 166 ? 8.075 -0.293 -2.341 1.00 94.44 166 VAL A O 1
ATOM 1288 N N . THR A 1 167 ? 7.785 1.928 -2.266 1.00 95.56 167 THR A N 1
ATOM 1289 C CA . THR A 1 167 ? 6.394 1.916 -2.740 1.00 95.56 167 THR A CA 1
ATOM 1290 C C . THR A 1 167 ? 6.326 2.386 -4.187 1.00 95.56 167 THR A C 1
ATOM 1292 O O . THR A 1 167 ? 6.745 3.498 -4.499 1.00 95.56 167 THR A O 1
ATOM 1295 N N . VAL A 1 168 ? 5.775 1.564 -5.074 1.00 97.62 168 VAL A N 1
ATOM 1296 C CA . VAL A 1 168 ? 5.542 1.891 -6.484 1.00 97.62 168 VAL A CA 1
ATOM 1297 C C . VAL A 1 168 ? 4.076 2.246 -6.668 1.00 97.62 168 VAL A C 1
ATOM 1299 O O . VAL A 1 168 ? 3.196 1.420 -6.436 1.00 97.62 168 VAL A O 1
ATOM 1302 N N . LEU A 1 169 ? 3.821 3.484 -7.072 1.00 95.56 169 LEU A N 1
ATOM 1303 C CA . LEU A 1 169 ? 2.488 4.032 -7.271 1.00 95.56 169 LEU A CA 1
ATOM 1304 C C . LEU A 1 169 ? 2.225 4.177 -8.769 1.00 95.56 169 LEU A C 1
ATOM 1306 O O . LEU A 1 169 ? 2.867 4.991 -9.440 1.00 95.56 169 LEU A O 1
ATOM 1310 N N . THR A 1 170 ? 1.273 3.398 -9.280 1.00 93.94 170 THR A N 1
ATOM 1311 C CA . THR A 1 170 ? 0.988 3.304 -10.716 1.00 93.94 170 THR A CA 1
ATOM 1312 C C . THR A 1 170 ? -0.462 3.668 -10.988 1.00 93.94 170 THR A C 1
ATOM 1314 O O . THR A 1 170 ? -1.381 2.939 -10.605 1.00 93.94 170 THR A O 1
ATOM 1317 N N . ARG A 1 171 ? -0.672 4.796 -11.679 1.00 86.81 171 ARG A N 1
ATOM 1318 C CA . ARG A 1 171 ? -2.009 5.178 -12.144 1.00 86.81 171 ARG A CA 1
ATOM 1319 C C . ARG A 1 171 ? -2.443 4.324 -13.334 1.00 86.81 171 ARG A C 1
ATOM 1321 O O . ARG A 1 171 ? -1.599 3.897 -14.124 1.00 86.81 171 ARG A O 1
ATOM 1328 N N . GLY A 1 172 ? -3.749 4.132 -13.472 1.00 80.75 172 GLY A N 1
ATOM 1329 C CA . GLY A 1 172 ? -4.382 3.541 -14.646 1.00 80.75 172 GLY A CA 1
ATOM 1330 C C . GLY A 1 172 ? -4.923 4.583 -15.615 1.00 80.75 172 GLY A C 1
ATOM 1331 O O . GLY A 1 172 ? -4.792 5.793 -15.414 1.00 80.75 172 GLY A O 1
ATOM 1332 N N . ILE A 1 173 ? -5.538 4.093 -16.686 1.00 76.00 173 ILE A N 1
ATOM 1333 C CA . ILE A 1 173 ? -6.242 4.918 -17.663 1.00 76.00 173 ILE A CA 1
ATOM 1334 C C . ILE A 1 173 ? -7.717 4.692 -17.493 1.00 76.00 173 ILE A C 1
ATOM 1336 O O . ILE A 1 173 ? -8.274 3.758 -18.066 1.00 76.00 173 ILE A O 1
ATOM 1340 N N . GLU A 1 174 ? -8.351 5.594 -16.766 1.00 68.44 174 GLU A N 1
ATOM 1341 C CA . GLU A 1 174 ? -9.791 5.529 -16.656 1.00 68.44 174 GLU A CA 1
ATOM 1342 C C . GLU A 1 174 ? -10.438 5.960 -17.981 1.00 68.44 174 GLU A C 1
ATOM 1344 O O . GLU A 1 174 ? -10.081 7.002 -18.552 1.00 68.44 174 GLU A O 1
ATOM 1349 N N . PRO A 1 175 ? -11.355 5.149 -18.534 1.00 58.16 175 PRO A N 1
ATOM 1350 C CA . PRO A 1 175 ? -12.135 5.531 -19.697 1.00 58.16 175 PRO A CA 1
ATOM 1351 C C . PRO A 1 175 ? -13.130 6.627 -19.297 1.00 58.16 175 PRO A C 1
ATOM 1353 O O . PRO A 1 175 ? -14.262 6.365 -18.901 1.00 58.16 175 PRO A O 1
ATOM 1356 N N . GLU A 1 176 ? -12.702 7.883 -19.390 1.00 58.66 176 GLU A N 1
ATOM 1357 C CA . GLU A 1 176 ? -13.527 9.048 -19.070 1.00 58.66 176 GLU A CA 1
ATOM 1358 C C . GLU A 1 176 ? -14.025 9.771 -20.324 1.00 58.66 176 GLU A C 1
ATOM 1360 O O . GLU A 1 176 ? -13.398 9.775 -21.386 1.00 58.66 176 GLU A O 1
ATOM 1365 N N . ASN A 1 177 ? -15.175 10.437 -20.190 1.00 51.00 177 ASN A N 1
ATOM 1366 C CA . ASN A 1 177 ? -15.607 11.422 -21.172 1.00 51.00 177 ASN A CA 1
ATOM 1367 C C . ASN A 1 177 ? -14.656 12.632 -21.086 1.00 51.00 177 ASN A C 1
ATOM 1369 O O . ASN A 1 177 ? -14.617 13.250 -20.024 1.00 51.00 177 ASN A O 1
ATOM 1373 N N . PRO A 1 178 ? -13.963 13.037 -22.165 1.00 52.34 178 PRO A N 1
ATOM 1374 C CA . PRO A 1 178 ? -13.024 14.164 -22.135 1.00 52.34 178 PRO A CA 1
ATOM 1375 C C . PRO A 1 178 ? -13.653 15.503 -21.710 1.00 52.34 178 PRO A C 1
ATOM 1377 O O . PRO A 1 178 ? -12.929 16.426 -21.355 1.00 52.34 178 PRO A O 1
ATOM 1380 N N . ALA A 1 179 ? -14.987 15.621 -21.709 1.00 48.91 179 ALA A N 1
ATOM 1381 C CA . ALA A 1 179 ? -15.689 16.785 -21.168 1.00 48.91 179 ALA A CA 1
ATOM 1382 C C . ALA A 1 179 ? -15.673 16.882 -19.624 1.00 48.91 179 ALA A C 1
ATOM 1384 O O . ALA A 1 179 ? -15.900 17.969 -19.103 1.00 48.91 179 ALA A O 1
ATOM 1385 N N . ASN A 1 180 ? -15.404 15.784 -18.903 1.00 53.53 180 ASN A N 1
ATOM 1386 C CA . ASN A 1 180 ? -15.447 15.701 -17.438 1.00 53.53 180 ASN A CA 1
ATOM 1387 C C . ASN A 1 180 ? -14.198 14.966 -16.909 1.00 53.53 180 ASN A C 1
ATOM 1389 O O . ASN A 1 180 ? -14.271 13.775 -16.623 1.00 53.53 180 ASN A O 1
ATOM 1393 N N . SER A 1 181 ? -13.069 15.668 -16.766 1.00 58.47 181 SER A N 1
ATOM 1394 C CA . SER A 1 181 ? -11.785 15.106 -16.296 1.00 58.47 181 SER A CA 1
ATOM 1395 C C . SER A 1 181 ? -11.622 15.067 -14.768 1.00 58.47 181 SER A C 1
ATOM 1397 O O . SER A 1 181 ? -10.504 14.932 -14.266 1.00 58.47 181 SER A O 1
ATOM 1399 N N . GLU A 1 182 ? -12.697 15.296 -14.010 1.00 61.44 182 GLU A N 1
ATOM 1400 C CA . GLU A 1 182 ? -12.627 15.408 -12.548 1.00 61.44 182 GLU A CA 1
ATOM 1401 C C . GLU A 1 182 ? -12.165 14.096 -11.902 1.00 61.44 182 GLU A C 1
ATOM 1403 O O . GLU A 1 182 ? -11.397 14.126 -10.949 1.00 61.44 182 GLU A O 1
ATOM 1408 N N . HIS A 1 183 ? -12.561 12.939 -12.437 1.00 63.12 183 HIS A N 1
ATOM 1409 C CA . HIS A 1 183 ? -12.220 11.647 -11.841 1.00 63.12 183 HIS A CA 1
ATOM 1410 C C . HIS A 1 183 ? -10.716 11.341 -11.954 1.00 63.12 183 HIS A C 1
ATOM 1412 O O . HIS A 1 183 ? -10.076 11.032 -10.947 1.00 63.12 183 HIS A O 1
ATOM 1418 N N . SER A 1 184 ? -10.115 11.566 -13.124 1.00 66.19 184 SER A N 1
ATOM 1419 C CA . SER A 1 184 ? -8.669 11.422 -13.324 1.00 66.19 184 SER A CA 1
ATOM 1420 C C . SER A 1 184 ? -7.853 12.357 -12.425 1.00 66.19 184 SER A C 1
ATOM 1422 O O . SER A 1 184 ? -6.846 11.938 -11.856 1.00 66.19 184 SER A O 1
ATOM 1424 N N . GLN A 1 185 ? -8.306 13.601 -12.231 1.00 68.44 185 GLN A N 1
ATOM 1425 C CA . GLN A 1 185 ? -7.646 14.549 -11.322 1.00 68.44 185 GLN A CA 1
ATOM 1426 C C . GLN A 1 185 ? -7.695 14.088 -9.860 1.00 68.44 185 GLN A C 1
ATOM 1428 O O . GLN A 1 185 ? -6.758 14.331 -9.098 1.00 68.44 185 GLN A O 1
ATOM 1433 N N . LEU A 1 186 ? -8.775 13.420 -9.456 1.00 69.69 186 LEU A N 1
ATOM 1434 C CA . LEU A 1 186 ? -8.934 12.908 -8.099 1.00 69.69 186 LEU A CA 1
ATOM 1435 C C . LEU A 1 186 ? -8.037 11.695 -7.842 1.00 69.69 186 LEU A C 1
ATOM 1437 O O . LEU A 1 186 ? -7.420 11.632 -6.780 1.00 69.69 186 LEU A O 1
ATOM 1441 N N . ILE A 1 187 ? -7.883 10.796 -8.819 1.00 73.94 187 ILE A N 1
ATOM 1442 C CA . ILE A 1 187 ? -6.919 9.684 -8.741 1.00 73.94 187 ILE A CA 1
ATOM 1443 C C . ILE A 1 187 ? -5.492 10.223 -8.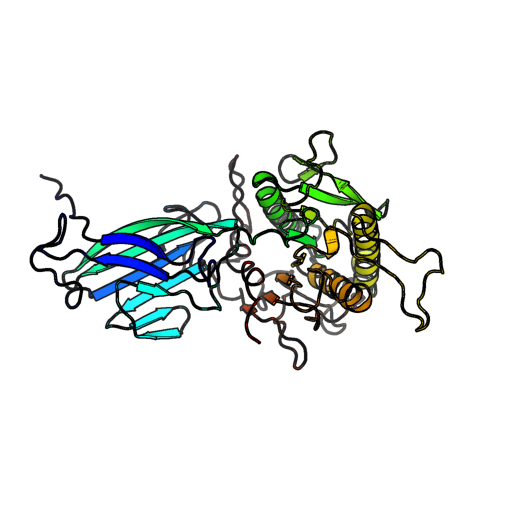611 1.00 73.94 187 ILE A C 1
ATOM 1445 O O . ILE A 1 187 ? -4.753 9.809 -7.713 1.00 73.94 187 ILE A O 1
ATOM 1449 N N . ASP A 1 188 ? -5.115 11.194 -9.446 1.00 76.69 188 ASP A N 1
ATOM 1450 C CA . ASP A 1 188 ? -3.796 11.827 -9.365 1.00 76.69 188 ASP A CA 1
ATOM 1451 C C . ASP A 1 188 ? -3.595 12.502 -7.997 1.00 76.69 188 ASP A C 1
ATOM 1453 O O . ASP A 1 188 ? -2.552 12.335 -7.362 1.00 76.69 188 ASP A O 1
ATOM 1457 N N . SER A 1 189 ? -4.616 13.194 -7.480 1.00 76.81 189 SER A N 1
ATOM 1458 C CA . SER A 1 189 ? -4.577 13.799 -6.145 1.00 76.81 189 SER A CA 1
ATOM 1459 C C . SER A 1 189 ? -4.418 12.763 -5.028 1.00 76.81 189 SER A C 1
ATOM 1461 O O . SER A 1 189 ? -3.719 13.031 -4.050 1.00 76.81 189 SER A O 1
ATOM 1463 N N . GLN A 1 190 ? -5.046 11.590 -5.142 1.00 75.25 190 GLN A N 1
ATOM 1464 C CA . GLN A 1 190 ? -4.926 10.508 -4.161 1.00 75.25 190 GLN A CA 1
ATOM 1465 C C . GLN A 1 190 ? -3.527 9.887 -4.180 1.00 75.25 190 GLN A C 1
ATOM 1467 O O . GLN A 1 190 ? -2.899 9.771 -3.127 1.00 75.25 190 GLN A O 1
ATOM 1472 N N . LEU A 1 191 ? -3.003 9.555 -5.364 1.00 81.19 191 LEU A N 1
ATOM 1473 C CA . LEU A 1 191 ? -1.636 9.046 -5.534 1.00 81.19 191 LEU A CA 1
ATOM 1474 C C . LEU A 1 191 ? -0.603 10.045 -5.000 1.00 81.19 191 LEU A C 1
ATOM 1476 O O . LEU A 1 191 ? 0.303 9.675 -4.247 1.00 81.19 191 LEU A O 1
ATOM 1480 N N . ASN A 1 192 ? -0.775 11.327 -5.326 1.00 84.31 192 ASN A N 1
ATOM 1481 C CA . ASN A 1 192 ? 0.102 12.386 -4.842 1.00 84.31 192 ASN A CA 1
ATOM 1482 C C . ASN A 1 192 ? -0.031 12.585 -3.327 1.00 84.31 192 ASN A C 1
ATOM 1484 O O . ASN A 1 192 ? 0.975 12.846 -2.670 1.00 84.31 192 ASN A O 1
ATOM 1488 N N . GLY A 1 193 ? -1.225 12.387 -2.761 1.00 80.00 193 GLY A N 1
ATOM 1489 C CA . GLY A 1 193 ? -1.466 12.377 -1.319 1.00 80.00 193 GLY A CA 1
ATOM 1490 C C . GLY A 1 193 ? -0.690 11.274 -0.593 1.00 80.00 193 GLY A C 1
ATOM 1491 O O . GLY A 1 193 ? -0.014 11.564 0.394 1.00 80.00 193 GLY A O 1
ATOM 1492 N N . VAL A 1 194 ? -0.705 10.037 -1.113 1.00 79.94 194 VAL A N 1
ATOM 1493 C CA . VAL A 1 194 ? 0.095 8.920 -0.565 1.00 79.94 194 VAL A CA 1
ATOM 1494 C C . VAL A 1 194 ? 1.583 9.256 -0.596 1.00 79.94 194 VAL A C 1
ATOM 1496 O O . VAL A 1 194 ? 2.273 9.160 0.421 1.00 79.94 194 VAL A O 1
ATOM 1499 N N . ALA A 1 195 ? 2.083 9.699 -1.751 1.00 86.69 195 ALA A N 1
ATOM 1500 C CA . ALA A 1 195 ? 3.485 10.070 -1.899 1.00 86.69 195 ALA A CA 1
ATOM 1501 C C . ALA A 1 195 ? 3.878 11.221 -0.962 1.00 86.69 195 ALA A C 1
ATOM 1503 O O . ALA A 1 195 ? 4.966 11.205 -0.385 1.00 86.69 195 ALA A O 1
ATOM 1504 N N . LYS A 1 196 ? 2.981 12.196 -0.764 1.00 84.88 196 LYS A N 1
ATOM 1505 C CA . LYS A 1 196 ? 3.214 13.346 0.110 1.00 84.88 196 LYS A CA 1
ATOM 1506 C C . LYS A 1 196 ? 3.282 12.922 1.570 1.00 84.88 196 LYS A C 1
ATOM 1508 O O . LYS A 1 196 ? 4.188 13.363 2.266 1.00 84.88 196 LYS A O 1
ATOM 1513 N N . HIS A 1 197 ? 2.397 12.033 2.009 1.00 80.06 197 HIS A N 1
ATOM 1514 C CA . HIS A 1 197 ? 2.426 11.506 3.370 1.00 80.06 197 HIS A CA 1
ATOM 1515 C C . HIS A 1 197 ? 3.773 10.831 3.687 1.00 80.06 197 HIS A C 1
ATOM 1517 O O . HIS A 1 197 ? 4.411 11.139 4.693 1.00 80.06 197 HIS A O 1
ATOM 1523 N N . ILE A 1 198 ? 4.264 9.984 2.776 1.00 81.75 198 ILE A N 1
ATOM 1524 C CA . ILE A 1 198 ? 5.564 9.312 2.928 1.00 81.75 198 ILE A CA 1
ATOM 1525 C C . ILE A 1 198 ? 6.728 10.317 2.864 1.00 81.75 198 ILE A C 1
ATOM 1527 O O . ILE A 1 198 ? 7.708 10.195 3.605 1.00 81.75 198 ILE A O 1
ATOM 1531 N N . TYR A 1 199 ? 6.633 11.333 2.003 1.00 87.12 199 TYR A N 1
ATOM 1532 C CA . TYR A 1 199 ? 7.626 12.404 1.919 1.00 87.12 199 TYR A CA 1
ATOM 1533 C C . TYR A 1 199 ? 7.701 13.226 3.212 1.00 87.12 199 TYR A C 1
ATOM 1535 O O . TYR A 1 199 ? 8.795 13.475 3.725 1.00 87.12 199 TYR A O 1
ATOM 1543 N N . ASP A 1 200 ? 6.559 13.606 3.780 1.00 83.19 200 ASP A N 1
ATOM 1544 C CA . ASP A 1 200 ? 6.483 14.368 5.029 1.00 83.19 200 ASP A CA 1
ATOM 1545 C C . ASP A 1 200 ? 7.034 13.549 6.214 1.00 83.19 200 ASP A C 1
ATOM 1547 O O . ASP A 1 200 ? 7.715 14.101 7.077 1.00 83.19 200 ASP A O 1
ATOM 1551 N N . ALA A 1 201 ? 6.878 12.218 6.190 1.00 77.38 201 ALA A N 1
ATOM 1552 C CA . ALA A 1 201 ? 7.472 11.283 7.155 1.00 77.38 201 ALA A CA 1
ATOM 1553 C C . ALA A 1 201 ? 9.000 11.079 7.006 1.00 77.38 201 ALA A C 1
ATOM 1555 O O . ALA A 1 201 ? 9.610 10.263 7.704 1.00 77.38 201 ALA A O 1
ATOM 1556 N N . GLY A 1 202 ? 9.660 11.808 6.100 1.00 84.25 202 GLY A N 1
ATOM 1557 C CA . GLY A 1 202 ? 11.111 11.730 5.904 1.00 84.25 202 GLY A CA 1
ATOM 1558 C C . GLY A 1 202 ? 11.559 10.879 4.710 1.00 84.25 202 GLY A C 1
ATOM 1559 O O . GLY A 1 202 ? 12.763 10.678 4.543 1.00 84.25 202 GLY A O 1
ATOM 1560 N N . GLY A 1 203 ? 10.631 10.403 3.873 1.00 90.31 203 GLY A N 1
ATOM 1561 C CA . GLY A 1 203 ? 10.918 9.636 2.658 1.00 90.31 203 GLY A CA 1
ATOM 1562 C C . GLY A 1 203 ? 11.358 10.467 1.455 1.00 90.31 203 GLY A C 1
ATOM 1563 O O . GLY A 1 203 ? 11.212 11.688 1.429 1.00 90.31 203 GLY A O 1
ATOM 1564 N N . ALA A 1 204 ? 11.896 9.809 0.434 1.00 95.38 204 ALA A N 1
ATOM 1565 C CA . ALA A 1 204 ? 12.183 10.424 -0.862 1.00 95.38 204 ALA A CA 1
ATOM 1566 C C . ALA A 1 204 ? 11.139 10.000 -1.900 1.00 95.38 204 ALA A C 1
ATOM 1568 O O . ALA A 1 204 ? 10.619 8.888 -1.839 1.00 95.38 204 ALA A O 1
ATOM 1569 N N . VAL A 1 205 ? 10.871 10.860 -2.884 1.00 97.00 205 VAL A N 1
ATOM 1570 C CA . VAL A 1 205 ? 9.986 10.542 -4.011 1.00 97.00 205 VAL A CA 1
ATOM 1571 C C . VAL A 1 205 ? 10.763 10.700 -5.309 1.00 97.00 205 VAL A C 1
ATOM 1573 O O . VAL A 1 205 ? 11.449 11.702 -5.526 1.00 97.00 205 VAL A O 1
ATOM 1576 N N . LYS A 1 206 ? 10.663 9.696 -6.178 1.00 97.25 206 LYS A N 1
ATOM 1577 C CA . LYS A 1 206 ? 11.153 9.744 -7.551 1.00 97.25 206 LYS A CA 1
ATOM 1578 C C . LYS A 1 206 ? 9.991 9.568 -8.520 1.00 97.25 206 LYS A C 1
ATOM 1580 O O . LYS A 1 206 ? 9.164 8.683 -8.339 1.00 97.25 206 LYS A O 1
ATOM 1585 N N . LYS A 1 207 ? 9.954 10.382 -9.571 1.00 96.06 207 L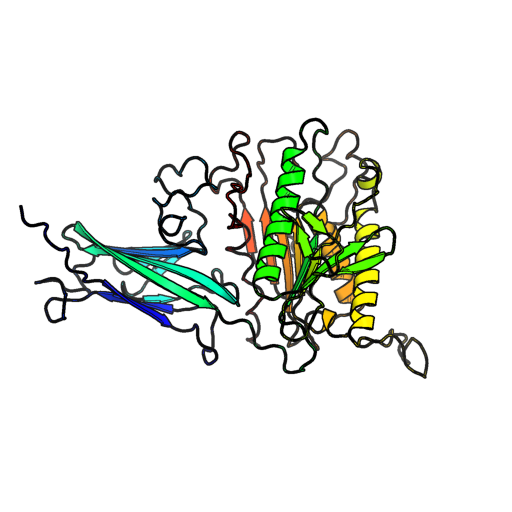YS A N 1
ATOM 1586 C CA . LYS A 1 207 ? 8.970 10.307 -10.655 1.00 96.06 207 LYS A CA 1
ATOM 1587 C C . LYS A 1 207 ? 9.635 9.768 -11.919 1.00 96.06 207 LYS A C 1
ATOM 1589 O O . LYS A 1 207 ? 10.739 10.192 -12.268 1.00 96.06 207 LYS A O 1
ATOM 1594 N N . TYR A 1 208 ? 8.987 8.811 -12.575 1.00 96.06 208 TYR A N 1
ATOM 1595 C CA . TYR A 1 208 ? 9.447 8.267 -13.851 1.00 96.06 208 TYR A CA 1
ATOM 1596 C C . TYR A 1 208 ? 9.283 9.302 -14.968 1.00 96.06 208 TYR A C 1
ATOM 1598 O O . TYR A 1 208 ? 8.247 9.961 -15.076 1.00 96.06 208 TYR A O 1
ATOM 1606 N N . ASN A 1 209 ? 10.304 9.441 -15.808 1.00 93.62 209 ASN A N 1
ATOM 1607 C CA . ASN A 1 209 ? 10.266 10.291 -16.986 1.00 93.62 209 ASN A CA 1
ATOM 1608 C C . ASN A 1 209 ? 10.213 9.413 -18.249 1.00 93.62 209 ASN A C 1
ATOM 1610 O O . ASN A 1 209 ? 11.245 8.841 -18.616 1.00 93.62 209 ASN A O 1
ATOM 1614 N N . PRO A 1 210 ? 9.061 9.330 -18.940 1.00 91.12 210 PRO A N 1
ATOM 1615 C CA . PRO A 1 210 ? 8.888 8.436 -20.084 1.00 91.12 210 PRO A CA 1
ATOM 1616 C C . PRO A 1 210 ? 9.740 8.832 -21.295 1.00 91.12 210 PRO A C 1
ATOM 1618 O O . PRO A 1 210 ? 10.127 7.967 -22.073 1.00 91.12 210 PRO A O 1
ATOM 1621 N N . ALA A 1 211 ? 10.114 10.109 -21.435 1.00 90.38 211 ALA A N 1
ATOM 1622 C CA . ALA A 1 211 ? 10.972 10.562 -22.530 1.00 90.38 211 ALA A CA 1
ATOM 1623 C C . ALA A 1 211 ? 12.434 10.110 -22.372 1.00 90.38 211 ALA A C 1
ATOM 1625 O O . ALA A 1 211 ? 13.152 9.977 -23.361 1.00 90.38 211 ALA A O 1
ATOM 1626 N N . THR A 1 212 ? 12.893 9.890 -21.136 1.00 92.62 212 THR A N 1
ATOM 1627 C CA . THR A 1 212 ? 14.292 9.507 -20.853 1.00 92.62 212 THR A CA 1
ATOM 1628 C C . THR A 1 212 ? 14.446 8.094 -20.303 1.00 92.62 212 THR A C 1
ATOM 1630 O O . THR A 1 212 ? 15.566 7.592 -20.241 1.00 92.62 212 THR A O 1
ATOM 1633 N N . GLY A 1 213 ? 13.355 7.471 -19.856 1.00 93.12 213 GLY A N 1
ATOM 1634 C CA . GLY A 1 213 ? 13.370 6.190 -19.159 1.00 93.12 213 GLY A CA 1
ATOM 1635 C C . GLY A 1 213 ? 13.983 6.240 -17.755 1.00 93.12 213 GLY A C 1
ATOM 1636 O O . GLY A 1 213 ? 14.295 5.186 -17.207 1.00 93.12 213 GLY A O 1
ATOM 1637 N N . LYS A 1 214 ? 14.187 7.425 -17.159 1.00 94.38 214 LYS A N 1
ATOM 1638 C CA . LYS A 1 214 ? 14.890 7.598 -15.871 1.00 94.38 214 LYS A CA 1
ATOM 1639 C C . LYS A 1 214 ? 13.967 8.017 -14.728 1.00 94.38 214 LYS A C 1
ATOM 1641 O O . LYS A 1 214 ? 12.944 8.665 -14.937 1.00 94.38 214 LYS A O 1
ATOM 1646 N N . TRP A 1 215 ? 14.395 7.724 -13.499 1.00 96.69 215 TRP A N 1
ATOM 1647 C CA . TRP A 1 215 ? 13.729 8.136 -12.260 1.00 96.69 215 TRP A CA 1
ATOM 1648 C C . TRP A 1 215 ? 14.327 9.424 -11.681 1.00 96.69 215 TRP A C 1
ATOM 1650 O O . TRP A 1 215 ? 15.441 9.429 -11.143 1.00 96.69 215 TRP A O 1
ATOM 1660 N N . GLN A 1 216 ? 13.566 10.515 -11.718 1.00 95.44 216 GLN A N 1
ATOM 1661 C CA . GLN A 1 216 ? 14.008 11.836 -11.264 1.00 95.44 216 GLN A CA 1
ATOM 1662 C C . GLN A 1 216 ? 13.507 12.117 -9.849 1.00 95.44 216 GLN A C 1
ATOM 1664 O O . GLN A 1 216 ? 12.341 11.878 -9.556 1.00 95.44 216 GLN A O 1
ATOM 1669 N N . SER A 1 217 ? 14.378 12.606 -8.962 1.00 96.06 217 SER A N 1
ATOM 1670 C CA . SER A 1 217 ? 13.952 13.026 -7.620 1.00 96.06 217 SER A CA 1
ATOM 1671 C C . SER A 1 217 ? 13.048 14.253 -7.728 1.00 96.06 217 SER A C 1
ATOM 1673 O O . SER A 1 217 ? 13.345 15.164 -8.497 1.00 96.06 217 SER A O 1
ATOM 1675 N N . VAL A 1 218 ? 11.951 14.266 -6.978 1.00 95.75 218 VAL A N 1
ATOM 1676 C CA . VAL A 1 218 ? 10.935 15.325 -7.035 1.00 95.75 218 VAL A CA 1
ATOM 1677 C C . VAL A 1 218 ? 10.551 15.797 -5.636 1.00 95.75 218 VAL A C 1
ATOM 1679 O O . VAL A 1 218 ? 10.750 15.082 -4.651 1.00 95.75 218 VAL A O 1
ATOM 1682 N N . SER A 1 219 ? 10.007 17.005 -5.549 1.00 94.31 219 SER A N 1
ATOM 1683 C CA . SER A 1 219 ? 9.438 17.579 -4.329 1.00 94.31 219 SER A CA 1
ATOM 1684 C C . SER A 1 219 ? 7.983 18.013 -4.573 1.00 94.31 219 SER A C 1
ATOM 1686 O O . SER A 1 219 ? 7.587 18.227 -5.728 1.00 94.31 219 SER A O 1
ATOM 1688 N N . PRO A 1 220 ? 7.151 18.083 -3.518 1.00 92.12 220 PRO A N 1
ATOM 1689 C CA . PRO A 1 220 ? 5.756 18.470 -3.666 1.00 92.12 220 PRO A CA 1
ATOM 1690 C C . PRO A 1 220 ? 5.624 19.984 -3.886 1.00 92.12 220 PRO A C 1
ATOM 1692 O O . PRO A 1 220 ? 6.180 20.784 -3.134 1.00 92.12 220 PRO A O 1
ATOM 1695 N N . GLN A 1 221 ? 4.815 20.380 -4.868 1.00 87.31 221 GLN A N 1
ATOM 1696 C CA . GLN A 1 221 ? 4.377 21.757 -5.093 1.00 87.31 221 GLN A CA 1
ATOM 1697 C C . GLN A 1 221 ? 2.858 21.767 -5.306 1.00 87.31 221 GLN A C 1
ATOM 1699 O O . GLN A 1 221 ? 2.355 21.427 -6.379 1.00 87.31 221 GLN A O 1
ATOM 1704 N N . GLY A 1 222 ? 2.113 22.134 -4.260 1.00 82.56 222 GLY A N 1
ATOM 1705 C CA . GLY A 1 222 ? 0.661 21.943 -4.238 1.00 82.56 222 GLY A CA 1
ATOM 1706 C C . GLY A 1 222 ? 0.311 20.460 -4.391 1.00 82.56 222 GLY A C 1
ATOM 1707 O O . GLY A 1 222 ? 0.868 19.621 -3.686 1.00 82.56 222 GLY A O 1
ATOM 1708 N N . ASN A 1 223 ? -0.563 20.142 -5.349 1.00 76.69 223 ASN A N 1
ATOM 1709 C CA . ASN A 1 223 ? -0.942 18.764 -5.681 1.00 76.69 223 ASN A CA 1
ATOM 1710 C C . ASN A 1 223 ? -0.026 18.104 -6.724 1.00 76.69 223 ASN A C 1
ATOM 1712 O O . ASN A 1 223 ? -0.330 17.000 -7.160 1.00 76.69 223 ASN A O 1
ATOM 1716 N N . ASN A 1 224 ? 1.065 18.754 -7.139 1.00 84.25 224 ASN A N 1
ATOM 1717 C CA . ASN A 1 224 ? 1.974 18.254 -8.170 1.00 84.25 224 ASN A CA 1
ATOM 1718 C C . ASN A 1 224 ? 3.353 17.897 -7.606 1.00 84.25 224 ASN A C 1
ATOM 1720 O O . ASN A 1 224 ? 3.741 18.336 -6.524 1.00 84.25 224 ASN A O 1
ATOM 1724 N N . TRP A 1 225 ? 4.114 17.136 -8.393 1.00 91.06 225 TRP A N 1
ATOM 1725 C CA . TRP A 1 225 ? 5.502 16.776 -8.113 1.00 91.06 225 TRP A CA 1
ATOM 1726 C C . TRP A 1 225 ? 6.416 17.365 -9.170 1.00 91.06 225 TRP A C 1
ATOM 1728 O O . TRP A 1 225 ? 6.295 17.033 -10.352 1.00 91.06 225 TRP A O 1
ATOM 1738 N N . ILE A 1 226 ? 7.333 18.222 -8.737 1.00 91.69 226 ILE A N 1
ATOM 1739 C CA . ILE A 1 226 ? 8.242 18.938 -9.626 1.00 91.69 226 ILE A CA 1
ATOM 1740 C C . ILE A 1 226 ? 9.681 18.495 -9.405 1.00 91.69 226 ILE A C 1
ATOM 1742 O O . ILE A 1 226 ? 10.080 18.113 -8.305 1.00 91.69 226 ILE A O 1
ATOM 1746 N N . PHE A 1 227 ? 10.468 18.546 -10.475 1.00 90.25 227 PHE A N 1
ATOM 1747 C CA . PHE A 1 227 ? 11.912 18.394 -10.387 1.00 90.25 227 PHE A CA 1
ATOM 1748 C C . PHE A 1 227 ? 12.519 19.732 -9.965 1.00 90.25 227 PHE A C 1
ATOM 1750 O O . PHE A 1 227 ? 12.469 20.702 -10.721 1.00 90.25 227 PHE A O 1
ATOM 1757 N N . ASP A 1 228 ? 13.087 19.783 -8.764 1.00 86.56 228 ASP A N 1
ATOM 1758 C CA . ASP A 1 228 ? 13.765 20.967 -8.249 1.00 86.56 228 ASP A CA 1
ATOM 1759 C C . ASP A 1 228 ? 14.948 20.608 -7.332 1.00 86.56 228 ASP A C 1
ATOM 1761 O O . ASP A 1 228 ? 15.190 19.443 -6.989 1.00 86.56 228 ASP A O 1
ATOM 1765 N N . SER A 1 229 ? 15.699 21.633 -6.924 1.00 85.56 229 SER A N 1
ATOM 1766 C CA . SER A 1 229 ? 16.839 21.496 -6.011 1.00 85.56 229 SER A CA 1
ATOM 1767 C C . SER A 1 229 ? 16.446 21.131 -4.576 1.00 85.56 229 SER A C 1
ATOM 1769 O O . SER A 1 229 ? 17.324 20.785 -3.791 1.00 85.56 229 SER A O 1
ATOM 1771 N N . ASN A 1 230 ? 15.159 21.208 -4.220 1.00 84.56 230 ASN A N 1
ATOM 1772 C CA . ASN A 1 230 ? 14.654 20.862 -2.889 1.00 84.56 230 ASN A CA 1
ATOM 1773 C C . ASN A 1 230 ? 14.288 19.375 -2.770 1.00 84.56 230 ASN A C 1
ATOM 1775 O O . ASN A 1 230 ? 13.952 18.908 -1.680 1.00 84.56 230 ASN A O 1
ATOM 1779 N N . SER A 1 231 ? 14.338 18.626 -3.874 1.00 91.19 231 SER A N 1
ATOM 1780 C CA . SER A 1 231 ? 14.039 17.198 -3.888 1.00 91.19 231 SER A CA 1
ATOM 1781 C C . SER A 1 231 ? 14.959 16.402 -2.954 1.00 91.19 231 SER A C 1
ATOM 1783 O O . SER A 1 231 ? 16.191 16.487 -2.993 1.00 91.19 231 SER A O 1
ATOM 1785 N N . ARG A 1 232 ? 14.352 15.586 -2.084 1.00 93.31 232 ARG A N 1
ATOM 1786 C CA . ARG A 1 232 ? 15.099 14.741 -1.147 1.00 93.31 232 ARG A CA 1
ATOM 1787 C C . ARG A 1 232 ? 15.770 13.590 -1.894 1.00 93.31 232 ARG A C 1
ATOM 1789 O O . ARG A 1 232 ? 15.127 12.840 -2.627 1.00 93.31 232 ARG A O 1
ATOM 1796 N N . SER A 1 233 ? 17.069 13.412 -1.664 1.00 91.44 233 SER A N 1
ATOM 1797 C CA . SER A 1 233 ? 17.793 12.247 -2.175 1.00 91.44 233 SER A CA 1
ATOM 1798 C C . SER A 1 233 ? 17.411 10.979 -1.398 1.00 91.44 233 SER A C 1
ATOM 1800 O O . SER A 1 233 ? 17.364 11.027 -0.168 1.00 91.44 233 SER A O 1
ATOM 1802 N N . PRO A 1 234 ? 17.175 9.836 -2.072 1.00 93.19 234 PRO A N 1
ATOM 1803 C CA . PRO A 1 234 ? 16.903 8.574 -1.389 1.00 93.19 234 PRO A CA 1
ATOM 1804 C C . PRO A 1 234 ? 18.087 8.128 -0.525 1.00 93.19 234 PRO A C 1
ATOM 1806 O O . PRO A 1 234 ? 19.214 8.045 -1.026 1.00 93.19 234 PRO A O 1
ATOM 1809 N N . SER A 1 235 ? 17.818 7.790 0.736 1.00 90.00 235 SER A N 1
ATOM 1810 C CA . SER A 1 235 ? 18.801 7.320 1.717 1.00 90.00 235 SER A CA 1
ATOM 1811 C C . SER A 1 235 ? 18.365 6.004 2.367 1.00 90.00 235 SER A C 1
ATOM 1813 O O . SER A 1 235 ? 17.175 5.709 2.471 1.00 90.00 235 SER A O 1
ATOM 1815 N N . ALA A 1 236 ? 19.340 5.202 2.799 1.00 88.75 236 ALA A N 1
ATOM 1816 C CA . ALA A 1 236 ? 19.076 3.949 3.499 1.00 88.75 236 ALA A CA 1
ATOM 1817 C C . ALA A 1 236 ? 18.317 4.188 4.819 1.00 88.75 236 ALA A C 1
ATOM 1819 O O . ALA A 1 236 ? 18.464 5.228 5.464 1.00 88.75 236 ALA A O 1
ATOM 1820 N N . GLY A 1 237 ? 17.480 3.228 5.208 1.00 85.00 237 GLY A N 1
ATOM 1821 C CA . GLY A 1 237 ? 16.621 3.286 6.392 1.00 85.00 237 GLY A CA 1
ATOM 1822 C C . GLY A 1 237 ? 15.455 4.276 6.296 1.00 85.00 237 GLY A C 1
ATOM 1823 O O . GLY A 1 237 ? 14.696 4.402 7.255 1.00 85.00 237 GLY A O 1
ATOM 1824 N N . LYS A 1 238 ? 15.297 4.981 5.169 1.00 87.94 238 LYS A N 1
ATOM 1825 C CA . LYS A 1 238 ? 14.159 5.863 4.883 1.00 87.94 238 LYS A CA 1
ATOM 1826 C C . LYS A 1 238 ? 13.296 5.285 3.760 1.00 87.94 238 LYS A C 1
ATOM 1828 O O . LYS A 1 238 ? 13.811 4.500 2.960 1.00 87.94 238 LYS A O 1
ATOM 1833 N N . PRO A 1 239 ? 12.004 5.642 3.693 1.00 90.44 239 PRO A N 1
ATOM 1834 C CA . PRO A 1 239 ? 11.130 5.132 2.648 1.00 90.44 239 PRO A CA 1
ATOM 1835 C C . PRO A 1 239 ? 11.398 5.826 1.307 1.00 90.44 239 PRO A C 1
ATOM 1837 O O . PRO A 1 239 ? 11.807 6.991 1.253 1.00 90.44 239 PRO A O 1
ATOM 1840 N N . LEU A 1 240 ? 11.152 5.104 0.217 1.00 94.94 240 LEU A N 1
ATOM 1841 C CA . LEU A 1 240 ? 11.248 5.593 -1.156 1.00 94.94 240 LEU A CA 1
ATOM 1842 C C . LEU A 1 240 ? 9.921 5.363 -1.880 1.00 94.94 240 LEU A C 1
ATOM 1844 O O . LEU A 1 240 ? 9.418 4.246 -1.911 1.00 94.94 240 LEU A O 1
ATOM 1848 N N . VAL A 1 241 ? 9.390 6.399 -2.522 1.00 96.88 241 VAL A N 1
ATOM 1849 C CA . VAL A 1 241 ? 8.222 6.291 -3.403 1.00 96.88 241 VAL A CA 1
ATOM 1850 C C . VAL A 1 241 ? 8.649 6.452 -4.854 1.00 96.88 241 VAL A C 1
ATOM 1852 O O . VAL A 1 241 ? 9.391 7.376 -5.192 1.00 96.88 241 VAL A O 1
ATOM 1855 N N . LEU A 1 242 ? 8.153 5.571 -5.714 1.00 97.94 242 LEU A N 1
ATOM 1856 C CA . LEU A 1 242 ? 8.318 5.599 -7.158 1.00 97.94 242 LEU A CA 1
ATOM 1857 C C . LEU A 1 242 ? 6.965 5.919 -7.807 1.00 97.94 242 LEU A C 1
ATOM 1859 O O . LEU A 1 242 ? 6.075 5.075 -7.849 1.00 97.94 242 LEU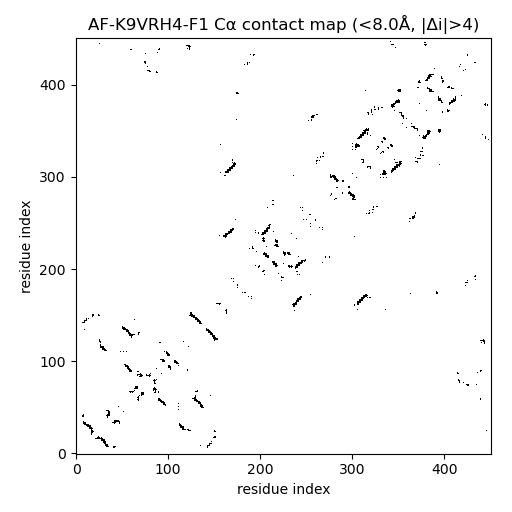 A O 1
ATOM 1863 N N . LEU A 1 243 ? 6.807 7.143 -8.309 1.00 96.06 243 LEU A N 1
ATOM 1864 C CA . LEU A 1 243 ? 5.641 7.569 -9.086 1.00 96.06 243 LEU A CA 1
ATOM 1865 C C . LEU A 1 243 ? 5.815 7.131 -10.545 1.00 96.06 243 LEU A C 1
ATOM 1867 O O . LEU A 1 243 ? 6.582 7.746 -11.298 1.00 96.06 243 LEU A O 1
ATOM 1871 N N . ALA A 1 244 ? 5.116 6.069 -10.948 1.00 94.50 244 ALA A N 1
ATOM 1872 C CA . ALA A 1 244 ? 5.168 5.516 -12.297 1.00 94.50 244 ALA A CA 1
ATOM 1873 C C . ALA A 1 244 ? 4.361 6.392 -13.269 1.00 94.50 244 ALA A C 1
ATOM 1875 O O . ALA A 1 244 ? 3.222 6.110 -13.626 1.00 94.50 244 ALA A O 1
ATOM 1876 N N . ASN A 1 245 ? 4.957 7.498 -13.695 1.00 88.88 245 ASN A N 1
ATOM 1877 C CA . ASN A 1 245 ? 4.368 8.446 -14.632 1.00 88.88 245 ASN A CA 1
ATOM 1878 C C . ASN A 1 245 ? 4.589 8.002 -16.090 1.00 88.88 245 ASN A C 1
ATOM 1880 O O . ASN A 1 245 ? 5.323 8.615 -16.857 1.00 88.88 245 ASN A O 1
ATOM 1884 N N . TRP A 1 246 ? 3.989 6.872 -16.452 1.00 87.81 246 TRP A N 1
ATOM 1885 C CA . TRP A 1 246 ? 4.188 6.216 -17.748 1.00 87.81 246 TRP A CA 1
ATOM 1886 C C . TRP A 1 246 ? 3.365 6.827 -18.892 1.00 87.81 246 TRP A C 1
ATOM 1888 O O . TRP A 1 246 ? 3.626 6.531 -20.052 1.00 87.81 246 TRP A O 1
ATOM 1898 N N . MET A 1 247 ? 2.381 7.674 -18.580 1.00 85.31 247 MET A N 1
ATOM 1899 C CA . MET A 1 247 ? 1.430 8.222 -19.556 1.00 85.31 247 MET A CA 1
ATOM 1900 C C . MET A 1 247 ? 1.799 9.602 -20.104 1.00 85.31 247 MET A C 1
ATOM 1902 O O . MET A 1 247 ? 1.201 10.053 -21.081 1.00 85.31 247 MET A O 1
ATOM 1906 N N . GLU A 1 248 ? 2.726 10.310 -19.457 1.00 84.31 248 GLU A N 1
ATOM 1907 C CA . GLU A 1 248 ? 3.049 11.688 -19.825 1.00 84.31 248 GLU A CA 1
ATOM 1908 C C . GLU A 1 248 ? 3.595 11.758 -21.259 1.00 84.31 248 GLU A C 1
ATOM 1910 O O . GLU A 1 248 ? 4.511 11.026 -21.630 1.00 84.31 248 GLU A O 1
ATOM 1915 N N . GLY A 1 249 ? 3.016 12.644 -22.074 1.00 76.25 249 GLY A N 1
ATOM 1916 C CA . GLY A 1 249 ? 3.407 12.824 -23.475 1.00 76.25 249 GLY A CA 1
ATOM 1917 C C . GLY A 1 249 ? 2.819 11.803 -24.457 1.00 76.25 249 GLY A C 1
ATOM 1918 O O . GLY A 1 249 ? 3.228 11.793 -25.617 1.00 76.25 249 GLY A O 1
ATOM 1919 N N . ILE A 1 250 ? 1.867 10.963 -24.033 1.00 79.75 250 ILE A N 1
ATOM 1920 C CA . ILE A 1 250 ? 1.239 9.942 -24.885 1.00 79.75 250 ILE A CA 1
ATOM 1921 C C . ILE A 1 250 ? -0.188 10.354 -25.253 1.00 79.75 250 ILE A C 1
ATOM 1923 O O . ILE A 1 250 ? -0.989 10.735 -24.403 1.00 79.75 250 ILE A O 1
ATOM 1927 N N . GLU A 1 251 ? -0.525 10.254 -26.540 1.00 76.56 251 GLU A N 1
ATOM 1928 C CA . GLU A 1 251 ? -1.887 10.488 -27.026 1.00 76.56 251 GLU A CA 1
ATOM 1929 C C . GLU A 1 251 ? -2.865 9.472 -26.414 1.00 76.56 251 GLU A C 1
ATOM 1931 O O . GLU A 1 251 ? -2.670 8.259 -26.533 1.00 76.56 251 GLU A O 1
ATOM 1936 N N . GLN A 1 252 ? -3.962 9.962 -25.825 1.00 72.31 252 GLN A N 1
ATOM 1937 C CA . GLN A 1 252 ? -4.960 9.150 -25.112 1.00 72.31 252 GLN A CA 1
ATOM 1938 C C . GLN A 1 252 ? -5.538 7.992 -25.936 1.00 72.31 252 GLN A C 1
ATOM 1940 O O . GLN A 1 252 ? -5.925 6.976 -25.380 1.00 72.31 252 GLN A O 1
ATOM 1945 N N . GLN A 1 253 ? -5.577 8.090 -27.264 1.00 71.12 253 GLN A N 1
ATOM 1946 C CA . GLN A 1 253 ? -6.093 6.999 -28.098 1.00 71.12 253 GLN A CA 1
ATOM 1947 C C . GLN A 1 253 ? -5.130 5.806 -28.180 1.00 71.12 253 GLN A C 1
ATOM 1949 O O . GLN A 1 253 ? -5.577 4.673 -28.322 1.00 71.12 253 GLN A O 1
ATOM 1954 N N . ARG A 1 254 ? -3.812 6.037 -28.086 1.00 76.38 254 ARG A N 1
ATOM 1955 C CA . ARG A 1 254 ? -2.786 4.976 -28.189 1.00 76.38 254 ARG A CA 1
ATOM 1956 C C . ARG A 1 254 ? -2.699 4.121 -26.939 1.00 76.38 254 ARG A C 1
ATOM 1958 O O . ARG A 1 254 ? -2.335 2.954 -26.994 1.00 76.38 254 ARG A O 1
ATOM 1965 N N . LEU A 1 255 ? -3.044 4.752 -25.836 1.00 75.56 255 LEU A N 1
ATOM 1966 C CA . LEU A 1 255 ? -3.138 4.203 -24.502 1.00 75.56 255 LEU A CA 1
ATOM 1967 C C . LEU A 1 255 ? -4.185 3.074 -24.392 1.00 75.56 255 LEU A C 1
ATOM 1969 O O . LEU A 1 255 ? -4.107 2.248 -23.489 1.00 75.56 255 LEU A O 1
ATOM 1973 N N . TYR A 1 256 ? -5.110 2.995 -25.356 1.00 75.88 256 TYR A N 1
ATOM 1974 C CA . TYR A 1 256 ? -6.122 1.944 -25.462 1.00 75.88 256 TYR A CA 1
ATOM 1975 C C . TYR A 1 256 ? -5.758 0.813 -26.447 1.00 75.88 256 TYR A C 1
ATOM 1977 O O . TYR A 1 256 ? -6.623 0.044 -26.871 1.00 75.88 256 TYR A O 1
ATOM 1985 N N . ASN A 1 257 ? -4.493 0.711 -26.857 1.00 78.31 257 ASN A N 1
ATOM 1986 C CA . ASN A 1 257 ? -4.048 -0.357 -27.749 1.00 78.31 257 ASN A CA 1
ATOM 1987 C C . ASN A 1 257 ? -3.623 -1.608 -26.971 1.00 78.31 257 ASN A C 1
ATOM 1989 O O . ASN A 1 257 ? -3.002 -1.527 -25.915 1.00 78.31 257 ASN A O 1
ATOM 1993 N N . SER A 1 258 ? -3.883 -2.777 -27.550 1.00 79.06 258 SER A N 1
ATOM 1994 C CA . SER A 1 258 ? -3.365 -4.059 -27.071 1.00 79.06 258 SER A CA 1
ATOM 1995 C C . SER A 1 258 ? -1.840 -4.035 -26.992 1.00 79.06 258 SER A C 1
ATOM 1997 O O . SER A 1 258 ? -1.194 -3.527 -27.914 1.00 79.06 258 SER A O 1
ATOM 1999 N N . GLY A 1 259 ? -1.263 -4.623 -25.945 1.00 83.44 259 GLY A N 1
ATOM 2000 C CA . GLY A 1 259 ? 0.186 -4.643 -25.739 1.00 83.44 259 GLY A CA 1
ATOM 2001 C C . GLY A 1 259 ? 0.737 -3.393 -25.044 1.00 83.44 259 GLY A C 1
ATOM 2002 O O . GLY A 1 259 ? 1.929 -3.344 -24.736 1.00 83.44 259 GLY A O 1
ATOM 2003 N N . PHE A 1 260 ? -0.088 -2.360 -24.823 1.00 87.19 260 PHE A N 1
ATOM 2004 C CA . PHE A 1 260 ? 0.383 -1.112 -24.227 1.00 87.19 260 PHE A CA 1
ATOM 2005 C C . PHE A 1 260 ? 0.751 -1.294 -22.753 1.00 87.19 260 PHE A C 1
ATOM 2007 O O . PHE A 1 260 ? 1.820 -0.848 -22.335 1.00 87.19 260 PHE A O 1
ATOM 2014 N N . ALA A 1 261 ? -0.099 -1.965 -21.969 1.00 88.00 261 ALA A N 1
ATOM 2015 C CA . ALA A 1 261 ? 0.177 -2.230 -20.560 1.00 88.00 261 ALA A CA 1
ATOM 2016 C C . ALA A 1 261 ? 1.458 -3.064 -20.388 1.00 88.00 261 ALA A C 1
ATOM 2018 O O . ALA A 1 261 ? 2.281 -2.755 -19.527 1.00 88.00 261 ALA A O 1
ATOM 2019 N N . GLU A 1 262 ? 1.685 -4.056 -21.253 1.00 91.06 262 GLU A N 1
ATOM 2020 C CA . GLU A 1 262 ? 2.908 -4.859 -21.273 1.00 91.06 262 GLU A CA 1
ATOM 2021 C C . GLU A 1 262 ? 4.142 -4.024 -21.628 1.00 91.06 262 GLU A C 1
ATOM 2023 O O . GLU A 1 262 ? 5.178 -4.165 -20.980 1.00 91.06 262 GLU A O 1
ATOM 2028 N N . ALA A 1 263 ? 4.046 -3.136 -22.624 1.00 92.00 263 ALA A N 1
ATOM 2029 C CA . ALA A 1 263 ? 5.143 -2.252 -23.020 1.00 92.00 263 ALA A CA 1
ATOM 2030 C C . ALA A 1 263 ? 5.480 -1.217 -21.933 1.00 92.00 263 ALA A C 1
ATOM 2032 O O . ALA A 1 263 ? 6.656 -0.937 -21.673 1.00 92.00 263 ALA A O 1
ATOM 2033 N N . ALA A 1 264 ? 4.460 -0.671 -21.265 1.00 93.12 264 ALA A N 1
ATOM 2034 C CA . ALA A 1 264 ? 4.632 0.211 -20.117 1.00 93.12 264 ALA A CA 1
ATOM 2035 C C . ALA A 1 264 ? 5.293 -0.538 -18.950 1.00 93.12 264 ALA A C 1
ATOM 2037 O O . ALA A 1 264 ? 6.264 -0.042 -18.375 1.00 93.12 264 ALA A O 1
ATOM 2038 N N . ALA A 1 265 ? 4.826 -1.752 -18.643 1.00 96.00 265 ALA A N 1
ATOM 2039 C CA . ALA A 1 265 ? 5.416 -2.609 -17.619 1.00 96.00 265 ALA A CA 1
ATOM 2040 C C . ALA A 1 265 ? 6.876 -2.957 -17.922 1.00 96.00 265 ALA A C 1
ATOM 2042 O O . ALA A 1 265 ? 7.712 -2.898 -17.024 1.00 96.00 265 ALA A O 1
ATOM 2043 N N . ASP A 1 266 ? 7.206 -3.266 -19.177 1.00 96.56 266 ASP A N 1
ATOM 2044 C CA . ASP A 1 266 ? 8.574 -3.565 -19.600 1.00 96.56 266 ASP A CA 1
ATOM 2045 C C . ASP A 1 266 ? 9.500 -2.352 -19.432 1.00 96.56 266 ASP A C 1
ATOM 2047 O O . ASP A 1 266 ? 10.574 -2.452 -18.835 1.00 96.56 266 ASP A O 1
ATOM 2051 N N . SER A 1 267 ? 9.031 -1.175 -19.856 1.00 96.00 267 SER A N 1
ATOM 2052 C CA . SER A 1 267 ? 9.769 0.089 -19.741 1.00 96.00 267 SER A CA 1
ATOM 2053 C C . SER A 1 267 ? 10.015 0.481 -18.280 1.00 96.00 267 SER A C 1
ATOM 2055 O O . SER A 1 267 ? 11.124 0.879 -17.909 1.00 96.00 267 SER A O 1
ATOM 2057 N N . LEU A 1 268 ? 8.994 0.349 -17.429 1.00 97.81 268 LEU A N 1
ATOM 2058 C CA . LEU A 1 268 ? 9.095 0.621 -15.996 1.00 97.81 268 LEU A CA 1
ATOM 2059 C C . LEU A 1 268 ? 9.992 -0.401 -15.295 1.00 97.81 268 LEU A C 1
ATOM 2061 O O . LEU A 1 268 ? 10.847 -0.005 -14.504 1.00 97.81 268 LEU A O 1
ATOM 2065 N N . PHE A 1 269 ? 9.854 -1.690 -15.613 1.00 98.12 269 PHE A N 1
ATOM 2066 C CA . PHE A 1 269 ? 10.715 -2.746 -15.084 1.00 98.12 269 PHE A CA 1
ATOM 2067 C C . PHE A 1 269 ? 12.184 -2.480 -15.429 1.00 98.12 269 PHE A C 1
ATOM 2069 O O . PHE A 1 269 ? 13.020 -2.432 -14.526 1.00 98.12 269 PHE A O 1
ATOM 2076 N N . ALA A 1 270 ? 12.503 -2.223 -16.700 1.00 97.31 270 ALA A N 1
ATOM 2077 C CA . ALA A 1 270 ? 13.863 -1.905 -17.132 1.00 97.31 270 ALA A CA 1
ATOM 2078 C C . ALA A 1 270 ? 14.422 -0.667 -16.407 1.00 97.31 270 ALA A C 1
ATOM 2080 O O . ALA A 1 270 ? 15.566 -0.666 -15.950 1.00 97.31 270 ALA A O 1
ATOM 2081 N N . SER A 1 271 ? 13.596 0.366 -16.225 1.00 98.19 271 SER A N 1
ATOM 2082 C CA . SER A 1 271 ? 13.974 1.571 -15.483 1.00 98.19 271 SER A CA 1
ATOM 2083 C C . SER A 1 271 ? 14.208 1.308 -13.990 1.00 98.19 271 SER A C 1
ATOM 2085 O O . SER A 1 271 ? 15.123 1.872 -13.389 1.00 98.19 271 SER A O 1
ATOM 2087 N N . MET A 1 272 ? 13.409 0.439 -13.364 1.00 98.25 272 MET A N 1
ATOM 2088 C CA . MET A 1 272 ? 13.626 0.005 -11.979 1.00 98.25 272 MET A CA 1
ATOM 2089 C C . MET A 1 272 ? 14.915 -0.805 -11.841 1.00 98.25 272 MET A C 1
ATOM 2091 O O . MET A 1 272 ? 15.644 -0.597 -10.876 1.00 98.25 272 MET A O 1
ATOM 2095 N N . VAL A 1 273 ? 15.236 -1.668 -12.812 1.00 97.69 273 VAL A N 1
ATOM 2096 C CA . VAL A 1 273 ? 16.527 -2.372 -12.856 1.00 97.69 273 VAL A CA 1
ATOM 2097 C C . VAL A 1 273 ? 17.670 -1.365 -12.931 1.00 97.69 273 VAL A C 1
ATOM 2099 O O . VAL A 1 273 ? 18.609 -1.462 -12.150 1.00 97.69 273 VAL A O 1
ATOM 2102 N N . GLN A 1 274 ? 17.580 -0.354 -13.799 1.00 97.19 274 GLN A N 1
ATOM 2103 C CA . GLN A 1 274 ? 18.589 0.705 -13.865 1.00 97.19 274 GLN A CA 1
ATOM 2104 C C . GLN A 1 274 ? 18.751 1.433 -12.522 1.00 97.19 274 GLN A C 1
ATOM 2106 O O . GLN A 1 274 ? 19.877 1.641 -12.072 1.00 97.19 274 GLN A O 1
ATOM 2111 N N . LEU A 1 275 ? 17.647 1.785 -11.860 1.00 97.31 275 LEU A N 1
ATOM 2112 C CA . LEU A 1 275 ? 17.692 2.417 -10.541 1.00 97.31 275 LEU A CA 1
ATOM 2113 C C . LEU A 1 275 ? 18.324 1.500 -9.483 1.00 97.31 275 LEU A C 1
ATOM 2115 O O . LEU A 1 275 ? 19.064 1.972 -8.626 1.00 97.31 275 LEU A O 1
ATOM 2119 N N . ASP A 1 276 ? 18.052 0.199 -9.530 1.00 97.06 276 ASP A N 1
ATOM 2120 C CA . ASP A 1 276 ? 18.634 -0.777 -8.610 1.00 97.06 276 ASP A CA 1
ATOM 2121 C C . ASP A 1 276 ? 20.149 -0.947 -8.828 1.00 97.06 276 ASP A C 1
ATOM 2123 O O . ASP A 1 276 ? 20.914 -0.987 -7.862 1.00 97.06 276 ASP A O 1
ATOM 2127 N N . LEU A 1 277 ? 20.607 -0.923 -10.086 1.00 95.75 277 LEU A N 1
ATOM 2128 C CA . LEU A 1 277 ? 22.033 -0.885 -10.440 1.00 95.75 277 LEU A CA 1
ATOM 2129 C C . LEU A 1 277 ? 22.725 0.367 -9.880 1.00 95.75 277 LEU A C 1
ATOM 2131 O O . LEU A 1 277 ? 23.790 0.270 -9.272 1.00 95.75 277 LEU A O 1
ATOM 2135 N N . GLU A 1 278 ? 22.093 1.540 -9.995 1.00 94.81 278 GLU A N 1
ATOM 2136 C CA . GLU A 1 278 ? 22.576 2.787 -9.372 1.00 94.81 278 GLU A CA 1
ATOM 2137 C C . GLU A 1 278 ? 22.640 2.698 -7.835 1.00 94.81 278 GLU A C 1
ATOM 2139 O O . GLU A 1 278 ? 23.315 3.499 -7.182 1.00 94.81 278 GLU A O 1
ATOM 2144 N N . LYS A 1 279 ? 21.937 1.727 -7.242 1.00 93.56 279 LYS A N 1
ATOM 2145 C CA . LYS A 1 279 ? 21.878 1.463 -5.801 1.00 93.56 279 LYS A CA 1
ATOM 2146 C C . LYS A 1 279 ? 22.611 0.183 -5.397 1.00 93.56 279 LYS A C 1
ATOM 2148 O O . LYS A 1 279 ? 22.263 -0.446 -4.401 1.00 93.56 279 LYS A O 1
ATOM 2153 N N . GLY A 1 280 ? 23.665 -0.170 -6.129 1.00 93.06 280 GLY A N 1
ATOM 2154 C CA . GLY A 1 280 ? 24.593 -1.239 -5.753 1.00 93.06 280 GLY A CA 1
ATOM 2155 C C . GLY A 1 280 ? 24.228 -2.619 -6.295 1.00 93.06 280 GLY A C 1
ATOM 2156 O O . GLY A 1 280 ? 24.878 -3.599 -5.935 1.00 93.06 280 GLY A O 1
ATOM 2157 N N . GLY A 1 281 ? 23.213 -2.707 -7.157 1.00 94.19 281 GLY A N 1
ATOM 2158 C CA . GLY A 1 281 ? 22.972 -3.895 -7.963 1.00 94.19 281 GLY A CA 1
ATOM 2159 C C . GLY A 1 281 ? 24.040 -4.069 -9.045 1.00 94.19 281 GLY A C 1
ATOM 2160 O O . GLY A 1 281 ? 24.768 -3.138 -9.390 1.00 94.19 281 GLY A O 1
ATOM 2161 N N . SER A 1 282 ? 24.131 -5.269 -9.609 1.00 94.88 282 SER A N 1
ATOM 2162 C CA . SER A 1 282 ? 25.029 -5.560 -10.729 1.00 94.88 282 SER A CA 1
ATOM 2163 C C . SER A 1 282 ? 24.418 -6.578 -11.689 1.00 94.88 282 SER A C 1
ATOM 2165 O O . SER A 1 282 ? 23.579 -7.391 -11.296 1.00 94.88 282 SER A O 1
ATOM 2167 N N . ILE A 1 283 ? 24.846 -6.533 -12.951 1.00 93.00 283 ILE A N 1
ATOM 2168 C CA . ILE A 1 283 ? 24.552 -7.539 -13.976 1.00 93.00 283 ILE A CA 1
ATOM 2169 C C . ILE A 1 283 ? 25.883 -8.005 -14.563 1.00 93.00 283 ILE A C 1
ATOM 2171 O O . ILE A 1 283 ? 26.740 -7.192 -14.905 1.00 93.00 283 ILE A O 1
ATOM 2175 N N . GLY A 1 284 ? 26.022 -9.318 -14.712 1.00 91.44 284 GLY A N 1
ATOM 2176 C CA . GLY A 1 284 ? 27.228 -9.974 -15.186 1.00 91.44 284 GLY A CA 1
ATOM 2177 C C . GLY A 1 284 ? 28.312 -10.113 -14.120 1.00 91.44 284 GLY A C 1
ATOM 2178 O O . GLY A 1 284 ? 28.156 -9.759 -12.953 1.00 91.44 284 GLY A O 1
ATOM 2179 N N . SER A 1 285 ? 29.435 -10.663 -14.552 1.00 91.44 285 SER A N 1
ATOM 2180 C CA . SER A 1 285 ? 30.688 -10.735 -13.810 1.00 91.44 285 SER A CA 1
ATOM 2181 C C . SER A 1 285 ? 31.858 -10.536 -14.787 1.00 91.44 285 SER A C 1
ATOM 2183 O O . SER A 1 285 ? 31.643 -10.489 -16.004 1.00 91.44 285 SER A O 1
ATOM 2185 N N . PRO A 1 286 ? 33.116 -10.479 -14.311 1.00 91.94 286 PRO A N 1
ATOM 2186 C CA . PRO A 1 286 ? 34.278 -10.461 -15.201 1.00 91.94 286 PRO A CA 1
ATOM 2187 C C . PRO A 1 286 ? 34.343 -11.643 -16.185 1.00 91.94 286 PRO A C 1
ATOM 2189 O O . PRO A 1 286 ? 35.026 -11.546 -17.199 1.00 91.94 286 PRO A O 1
ATOM 2192 N N . SER A 1 287 ? 33.642 -12.751 -15.910 1.00 90.56 287 SER A N 1
ATOM 2193 C CA . SER A 1 287 ? 33.603 -13.937 -16.773 1.00 90.56 287 SER A CA 1
ATOM 2194 C C . SER A 1 287 ? 32.445 -13.944 -17.783 1.00 90.56 287 SER A C 1
ATOM 2196 O O . SER A 1 287 ? 32.320 -14.908 -18.533 1.00 90.56 287 SER A O 1
ATOM 2198 N N . GLY A 1 288 ? 31.602 -12.904 -17.818 1.00 93.94 288 GLY A N 1
ATOM 2199 C CA . GLY A 1 288 ? 30.499 -12.763 -18.776 1.00 93.94 288 GLY A CA 1
ATOM 2200 C C . GLY A 1 288 ? 29.143 -12.458 -18.134 1.00 93.94 288 GLY A C 1
ATOM 2201 O O . GLY A 1 288 ? 29.036 -12.206 -16.936 1.00 93.94 288 GLY A O 1
ATOM 2202 N N . LEU A 1 289 ? 28.087 -12.457 -18.953 1.00 93.31 289 LEU A N 1
ATOM 2203 C CA . LEU A 1 289 ? 26.719 -12.142 -18.512 1.00 93.31 289 LEU A CA 1
ATOM 2204 C C . LEU A 1 289 ? 25.990 -13.338 -17.888 1.00 93.31 289 LEU A C 1
ATOM 2206 O O . LEU A 1 289 ? 25.125 -13.151 -17.037 1.00 93.31 289 LEU A O 1
ATOM 2210 N N . TYR A 1 290 ? 26.328 -14.555 -18.301 1.00 94.00 290 TYR A N 1
ATOM 2211 C CA . TYR A 1 290 ? 25.624 -15.773 -17.911 1.00 94.00 290 TYR A CA 1
ATOM 2212 C C . TYR A 1 290 ? 26.568 -16.716 -17.170 1.00 94.00 290 TYR A C 1
ATOM 2214 O O . TYR A 1 290 ? 27.759 -16.776 -17.480 1.00 94.00 290 TYR A O 1
ATOM 2222 N N . ASP A 1 291 ? 26.039 -17.441 -16.188 1.00 92.00 291 ASP A N 1
ATOM 2223 C CA . ASP A 1 291 ? 26.769 -18.517 -15.529 1.00 92.00 291 ASP A CA 1
ATOM 2224 C C . ASP A 1 291 ? 26.854 -19.767 -16.424 1.00 92.00 291 ASP A C 1
ATOM 2226 O O . ASP A 1 291 ? 26.312 -19.814 -17.532 1.00 92.00 291 ASP A O 1
ATOM 2230 N N . SER A 1 292 ? 27.531 -20.811 -15.941 1.00 94.12 292 SER A N 1
ATOM 2231 C CA . SER A 1 292 ? 27.692 -22.075 -16.672 1.00 94.12 292 SER A CA 1
ATOM 2232 C C . SER A 1 292 ? 26.375 -22.813 -16.951 1.00 94.12 292 SER A C 1
ATOM 2234 O O . SER A 1 292 ? 26.368 -23.748 -17.747 1.00 94.12 292 SER A O 1
ATOM 2236 N N . THR A 1 293 ? 25.267 -22.402 -16.327 1.00 92.94 293 THR A N 1
ATOM 2237 C CA . THR A 1 293 ? 23.922 -22.954 -16.545 1.00 92.94 293 THR A CA 1
ATOM 2238 C C . THR A 1 293 ? 23.082 -22.111 -17.508 1.00 92.94 293 THR A C 1
ATOM 2240 O O . THR A 1 293 ? 21.929 -22.446 -17.773 1.00 92.94 293 THR A O 1
ATOM 2243 N N . GLY A 1 294 ? 23.642 -21.023 -18.051 1.00 88.69 294 GLY A N 1
ATOM 2244 C CA . GLY A 1 294 ? 22.935 -20.096 -18.935 1.00 88.69 294 GLY A CA 1
ATOM 2245 C C . GLY A 1 294 ? 22.034 -19.107 -18.192 1.00 88.69 294 GLY A C 1
ATOM 2246 O O . GLY A 1 294 ? 21.233 -18.414 -18.820 1.00 88.69 294 GLY A O 1
ATOM 2247 N N . LYS A 1 295 ? 22.143 -19.010 -16.861 1.00 88.31 295 LYS A N 1
ATOM 2248 C CA . LYS A 1 295 ? 21.364 -18.063 -16.062 1.00 88.31 295 LYS A CA 1
ATOM 2249 C C . LYS A 1 295 ? 22.103 -16.733 -15.962 1.00 88.31 295 LYS A C 1
ATOM 2251 O O . LYS A 1 295 ? 23.306 -16.691 -15.721 1.00 88.31 295 LYS A O 1
ATOM 2256 N N . LEU A 1 296 ? 21.371 -15.634 -16.150 1.00 88.06 296 LEU A N 1
ATOM 2257 C CA . LEU A 1 296 ? 21.914 -14.279 -16.035 1.00 88.06 296 LEU A CA 1
ATOM 2258 C C . LEU A 1 296 ? 22.505 -14.068 -14.632 1.00 88.06 296 LEU A C 1
ATOM 2260 O O . LEU A 1 296 ? 21.788 -14.188 -13.632 1.00 88.06 296 LEU A O 1
ATOM 2264 N N . ILE A 1 297 ? 23.790 -13.722 -14.575 1.00 91.88 297 ILE A N 1
ATOM 2265 C CA . ILE A 1 297 ? 24.485 -13.351 -13.343 1.00 91.88 297 ILE A CA 1
ATOM 2266 C C . ILE A 1 297 ? 24.018 -11.956 -12.955 1.00 91.88 297 ILE A C 1
ATOM 2268 O O . ILE A 1 297 ? 24.040 -11.037 -13.773 1.00 91.88 297 ILE A O 1
ATOM 2272 N N . ARG A 1 298 ? 23.573 -11.791 -11.712 1.00 91.81 298 ARG A N 1
ATOM 2273 C CA . ARG A 1 298 ? 23.092 -10.508 -11.199 1.00 91.81 298 ARG A CA 1
ATOM 2274 C C . ARG A 1 298 ? 23.083 -10.486 -9.682 1.00 91.81 298 ARG A C 1
ATOM 2276 O O . ARG A 1 298 ? 22.871 -11.520 -9.047 1.00 91.81 298 ARG A O 1
ATOM 2283 N N . THR A 1 299 ? 23.234 -9.296 -9.123 1.00 92.31 299 THR A N 1
ATOM 2284 C CA . THR A 1 299 ? 22.997 -9.019 -7.706 1.00 92.31 299 THR A CA 1
ATOM 2285 C C . THR A 1 299 ? 21.993 -7.884 -7.586 1.00 92.31 299 THR A C 1
ATOM 2287 O O . THR A 1 299 ? 22.113 -6.879 -8.282 1.00 92.31 299 THR A O 1
ATOM 2290 N N . SER A 1 300 ? 21.012 -8.042 -6.704 1.00 93.62 300 SER A N 1
ATOM 2291 C CA . SER A 1 300 ? 20.075 -6.975 -6.356 1.00 93.62 300 SER A CA 1
ATOM 2292 C C . SER A 1 300 ? 20.783 -5.891 -5.542 1.00 93.62 300 SER A C 1
ATOM 2294 O O . SER A 1 300 ? 21.580 -6.199 -4.651 1.00 93.62 300 SER A O 1
ATOM 2296 N N . GLY A 1 301 ? 20.480 -4.636 -5.840 1.00 94.19 301 GLY A N 1
ATOM 2297 C CA . GLY A 1 301 ? 20.858 -3.456 -5.080 1.00 94.19 301 GLY A CA 1
ATOM 2298 C C . GLY A 1 301 ? 19.842 -3.119 -3.995 1.00 94.19 301 GLY A C 1
ATOM 2299 O O . GLY A 1 301 ? 18.981 -3.921 -3.622 1.00 94.19 301 GLY A O 1
ATOM 2300 N N . SER A 1 302 ? 19.953 -1.912 -3.444 1.00 94.00 302 SER A N 1
ATOM 2301 C CA . SER A 1 302 ? 19.096 -1.466 -2.346 1.00 94.00 302 SER A CA 1
ATOM 2302 C C . SER A 1 302 ? 17.617 -1.415 -2.706 1.00 94.00 302 SER A C 1
ATOM 2304 O O . SER A 1 302 ? 16.802 -1.547 -1.804 1.00 94.00 302 SER A O 1
ATOM 2306 N N . VAL A 1 303 ? 17.240 -1.199 -3.971 1.00 95.62 303 VAL A N 1
ATOM 2307 C CA . VAL A 1 303 ? 15.822 -1.072 -4.346 1.00 95.62 303 VAL A CA 1
ATOM 2308 C C . VAL A 1 303 ? 15.143 -2.430 -4.228 1.00 95.62 303 VAL A C 1
ATOM 2310 O O . VAL A 1 303 ? 14.130 -2.544 -3.546 1.00 95.62 303 VAL A O 1
ATOM 2313 N N . PHE A 1 304 ? 15.726 -3.468 -4.827 1.00 96.00 304 PHE A N 1
ATOM 2314 C CA . PHE A 1 304 ? 15.141 -4.809 -4.823 1.00 96.00 304 PHE A CA 1
ATOM 2315 C C . PHE A 1 304 ? 15.419 -5.601 -3.547 1.00 96.00 304 PHE A C 1
ATOM 2317 O O . PHE A 1 304 ? 14.640 -6.496 -3.228 1.00 96.00 304 PHE A O 1
ATOM 2324 N N . ASN A 1 305 ? 16.471 -5.261 -2.795 1.00 93.56 305 ASN A N 1
ATOM 2325 C CA . ASN A 1 305 ? 16.717 -5.845 -1.473 1.00 93.56 305 ASN A CA 1
ATOM 2326 C C . ASN A 1 305 ? 15.851 -5.237 -0.360 1.00 93.56 305 ASN A C 1
ATOM 2328 O O . ASN A 1 305 ? 15.950 -5.693 0.774 1.00 93.56 305 ASN A O 1
ATOM 2332 N N . SER A 1 306 ? 15.060 -4.198 -0.637 1.00 92.25 306 SER A N 1
ATOM 2333 C CA . SER A 1 306 ? 14.140 -3.593 0.338 1.00 92.25 306 SER A CA 1
ATOM 2334 C C . SER A 1 306 ? 12.738 -4.191 0.223 1.00 92.25 306 SER A C 1
ATOM 2336 O O . SER A 1 306 ? 12.405 -4.687 -0.855 1.00 92.25 306 SER A O 1
ATOM 2338 N N . PRO A 1 307 ? 11.890 -4.085 1.266 1.00 91.00 307 PRO A N 1
ATOM 2339 C CA . PRO A 1 307 ? 10.464 -4.374 1.141 1.00 91.00 307 PRO A CA 1
ATOM 2340 C C . PRO A 1 307 ? 9.845 -3.567 -0.006 1.00 91.00 307 PRO A C 1
ATOM 2342 O O . PRO A 1 307 ? 10.058 -2.353 -0.092 1.00 91.00 307 PRO A O 1
ATOM 2345 N N . LEU A 1 308 ? 9.105 -4.235 -0.888 1.00 94.38 308 LEU A N 1
ATOM 2346 C CA . LEU A 1 308 ? 8.508 -3.657 -2.091 1.00 94.38 308 LEU A CA 1
ATOM 2347 C C . LEU A 1 308 ? 6.988 -3.701 -2.002 1.00 94.38 308 LEU A C 1
ATOM 2349 O O . LEU A 1 308 ? 6.415 -4.740 -1.697 1.00 94.38 308 LEU A O 1
ATOM 2353 N N . HIS A 1 309 ? 6.325 -2.604 -2.352 1.00 94.38 309 HIS A N 1
ATOM 2354 C CA . HIS A 1 309 ? 4.866 -2.547 -2.401 1.00 94.38 309 HIS A CA 1
ATOM 2355 C C . HIS A 1 309 ? 4.390 -1.871 -3.678 1.00 94.38 309 HIS A C 1
ATOM 2357 O O . HIS A 1 309 ? 4.660 -0.695 -3.904 1.00 94.38 309 HIS A O 1
ATOM 2363 N N . PHE A 1 310 ? 3.675 -2.613 -4.515 1.00 96.88 310 PHE A N 1
ATOM 2364 C CA . PHE A 1 310 ? 3.073 -2.108 -5.743 1.00 96.88 310 PHE A CA 1
ATOM 2365 C C . PHE A 1 310 ? 1.611 -1.746 -5.503 1.00 96.88 310 PHE A C 1
ATOM 2367 O O . PHE A 1 310 ? 0.811 -2.625 -5.202 1.00 96.88 310 PHE A O 1
ATOM 2374 N N . VAL A 1 311 ? 1.242 -0.480 -5.688 1.00 94.06 311 VAL A N 1
ATOM 2375 C CA . VAL A 1 311 ? -0.146 -0.007 -5.610 1.00 94.06 311 VAL A CA 1
ATOM 2376 C C . VAL A 1 311 ? -0.589 0.424 -7.003 1.00 94.06 311 VAL A C 1
ATOM 2378 O O . VAL A 1 311 ? -0.008 1.336 -7.597 1.00 94.06 311 VAL A O 1
ATOM 2381 N N . GLY A 1 312 ? -1.574 -0.279 -7.558 1.00 91.50 312 GLY A N 1
ATOM 2382 C CA . GLY A 1 312 ? -2.078 -0.054 -8.912 1.00 91.50 312 GLY A CA 1
ATOM 2383 C C . GLY A 1 312 ? -3.556 0.304 -8.907 1.00 91.50 312 GLY A C 1
ATOM 2384 O O . GLY A 1 312 ? -4.359 -0.427 -8.331 1.00 91.50 312 GLY A O 1
ATOM 2385 N N . PHE A 1 313 ? -3.906 1.401 -9.574 1.00 86.69 313 PHE A N 1
ATOM 2386 C CA . PHE A 1 313 ? -5.293 1.826 -9.782 1.00 86.69 313 PHE A CA 1
ATOM 2387 C C . PHE A 1 313 ? -5.731 1.456 -11.195 1.00 86.69 313 PHE A C 1
ATOM 2389 O O . PHE A 1 313 ? -4.979 1.728 -12.134 1.00 86.69 313 PHE A O 1
ATOM 2396 N N . GLY A 1 314 ? -6.906 0.850 -11.366 1.00 83.31 314 GLY A N 1
ATOM 2397 C CA . GLY A 1 314 ? -7.442 0.522 -12.687 1.00 83.31 314 GLY A CA 1
ATOM 2398 C C . GLY A 1 314 ? -6.465 -0.288 -13.540 1.00 83.31 314 GLY A C 1
ATOM 2399 O O . GLY A 1 314 ? -5.894 -1.281 -13.080 1.00 83.31 314 GLY A O 1
ATOM 2400 N N . GLN A 1 315 ? -6.182 0.182 -14.760 1.00 85.12 315 GLN A N 1
ATOM 2401 C CA . GLN A 1 315 ? -5.170 -0.417 -15.647 1.00 85.12 315 GLN A CA 1
ATOM 2402 C C . GLN A 1 315 ? -3.752 -0.437 -15.037 1.00 85.12 315 GLN A C 1
ATOM 2404 O O . GLN A 1 315 ? -2.930 -1.290 -15.373 1.00 85.12 315 GLN A O 1
ATOM 2409 N N . GLY A 1 316 ? -3.449 0.449 -14.085 1.00 90.50 316 GLY A N 1
ATOM 2410 C CA . GLY A 1 316 ? -2.185 0.437 -13.348 1.00 90.50 316 GLY A CA 1
ATOM 2411 C C . GLY A 1 316 ? -1.968 -0.863 -12.565 1.00 90.50 316 GLY A C 1
ATOM 2412 O O . GLY A 1 316 ? -0.825 -1.265 -12.347 1.00 90.50 316 GLY A O 1
ATOM 2413 N N . ALA A 1 317 ? -3.042 -1.574 -12.202 1.00 91.69 317 ALA A N 1
ATOM 2414 C CA . ALA A 1 317 ? -2.961 -2.912 -11.621 1.00 91.69 317 ALA A CA 1
ATOM 2415 C C . ALA A 1 317 ? -2.448 -3.968 -12.620 1.00 91.69 317 ALA A C 1
ATOM 2417 O O . ALA A 1 317 ? -1.693 -4.856 -12.220 1.00 91.69 317 ALA A O 1
ATOM 2418 N N . VAL A 1 318 ? -2.799 -3.855 -13.910 1.00 91.25 318 VAL A N 1
ATOM 2419 C CA . VAL A 1 318 ? -2.259 -4.708 -14.989 1.00 91.25 318 VAL A CA 1
ATOM 2420 C C . VAL A 1 318 ? -0.758 -4.484 -15.114 1.00 91.25 318 VAL A C 1
ATOM 2422 O O . VAL A 1 318 ? 0.020 -5.433 -15.035 1.00 91.25 318 VAL A O 1
ATOM 2425 N N . ILE A 1 319 ? -0.348 -3.218 -15.225 1.00 94.44 319 ILE A N 1
ATOM 2426 C CA . ILE A 1 319 ? 1.061 -2.828 -15.355 1.00 94.44 319 ILE A CA 1
ATOM 2427 C C . ILE A 1 319 ? 1.873 -3.347 -14.165 1.00 94.44 319 ILE A C 1
ATOM 2429 O O . ILE A 1 319 ? 2.924 -3.958 -14.351 1.00 94.44 319 ILE A O 1
ATOM 2433 N N . ASN A 1 320 ? 1.369 -3.174 -12.940 1.00 96.38 320 ASN A N 1
ATOM 2434 C CA . ASN A 1 320 ? 2.031 -3.694 -11.745 1.00 96.38 320 ASN A CA 1
ATOM 2435 C C . ASN A 1 320 ? 2.135 -5.224 -11.754 1.00 96.38 320 ASN A C 1
ATOM 2437 O O . ASN A 1 320 ? 3.200 -5.750 -11.436 1.00 96.38 320 ASN A O 1
ATOM 2441 N N . SER A 1 321 ? 1.076 -5.941 -12.146 1.00 95.12 321 SER A N 1
ATOM 2442 C CA . SER A 1 321 ? 1.111 -7.406 -12.249 1.00 95.12 321 SER A CA 1
ATOM 2443 C C . SER A 1 321 ? 2.192 -7.872 -13.233 1.00 95.12 321 SER A C 1
ATOM 2445 O O . SER A 1 321 ? 2.973 -8.769 -12.917 1.00 95.12 321 SER A O 1
ATOM 2447 N N . GLU A 1 322 ? 2.310 -7.211 -14.383 1.00 96.25 322 GLU A N 1
ATOM 2448 C CA . GLU A 1 322 ? 3.315 -7.506 -15.409 1.00 96.25 322 GLU A CA 1
ATOM 2449 C C . GLU A 1 322 ? 4.754 -7.166 -14.967 1.00 96.25 322 GLU A C 1
ATOM 2451 O O . GLU A 1 322 ? 5.693 -7.918 -15.261 1.00 96.25 322 GLU A O 1
ATOM 2456 N N . ILE A 1 323 ? 4.956 -6.079 -14.209 1.00 98.19 323 ILE A N 1
ATOM 2457 C CA . ILE A 1 323 ? 6.254 -5.767 -13.580 1.00 98.19 323 ILE A CA 1
ATOM 2458 C C . ILE A 1 323 ? 6.620 -6.854 -12.562 1.00 98.19 323 ILE A C 1
ATOM 2460 O O . ILE A 1 323 ? 7.746 -7.355 -12.556 1.00 98.19 323 ILE A O 1
ATOM 2464 N N . VAL A 1 324 ? 5.672 -7.251 -11.710 1.00 97.12 324 VAL A N 1
ATOM 2465 C CA . VAL A 1 324 ? 5.884 -8.262 -10.666 1.00 97.12 324 VAL A CA 1
ATOM 2466 C C . VAL A 1 324 ? 6.201 -9.635 -11.260 1.00 97.12 324 VAL A C 1
ATOM 2468 O O . VAL A 1 324 ? 7.064 -10.337 -10.727 1.00 97.12 324 VAL A O 1
ATOM 2471 N N . GLN A 1 325 ? 5.584 -10.004 -12.385 1.00 96.25 325 GLN A N 1
ATOM 2472 C CA . GLN A 1 325 ? 5.932 -11.212 -13.138 1.00 96.25 325 GLN A CA 1
ATOM 2473 C C . GLN A 1 325 ? 7.408 -11.200 -13.576 1.00 96.25 325 GLN A C 1
ATOM 2475 O O . GLN A 1 325 ? 8.143 -12.181 -13.395 1.00 96.25 325 GLN A O 1
ATOM 2480 N N . ARG A 1 326 ? 7.863 -10.070 -14.132 1.00 96.56 326 ARG A N 1
ATOM 2481 C CA . ARG A 1 326 ? 9.254 -9.877 -14.566 1.00 96.56 326 ARG A CA 1
ATOM 2482 C C . ARG A 1 326 ? 10.207 -9.902 -13.376 1.00 96.56 326 ARG A C 1
ATOM 2484 O O . ARG A 1 326 ? 11.234 -10.572 -13.451 1.00 96.56 326 ARG A O 1
ATOM 2491 N N . LEU A 1 327 ? 9.846 -9.291 -12.246 1.00 96.56 327 LEU A N 1
ATOM 2492 C CA . LEU A 1 327 ? 10.597 -9.433 -10.995 1.00 96.56 327 LEU A CA 1
ATOM 2493 C C . LEU A 1 327 ? 10.668 -10.897 -10.547 1.00 96.56 327 LEU A C 1
ATOM 2495 O O . LEU A 1 327 ? 11.751 -11.372 -10.244 1.00 96.56 327 LEU A O 1
ATOM 2499 N N . GLY A 1 328 ? 9.581 -11.664 -10.592 1.00 94.19 328 GLY A N 1
ATOM 2500 C CA . GLY A 1 328 ? 9.610 -13.091 -10.245 1.00 94.19 328 GLY A CA 1
ATOM 2501 C C . GLY A 1 328 ? 10.572 -13.910 -11.116 1.00 94.19 328 GLY A C 1
ATOM 2502 O O . GLY A 1 328 ? 11.210 -14.847 -10.636 1.00 94.19 328 GLY A O 1
ATOM 2503 N N . THR A 1 329 ? 10.736 -13.515 -12.379 1.00 93.00 329 THR A N 1
ATOM 2504 C CA . THR A 1 329 ? 11.613 -14.180 -13.355 1.00 93.00 329 THR A CA 1
ATOM 2505 C C . THR A 1 329 ? 13.079 -13.740 -13.216 1.00 93.00 329 THR A C 1
ATOM 2507 O O . THR A 1 329 ? 14.011 -14.555 -13.170 1.00 93.00 329 THR A O 1
ATOM 2510 N N . PHE A 1 330 ? 13.310 -12.430 -13.137 1.00 92.81 330 PHE A N 1
ATOM 2511 C CA . PHE A 1 330 ? 14.639 -11.822 -13.201 1.00 92.81 330 PHE A CA 1
ATOM 2512 C C . PHE A 1 330 ? 15.196 -11.408 -11.836 1.00 92.81 330 PHE A C 1
ATOM 2514 O O . PHE A 1 330 ? 16.393 -11.251 -11.689 1.00 92.81 330 PHE A O 1
ATOM 2521 N N . PHE A 1 331 ? 14.390 -11.288 -10.798 1.00 94.31 331 PHE A N 1
ATOM 2522 C CA . PHE A 1 331 ? 14.825 -10.949 -9.442 1.00 94.31 331 PHE A CA 1
ATOM 2523 C C . PHE A 1 331 ? 13.951 -11.716 -8.438 1.00 94.31 331 PHE A C 1
ATOM 2525 O O . PHE A 1 331 ? 13.189 -11.106 -7.696 1.00 94.31 331 PHE A O 1
ATOM 2532 N N . PRO A 1 332 ? 14.026 -13.063 -8.393 1.00 92.56 332 PRO A N 1
ATOM 2533 C CA . PRO A 1 332 ? 13.078 -13.898 -7.636 1.00 92.56 332 PRO A CA 1
ATOM 2534 C C . PRO A 1 332 ? 13.074 -13.650 -6.115 1.00 92.56 332 PRO A C 1
ATOM 2536 O O . PRO A 1 332 ? 12.157 -14.086 -5.415 1.00 92.56 332 PRO A O 1
ATOM 2539 N N . ASN A 1 333 ? 14.100 -12.957 -5.612 1.00 91.75 333 ASN A N 1
ATOM 2540 C CA . ASN A 1 333 ? 14.227 -12.548 -4.216 1.00 91.75 333 ASN A CA 1
ATOM 2541 C C . ASN A 1 333 ? 13.833 -11.080 -3.980 1.00 91.75 333 ASN A C 1
ATOM 2543 O O . ASN A 1 333 ? 13.954 -10.629 -2.850 1.00 91.75 333 ASN A O 1
ATOM 2547 N N . ALA A 1 334 ? 13.394 -10.337 -5.006 1.00 94.25 334 ALA A N 1
ATOM 2548 C CA . ALA A 1 334 ? 12.965 -8.948 -4.866 1.00 94.25 334 ALA A CA 1
ATOM 2549 C C . ALA A 1 334 ? 11.934 -8.806 -3.737 1.00 94.25 334 ALA A C 1
ATOM 2551 O O . ALA A 1 334 ? 11.073 -9.670 -3.562 1.00 94.25 334 ALA A O 1
ATOM 2552 N N . GLY A 1 335 ? 12.060 -7.728 -2.968 1.00 91.12 335 GLY A N 1
ATOM 2553 C CA . GLY A 1 335 ? 11.412 -7.577 -1.669 1.00 91.12 335 GLY A CA 1
ATOM 2554 C C . GLY A 1 335 ? 12.342 -7.946 -0.509 1.00 91.12 335 GLY A C 1
ATOM 2555 O O . GLY A 1 335 ? 11.957 -7.815 0.646 1.00 91.12 335 GLY A O 1
ATOM 2556 N N . GLY A 1 336 ? 13.552 -8.442 -0.788 1.00 89.25 336 GLY A N 1
ATOM 2557 C CA . GLY A 1 336 ? 14.532 -8.886 0.201 1.00 89.25 336 GLY A CA 1
ATOM 2558 C C . GLY A 1 336 ? 15.759 -9.526 -0.434 1.00 89.25 336 GLY A C 1
ATOM 2559 O O . GLY A 1 336 ? 16.090 -9.272 -1.589 1.00 89.25 336 GLY A O 1
ATOM 2560 N N . THR A 1 337 ? 16.478 -10.347 0.330 1.00 88.88 337 THR A N 1
ATOM 2561 C CA . THR A 1 337 ? 17.727 -10.978 -0.142 1.00 88.88 337 THR A CA 1
ATOM 2562 C C . THR A 1 337 ? 17.582 -12.476 -0.407 1.00 88.88 337 THR A C 1
ATOM 2564 O O . THR A 1 337 ? 18.422 -13.085 -1.071 1.00 88.88 337 THR A O 1
ATOM 2567 N N . SER A 1 338 ? 16.493 -13.082 0.062 1.00 87.44 338 SER A N 1
ATOM 2568 C CA . SER A 1 338 ? 16.180 -14.502 -0.061 1.00 87.44 338 SER A CA 1
ATOM 2569 C C . SER A 1 338 ? 14.661 -14.726 -0.077 1.00 87.44 338 SER A C 1
ATOM 2571 O O . SER A 1 338 ? 13.908 -13.859 0.363 1.00 87.44 338 SER A O 1
ATOM 2573 N N . PRO A 1 339 ? 14.179 -15.911 -0.487 1.00 83.75 339 PRO A N 1
ATOM 2574 C CA . PRO A 1 339 ? 12.758 -16.238 -0.388 1.00 83.75 339 PRO A CA 1
ATOM 2575 C C . PRO A 1 339 ? 12.202 -16.199 1.046 1.00 83.75 339 PRO A C 1
ATOM 2577 O O . PRO A 1 339 ? 11.008 -15.993 1.216 1.00 83.75 339 PRO A O 1
ATOM 2580 N N . ALA A 1 340 ? 13.047 -16.390 2.068 1.00 79.44 340 ALA A N 1
ATOM 2581 C CA . ALA A 1 340 ? 12.632 -16.449 3.472 1.00 79.44 340 ALA A CA 1
ATOM 2582 C C . ALA A 1 340 ? 12.459 -15.070 4.131 1.00 79.44 340 ALA A C 1
ATOM 2584 O O . ALA A 1 340 ? 11.831 -14.973 5.181 1.00 79.44 340 ALA A O 1
ATOM 2585 N N . ASN A 1 341 ? 13.039 -14.017 3.549 1.00 78.81 341 ASN A N 1
ATOM 2586 C CA . ASN A 1 341 ? 12.993 -12.654 4.087 1.00 78.81 341 ASN A CA 1
ATOM 2587 C C . ASN A 1 341 ? 12.541 -11.616 3.055 1.00 78.81 341 ASN A C 1
ATOM 2589 O O . ASN A 1 341 ? 12.740 -10.424 3.283 1.00 78.81 341 ASN A O 1
ATOM 2593 N N . ARG A 1 342 ? 11.990 -12.051 1.915 1.00 85.00 342 ARG A N 1
ATOM 2594 C CA . ARG A 1 342 ? 11.368 -11.125 0.972 1.00 85.00 342 ARG A CA 1
ATOM 2595 C C . ARG A 1 342 ? 10.034 -10.641 1.525 1.00 85.00 342 ARG A C 1
ATOM 2597 O O . ARG A 1 342 ? 9.304 -11.419 2.130 1.00 85.00 342 ARG A O 1
ATOM 2604 N N . ASP A 1 343 ? 9.719 -9.391 1.237 1.00 86.06 343 ASP A N 1
ATOM 2605 C CA . ASP A 1 343 ? 8.416 -8.769 1.396 1.00 86.06 343 ASP A CA 1
ATOM 2606 C C . ASP A 1 343 ? 8.089 -8.016 0.098 1.00 86.06 343 ASP A C 1
ATOM 2608 O O . ASP A 1 343 ? 8.671 -6.970 -0.196 1.00 86.06 343 ASP A O 1
ATOM 2612 N N . LEU A 1 344 ? 7.229 -8.611 -0.729 1.00 90.12 344 LEU A N 1
ATOM 2613 C CA . LEU A 1 344 ? 6.797 -8.062 -2.008 1.00 90.12 344 LEU A CA 1
ATOM 2614 C C . LEU A 1 34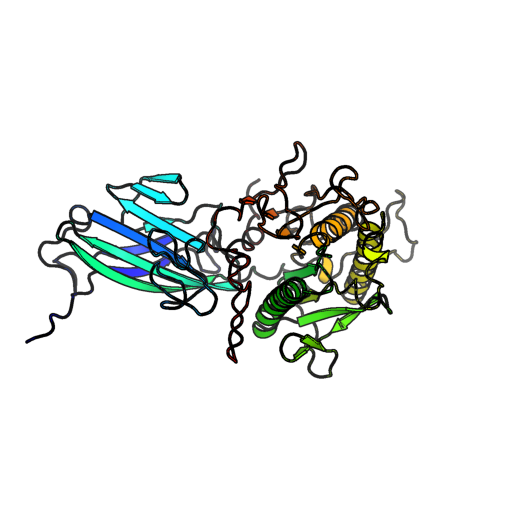4 ? 5.273 -8.075 -2.067 1.00 90.12 344 LEU A C 1
ATOM 2616 O O . LEU A 1 344 ? 4.653 -9.121 -2.251 1.00 90.12 344 LEU A O 1
ATOM 2620 N N . GLN A 1 345 ? 4.681 -6.899 -1.934 1.00 90.50 345 GLN A N 1
ATOM 2621 C CA . GLN A 1 345 ? 3.251 -6.715 -1.749 1.00 90.50 345 GLN A CA 1
ATOM 2622 C C . GLN A 1 345 ? 2.597 -6.115 -2.985 1.00 90.50 345 GLN A C 1
ATOM 2624 O O . GLN A 1 345 ? 3.223 -5.359 -3.738 1.00 90.50 345 GLN A O 1
ATOM 2629 N N . MET A 1 346 ? 1.307 -6.391 -3.153 1.00 91.81 346 MET A N 1
ATOM 2630 C CA . MET A 1 346 ? 0.508 -5.823 -4.230 1.00 91.81 346 MET A CA 1
ATOM 2631 C C . MET A 1 346 ? -0.859 -5.365 -3.726 1.00 91.81 346 MET A C 1
ATOM 2633 O O . MET A 1 346 ? -1.659 -6.176 -3.277 1.00 91.81 346 MET A O 1
ATOM 2637 N N . THR A 1 347 ? -1.145 -4.077 -3.882 1.00 89.25 347 THR A N 1
ATOM 2638 C CA . THR A 1 347 ? -2.480 -3.511 -3.708 1.00 89.25 347 THR A CA 1
ATOM 2639 C C . THR A 1 347 ? -3.073 -3.146 -5.048 1.00 89.25 347 THR A C 1
ATOM 2641 O O . THR A 1 347 ? -2.449 -2.470 -5.870 1.00 89.25 347 THR A O 1
ATOM 2644 N N . THR A 1 348 ? -4.318 -3.553 -5.243 1.00 89.06 348 THR A N 1
ATOM 2645 C CA . THR A 1 348 ? -5.110 -3.185 -6.412 1.00 89.06 348 THR A CA 1
ATOM 2646 C C . THR A 1 348 ? -6.346 -2.408 -5.992 1.00 89.06 348 THR A C 1
ATOM 2648 O O . THR A 1 348 ? -7.025 -2.780 -5.036 1.00 89.06 348 THR A O 1
ATOM 2651 N N . VAL A 1 349 ? -6.602 -1.299 -6.683 1.00 85.62 349 VAL A N 1
ATOM 2652 C CA . VAL A 1 349 ? -7.773 -0.443 -6.473 1.00 85.62 349 VAL A CA 1
ATOM 2653 C C . VAL A 1 349 ? -8.526 -0.351 -7.788 1.00 85.62 349 VAL A C 1
ATOM 2655 O O . VAL A 1 349 ? -7.957 0.050 -8.802 1.00 85.62 349 VAL A O 1
ATOM 2658 N N . ASP A 1 350 ? -9.779 -0.787 -7.765 1.00 81.06 350 ASP A N 1
ATOM 2659 C CA . ASP A 1 350 ? -10.651 -0.972 -8.920 1.00 81.06 350 ASP A CA 1
ATOM 2660 C C . ASP A 1 350 ? -9.942 -1.628 -10.115 1.00 81.06 350 ASP A C 1
ATOM 2662 O O . ASP A 1 350 ? -9.973 -1.098 -11.224 1.00 81.06 350 ASP A O 1
ATOM 2666 N N . PRO A 1 351 ? -9.274 -2.787 -9.930 1.00 84.75 351 PRO A N 1
ATOM 2667 C CA . PRO A 1 351 ? -8.561 -3.424 -11.024 1.00 84.75 351 PRO A CA 1
ATOM 2668 C C . PRO A 1 351 ? -9.531 -3.874 -12.111 1.00 84.75 351 PRO A C 1
ATOM 2670 O O . PRO A 1 351 ? -10.448 -4.655 -11.852 1.00 84.75 351 PRO A O 1
ATOM 2673 N N . TYR A 1 352 ? -9.260 -3.483 -13.349 1.00 79.06 352 TYR A N 1
ATOM 2674 C CA . TYR A 1 352 ? -9.912 -4.032 -14.531 1.00 79.06 352 TYR A CA 1
ATOM 2675 C C . TYR A 1 352 ? -8.861 -4.441 -15.556 1.00 79.06 352 TYR A C 1
ATOM 2677 O O . TYR A 1 352 ? -7.821 -3.806 -15.720 1.00 79.06 352 TYR A O 1
ATOM 2685 N N . ASN A 1 353 ? -9.151 -5.529 -16.257 1.00 69.19 353 ASN A N 1
ATOM 2686 C CA . ASN A 1 353 ? -8.465 -5.913 -17.475 1.00 69.19 353 ASN A CA 1
ATOM 2687 C C . ASN A 1 353 ? -9.523 -6.069 -18.562 1.00 69.19 353 ASN A C 1
ATOM 2689 O O . ASN A 1 353 ? -10.580 -6.669 -18.358 1.00 69.19 353 ASN A O 1
ATOM 2693 N N . TYR A 1 354 ? -9.256 -5.496 -19.718 1.00 66.38 354 TYR A N 1
ATOM 2694 C CA . TYR A 1 354 ? -10.237 -5.408 -20.779 1.00 66.38 354 TYR A CA 1
ATOM 2695 C C . TYR A 1 354 ? -10.380 -6.762 -21.493 1.00 66.38 354 TYR A C 1
ATOM 2697 O O . TYR A 1 354 ? -9.419 -7.296 -22.048 1.00 66.38 354 TYR A O 1
ATOM 2705 N N . LYS A 1 355 ? -11.588 -7.341 -21.475 1.00 60.97 355 LYS A N 1
ATOM 2706 C CA . LYS A 1 355 ? -11.951 -8.486 -22.321 1.00 60.97 355 LYS A CA 1
ATOM 2707 C C . LYS A 1 355 ? -12.737 -7.975 -23.526 1.00 60.97 355 LYS A C 1
ATOM 2709 O O . LYS A 1 355 ? -13.656 -7.175 -23.387 1.00 60.97 355 LYS A O 1
ATOM 2714 N N . SER A 1 356 ? -12.379 -8.459 -24.717 1.00 50.56 356 SER A N 1
ATOM 2715 C CA . SER A 1 356 ? -12.890 -7.968 -26.014 1.00 50.56 356 SER A CA 1
ATOM 2716 C C . SER A 1 356 ? -14.421 -7.950 -26.177 1.00 50.56 356 SER A C 1
ATOM 2718 O O . SER A 1 356 ? -14.925 -7.271 -27.070 1.00 50.56 356 SER A O 1
ATOM 2720 N N . THR A 1 357 ? -15.163 -8.681 -25.341 1.00 53.66 357 THR A N 1
ATOM 2721 C CA . THR A 1 357 ? -16.629 -8.788 -25.393 1.00 53.66 357 THR A CA 1
ATOM 2722 C C . THR A 1 357 ? -17.364 -7.653 -24.687 1.00 53.66 357 THR A C 1
ATOM 2724 O O . THR A 1 357 ? -18.543 -7.451 -24.965 1.00 53.66 357 THR A O 1
ATOM 2727 N N . ASP A 1 358 ? -16.688 -6.901 -23.815 1.00 53.00 358 ASP A N 1
ATOM 2728 C CA . ASP A 1 358 ? -17.357 -6.022 -22.844 1.00 53.00 358 ASP A CA 1
ATOM 2729 C C . ASP A 1 358 ? -17.317 -4.538 -23.256 1.00 53.00 358 ASP A C 1
ATOM 2731 O O . ASP A 1 358 ? -17.784 -3.661 -22.530 1.00 53.00 358 ASP A O 1
ATOM 2735 N N . LEU A 1 359 ? -16.750 -4.234 -24.430 1.00 60.28 359 LEU A N 1
ATOM 2736 C CA . LEU A 1 359 ? -16.348 -2.880 -24.809 1.00 60.28 359 LEU A CA 1
ATOM 2737 C C . LEU A 1 359 ? -16.806 -2.508 -26.216 1.00 60.28 359 LEU A C 1
ATOM 2739 O O . LEU A 1 359 ? -16.704 -3.285 -27.164 1.00 60.28 359 LEU A O 1
ATOM 2743 N N . SER A 1 360 ? -17.248 -1.261 -26.369 1.00 60.22 360 SER A N 1
ATOM 2744 C CA . SER A 1 360 ? -17.573 -0.650 -27.659 1.00 60.22 360 SER A CA 1
ATOM 2745 C C . SER A 1 360 ? -16.701 0.587 -27.908 1.00 60.22 360 SER A C 1
ATOM 2747 O O . SER A 1 360 ? -16.103 1.144 -26.988 1.00 60.22 360 SER A O 1
ATOM 2749 N N . GLY A 1 361 ? -16.590 1.011 -29.169 1.00 66.75 361 GLY A N 1
ATOM 2750 C CA . GLY A 1 361 ? -15.830 2.212 -29.532 1.00 66.75 361 GLY A CA 1
ATOM 2751 C C . GLY A 1 361 ? -14.306 2.070 -29.340 1.00 66.75 361 GLY A C 1
ATOM 2752 O O . GLY A 1 361 ? -13.761 1.018 -29.685 1.00 66.75 361 GLY A O 1
ATOM 2753 N N . PRO A 1 362 ? -13.600 3.109 -28.843 1.00 60.34 362 PRO A N 1
ATOM 2754 C CA . PRO A 1 362 ? -12.131 3.148 -28.780 1.00 60.34 362 PRO A CA 1
ATOM 2755 C C . PRO A 1 362 ? -11.521 2.115 -27.821 1.00 60.34 362 PRO A C 1
ATOM 2757 O O . PRO A 1 362 ? -10.332 1.834 -27.908 1.00 60.34 362 PRO A O 1
ATOM 2760 N N . TYR A 1 363 ? -12.332 1.511 -26.951 1.00 66.00 363 TYR A N 1
ATOM 2761 C CA . TYR A 1 363 ? -11.890 0.551 -25.940 1.00 66.00 363 TYR A CA 1
ATOM 2762 C C . TYR A 1 363 ? -11.820 -0.897 -26.459 1.00 66.00 363 TYR A C 1
ATOM 2764 O O . TYR A 1 363 ? -11.293 -1.771 -25.782 1.00 66.00 363 TYR A O 1
ATOM 2772 N N . ARG A 1 364 ? -12.311 -1.175 -27.680 1.00 66.25 364 ARG A N 1
ATOM 2773 C CA . ARG A 1 364 ? -12.323 -2.531 -28.278 1.00 66.25 364 ARG A CA 1
ATOM 2774 C C . ARG A 1 364 ? -10.938 -3.141 -28.477 1.00 66.25 364 ARG A C 1
ATOM 2776 O O . ARG A 1 364 ? -10.824 -4.360 -28.563 1.00 66.25 364 ARG A O 1
ATOM 2783 N N . ASN A 1 365 ? -9.921 -2.296 -28.605 1.00 69.44 365 ASN A N 1
ATOM 2784 C CA . ASN A 1 365 ? -8.556 -2.734 -28.864 1.00 69.44 365 ASN A CA 1
ATOM 2785 C C . ASN A 1 365 ? -7.763 -2.966 -27.582 1.00 69.44 365 ASN A C 1
ATOM 2787 O O . ASN A 1 365 ? -6.615 -3.388 -27.676 1.00 69.44 365 ASN A O 1
ATOM 2791 N N . ILE A 1 366 ? -8.351 -2.725 -26.409 1.00 70.69 366 ILE A N 1
ATOM 2792 C CA . ILE A 1 366 ? -7.656 -2.969 -25.158 1.00 70.69 366 ILE A CA 1
ATOM 2793 C C . ILE A 1 366 ? -7.759 -4.458 -24.857 1.00 70.69 366 ILE A C 1
ATOM 2795 O O . ILE A 1 366 ? -8.833 -4.986 -24.577 1.00 70.69 366 ILE A O 1
ATOM 2799 N N . LEU A 1 367 ? -6.630 -5.141 -24.996 1.00 76.00 367 LEU A N 1
ATOM 2800 C CA . LEU A 1 367 ? -6.481 -6.576 -24.764 1.00 76.00 367 LEU A CA 1
ATOM 2801 C C . LEU A 1 367 ? -5.400 -6.774 -23.712 1.00 76.00 367 LEU A C 1
ATOM 2803 O O . LEU A 1 367 ? -4.355 -7.358 -23.981 1.00 76.00 367 LEU A O 1
ATOM 2807 N N . ASP A 1 368 ? -5.647 -6.206 -22.539 1.00 83.31 368 ASP A N 1
ATOM 2808 C CA . ASP A 1 368 ? -4.691 -6.246 -21.446 1.00 83.31 368 ASP A CA 1
ATOM 2809 C C . ASP A 1 368 ? -4.577 -7.657 -20.856 1.00 83.31 368 ASP A C 1
ATOM 2811 O O . ASP A 1 368 ? -5.586 -8.375 -20.747 1.00 83.31 368 ASP A O 1
ATOM 2815 N N . PRO A 1 369 ? -3.374 -8.047 -20.396 1.00 86.31 369 PRO A N 1
ATOM 2816 C CA . PRO A 1 369 ? -3.181 -9.275 -19.657 1.00 86.31 369 PRO A CA 1
ATOM 2817 C C . PRO A 1 369 ? -4.109 -9.377 -18.455 1.00 86.31 369 PRO A C 1
ATOM 2819 O O . PRO A 1 369 ? -4.559 -8.400 -17.850 1.00 86.31 369 PRO A O 1
ATOM 2822 N N . GLU A 1 370 ? -4.382 -10.616 -18.073 1.00 85.94 370 GLU A N 1
ATOM 2823 C CA . GLU A 1 370 ? -5.109 -10.878 -16.850 1.00 85.94 370 GLU A CA 1
ATOM 2824 C C . GLU A 1 370 ? -4.288 -10.458 -15.632 1.00 85.94 370 GLU A C 1
ATOM 2826 O O . GLU A 1 370 ? -3.177 -10.941 -15.426 1.00 85.94 370 GLU A O 1
ATOM 2831 N N . ILE A 1 371 ? -4.878 -9.614 -14.785 1.00 88.56 371 ILE A N 1
ATOM 2832 C CA . ILE A 1 371 ? -4.286 -9.250 -13.496 1.00 88.56 371 ILE A CA 1
ATOM 2833 C C . ILE A 1 371 ? -4.225 -10.500 -12.623 1.00 88.56 371 ILE A C 1
ATOM 2835 O O . ILE A 1 371 ? -5.262 -11.115 -12.360 1.00 88.56 371 ILE A O 1
ATOM 2839 N N . ARG A 1 372 ? -3.018 -10.848 -12.166 1.00 89.69 372 ARG A N 1
ATOM 2840 C CA . ARG A 1 372 ? -2.744 -12.017 -11.324 1.00 89.69 372 ARG A CA 1
ATOM 2841 C C . ARG A 1 372 ? -1.915 -11.648 -10.104 1.00 89.69 372 ARG A C 1
ATOM 2843 O O . ARG A 1 372 ? -1.073 -10.751 -10.153 1.00 89.69 372 ARG A O 1
ATOM 2850 N N . VAL A 1 373 ? -2.124 -12.415 -9.037 1.00 90.25 373 VAL A N 1
ATOM 2851 C CA . VAL A 1 373 ? -1.218 -12.477 -7.888 1.00 90.25 373 VAL A CA 1
ATOM 2852 C C . VAL A 1 373 ? -0.206 -13.587 -8.165 1.00 90.25 373 VAL A C 1
ATOM 2854 O O . VAL A 1 373 ? -0.582 -14.751 -8.298 1.00 90.25 373 VAL A O 1
ATOM 2857 N N . TRP A 1 374 ? 1.064 -13.220 -8.328 1.00 91.94 374 TRP A N 1
ATOM 2858 C CA . TRP A 1 374 ? 2.144 -14.146 -8.680 1.00 91.94 374 TRP A CA 1
ATOM 2859 C C . TRP A 1 374 ? 2.753 -14.810 -7.438 1.00 91.94 374 TRP A C 1
ATOM 2861 O O . TRP A 1 374 ? 2.748 -14.234 -6.358 1.00 91.94 374 TRP A O 1
ATOM 2871 N N . ASN A 1 375 ? 3.364 -15.989 -7.590 1.00 90.38 375 ASN A N 1
ATOM 2872 C CA . ASN A 1 375 ? 3.921 -16.769 -6.467 1.00 90.38 375 ASN A CA 1
ATOM 2873 C C . ASN A 1 375 ? 5.069 -16.078 -5.698 1.00 90.38 375 ASN A C 1
ATOM 2875 O O . ASN A 1 375 ? 5.473 -16.542 -4.630 1.00 90.38 375 ASN A O 1
ATOM 2879 N N . ASN A 1 376 ? 5.666 -15.027 -6.263 1.00 89.94 376 ASN A N 1
ATOM 2880 C CA . ASN A 1 376 ? 6.671 -14.202 -5.593 1.00 89.94 376 ASN A CA 1
ATOM 2881 C C . ASN A 1 376 ? 6.063 -13.091 -4.722 1.00 89.94 376 ASN A C 1
ATOM 2883 O O . ASN A 1 376 ? 6.806 -12.499 -3.943 1.00 89.94 376 ASN A O 1
ATOM 2887 N N . VAL A 1 377 ? 4.757 -12.834 -4.829 1.00 90.12 377 VAL A N 1
ATOM 2888 C CA . VAL A 1 377 ? 4.020 -11.906 -3.965 1.00 90.12 377 VAL A CA 1
ATOM 2889 C C . VAL A 1 377 ? 3.837 -12.540 -2.589 1.00 90.12 377 VAL A C 1
ATOM 2891 O O . VAL A 1 377 ? 3.426 -13.693 -2.481 1.00 90.12 377 VAL A O 1
ATOM 2894 N N . THR A 1 378 ? 4.185 -11.800 -1.540 1.00 85.88 378 THR A N 1
ATOM 2895 C CA . THR A 1 378 ? 4.036 -12.222 -0.140 1.00 85.88 378 THR A CA 1
ATOM 2896 C C . THR A 1 378 ? 2.670 -11.886 0.422 1.00 85.88 378 THR A C 1
ATOM 2898 O O . THR A 1 378 ? 2.175 -12.608 1.281 1.00 85.88 378 THR A O 1
ATOM 2901 N N . TYR A 1 379 ? 2.074 -10.796 -0.056 1.00 82.94 379 TYR A N 1
ATOM 2902 C CA . TYR A 1 379 ? 0.745 -10.375 0.343 1.00 82.94 379 TYR A CA 1
ATOM 2903 C C . TYR A 1 379 ? 0.078 -9.549 -0.760 1.00 82.94 379 TYR A C 1
ATOM 2905 O O . TYR A 1 379 ? 0.690 -8.636 -1.321 1.00 82.94 379 TYR A O 1
ATOM 2913 N N . ALA A 1 380 ? -1.186 -9.839 -1.046 1.00 84.62 380 ALA A N 1
ATOM 2914 C CA . ALA A 1 380 ? -1.997 -9.084 -1.982 1.00 84.62 380 ALA A CA 1
ATOM 2915 C C . ALA A 1 380 ? -3.356 -8.690 -1.399 1.00 84.62 380 ALA A C 1
ATOM 2917 O O . ALA A 1 380 ? -4.096 -9.521 -0.869 1.00 84.62 380 ALA A O 1
ATOM 2918 N N . ASP A 1 381 ? -3.743 -7.434 -1.592 1.00 83.56 381 ASP A N 1
ATOM 2919 C CA . ASP A 1 381 ? -5.093 -6.950 -1.337 1.00 83.56 381 ASP A CA 1
ATOM 2920 C C . ASP A 1 381 ? -5.721 -6.286 -2.567 1.00 83.56 381 ASP A C 1
ATOM 2922 O O . ASP A 1 381 ? -5.072 -5.765 -3.479 1.00 83.56 381 ASP A O 1
ATOM 2926 N N . ASN A 1 382 ? -7.044 -6.375 -2.609 1.00 84.38 382 ASN A N 1
ATOM 2927 C CA . ASN A 1 382 ? -7.857 -5.889 -3.702 1.00 84.38 382 ASN A CA 1
ATOM 2928 C C . ASN A 1 382 ? -9.082 -5.155 -3.162 1.00 84.38 382 ASN A C 1
ATOM 2930 O O . ASN A 1 382 ? -9.841 -5.711 -2.363 1.00 84.38 382 ASN A O 1
ATOM 2934 N N . TYR A 1 383 ? -9.282 -3.933 -3.638 1.00 83.75 383 TYR A N 1
ATOM 2935 C CA . TYR A 1 383 ? -10.438 -3.091 -3.361 1.00 83.75 383 TYR A CA 1
ATOM 2936 C C . TYR A 1 383 ? -11.132 -2.830 -4.684 1.00 83.75 383 TYR A C 1
ATOM 2938 O O . TYR A 1 383 ? -10.501 -2.301 -5.590 1.00 83.75 383 TYR A O 1
ATOM 2946 N N . TYR A 1 384 ? -12.395 -3.222 -4.819 1.00 79.50 384 TYR A N 1
ATOM 2947 C CA . TYR A 1 384 ? -13.061 -3.189 -6.118 1.00 79.50 384 TYR A CA 1
ATOM 2948 C C . TYR A 1 384 ? -14.537 -2.807 -6.027 1.00 79.50 384 TYR A C 1
ATOM 2950 O O . TYR A 1 384 ? -15.243 -3.183 -5.087 1.00 79.50 384 TYR A O 1
ATOM 2958 N N . GLN A 1 385 ? -15.021 -2.120 -7.054 1.00 74.75 385 GLN A N 1
ATOM 2959 C CA . GLN A 1 385 ? -16.430 -1.832 -7.294 1.00 74.75 385 GLN A CA 1
ATOM 2960 C C . GLN A 1 385 ? -16.929 -2.571 -8.537 1.00 74.75 385 GLN A C 1
ATOM 2962 O O . GLN A 1 385 ? -16.381 -2.419 -9.619 1.00 74.75 385 GLN A O 1
ATOM 2967 N N . THR A 1 386 ? -18.001 -3.351 -8.395 1.00 68.12 386 THR A N 1
ATOM 2968 C CA . THR A 1 386 ? -18.725 -4.011 -9.494 1.00 68.12 386 THR A CA 1
ATOM 2969 C C . THR A 1 386 ? -20.029 -3.308 -9.883 1.00 68.12 386 THR A C 1
ATOM 2971 O O . THR A 1 386 ? -20.715 -3.785 -10.785 1.00 68.12 386 THR A O 1
ATOM 2974 N N . ASN A 1 387 ? -20.426 -2.240 -9.182 1.00 61.47 387 ASN A N 1
ATOM 2975 C CA . ASN A 1 387 ? -21.690 -1.524 -9.395 1.00 61.47 387 ASN A CA 1
ATOM 2976 C C . ASN A 1 387 ? -21.517 -0.001 -9.529 1.00 61.47 387 ASN A C 1
ATOM 2978 O O . ASN A 1 387 ? -22.459 0.735 -9.232 1.00 61.47 387 ASN A O 1
ATOM 2982 N N . GLY A 1 388 ? -20.343 0.472 -9.956 1.00 53.50 388 GLY A N 1
ATOM 2983 C CA . GLY A 1 388 ? -20.072 1.895 -10.132 1.00 53.50 388 GLY A CA 1
ATOM 2984 C C . GLY A 1 388 ? -21.183 2.567 -10.941 1.00 53.50 388 GLY A C 1
ATOM 2985 O O . GLY A 1 388 ? -21.427 2.230 -12.100 1.00 53.50 388 GLY A O 1
ATOM 2986 N N . ILE A 1 389 ? -21.904 3.502 -10.316 1.00 42.53 389 ILE A N 1
ATOM 2987 C CA . ILE A 1 389 ? -22.957 4.276 -10.979 1.00 42.53 389 ILE A CA 1
ATOM 2988 C C . ILE A 1 389 ? -22.256 5.413 -11.729 1.00 42.53 389 ILE A C 1
ATOM 2990 O O . ILE A 1 389 ? -22.105 6.520 -11.219 1.00 42.53 389 ILE A O 1
ATOM 2994 N N . GLY A 1 390 ? -21.759 5.123 -12.930 1.00 45.59 390 GLY A N 1
ATOM 2995 C CA . GLY A 1 390 ? -20.969 6.057 -13.728 1.00 45.59 390 GLY A CA 1
ATOM 2996 C C . GLY A 1 390 ? -20.539 5.464 -15.069 1.00 45.59 390 GLY A C 1
ATOM 2997 O O . GLY A 1 390 ? -20.827 4.314 -15.377 1.00 45.59 390 GLY A O 1
ATOM 2998 N N . LYS A 1 391 ? -19.859 6.268 -15.895 1.00 45.12 391 LYS A N 1
ATOM 2999 C CA . LYS A 1 391 ? -19.225 5.804 -17.146 1.00 45.12 391 LYS A CA 1
ATOM 3000 C C . LYS A 1 391 ? -17.841 5.167 -16.912 1.00 45.12 391 LYS A C 1
ATOM 3002 O O . LYS A 1 391 ? -17.155 4.880 -17.885 1.00 45.12 391 LYS A O 1
ATOM 3007 N N . THR A 1 392 ? -17.430 4.997 -15.656 1.00 49.53 392 THR A N 1
ATOM 3008 C CA . THR A 1 392 ? -16.190 4.320 -15.258 1.00 49.53 392 THR A CA 1
ATOM 3009 C C . THR A 1 392 ? -16.384 2.808 -15.334 1.00 49.53 392 THR A C 1
ATOM 3011 O O . THR A 1 392 ? -17.489 2.305 -15.124 1.00 49.53 392 THR A O 1
ATOM 3014 N N . LEU A 1 393 ? -15.328 2.071 -15.681 1.00 61.31 393 LEU A N 1
ATOM 3015 C CA . LEU A 1 393 ? -15.405 0.616 -15.715 1.00 61.31 393 LEU A CA 1
ATOM 3016 C C . LEU A 1 393 ? -15.336 0.052 -14.305 1.00 61.31 393 LEU A C 1
ATOM 3018 O O . LEU A 1 393 ? -14.593 0.526 -13.453 1.00 61.31 393 LEU A O 1
ATOM 3022 N N . ASN A 1 394 ? -16.129 -0.985 -14.087 1.00 68.56 394 ASN A N 1
ATOM 3023 C CA . ASN A 1 394 ? -16.157 -1.690 -12.826 1.00 68.56 394 ASN A CA 1
ATOM 3024 C C . ASN A 1 394 ? -14.863 -2.484 -12.635 1.00 68.56 394 ASN A C 1
ATOM 3026 O O . ASN A 1 394 ? -14.458 -3.253 -13.513 1.00 68.56 394 ASN A O 1
ATOM 3030 N N . GLY A 1 395 ? -14.258 -2.332 -11.460 1.00 74.81 395 GLY A N 1
ATOM 3031 C CA . GLY A 1 395 ? -13.238 -3.246 -10.988 1.00 74.81 395 GLY A CA 1
ATOM 3032 C C . GLY A 1 395 ? -13.801 -4.652 -10.766 1.00 74.81 395 GLY A C 1
ATOM 3033 O O . GLY A 1 395 ? -15.005 -4.917 -10.861 1.00 74.81 395 GLY A O 1
ATOM 3034 N N . ARG A 1 396 ? -12.915 -5.590 -10.437 1.00 78.81 396 ARG A N 1
ATOM 3035 C CA . ARG A 1 396 ? -13.300 -6.981 -10.179 1.00 78.81 396 ARG A CA 1
ATOM 3036 C C . ARG A 1 396 ? -12.617 -7.564 -8.957 1.00 78.81 396 ARG A C 1
ATOM 3038 O O . ARG A 1 396 ? -11.534 -7.146 -8.555 1.00 78.81 396 ARG A O 1
ATOM 3045 N N . GLU A 1 397 ? -13.237 -8.605 -8.421 1.00 84.88 397 GLU A N 1
ATOM 3046 C CA . GLU A 1 397 ? -12.579 -9.490 -7.472 1.00 84.88 397 GLU A CA 1
ATOM 3047 C C . GLU A 1 397 ? -11.388 -10.201 -8.141 1.00 84.88 397 GLU A C 1
ATOM 3049 O O . GLU A 1 397 ? -11.455 -10.590 -9.311 1.00 84.88 397 GLU A O 1
ATOM 3054 N N . LEU A 1 398 ? -10.305 -10.412 -7.391 1.00 84.75 398 LEU A N 1
ATOM 3055 C CA . LEU A 1 398 ? -9.177 -11.237 -7.813 1.00 84.75 398 LEU A CA 1
ATOM 3056 C C . LEU A 1 398 ? -9.294 -12.614 -7.143 1.00 84.75 398 LEU A C 1
ATOM 3058 O O . LEU A 1 398 ? -8.647 -12.877 -6.126 1.00 84.75 398 LEU A O 1
ATOM 3062 N N . SER A 1 399 ? -10.163 -13.468 -7.696 1.00 73.94 399 SER A N 1
ATOM 3063 C CA . SER A 1 399 ? -10.572 -14.769 -7.131 1.00 73.94 399 SER A CA 1
ATOM 3064 C C . SER A 1 399 ? -10.388 -15.958 -8.093 1.00 73.94 399 SER A C 1
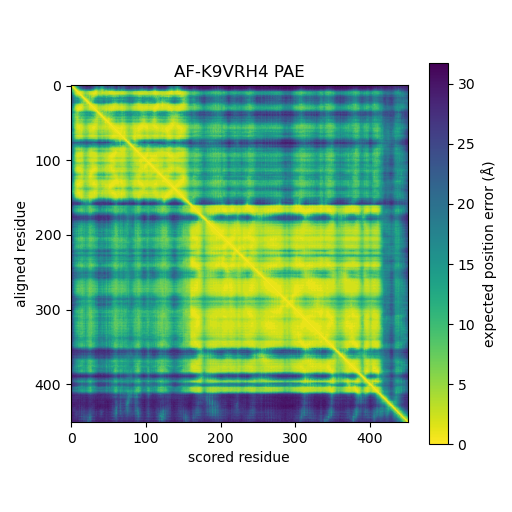ATOM 3066 O O . SER A 1 399 ? -11.268 -16.802 -8.259 1.00 73.94 399 SER A O 1
ATOM 3068 N N . GLY A 1 400 ? -9.218 -16.064 -8.728 1.00 67.50 400 GLY A N 1
ATOM 3069 C CA . GLY A 1 400 ? -8.860 -17.202 -9.578 1.00 67.50 400 GLY A CA 1
ATOM 3070 C C . GLY A 1 400 ? -8.506 -18.477 -8.797 1.00 67.50 400 GLY A C 1
ATOM 3071 O O . GLY A 1 400 ? -8.065 -18.438 -7.650 1.00 67.50 400 GLY A O 1
ATOM 3072 N N . THR A 1 401 ? -8.633 -19.639 -9.446 1.00 61.28 401 THR A N 1
ATOM 3073 C CA . THR A 1 401 ? -8.295 -20.953 -8.856 1.00 61.28 401 THR A CA 1
ATOM 3074 C C . THR A 1 401 ? -6.809 -21.117 -8.529 1.00 61.28 401 THR A C 1
ATOM 3076 O O . THR A 1 401 ? -6.467 -21.866 -7.620 1.00 61.28 401 THR A O 1
ATOM 3079 N N . ASN A 1 402 ? -5.936 -2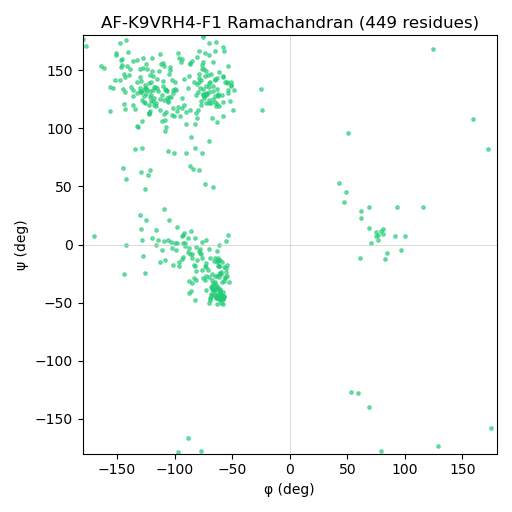0.407 -9.250 1.00 57.47 402 ASN A N 1
ATOM 3080 C CA . ASN A 1 402 ? -4.477 -20.461 -9.096 1.00 57.47 402 ASN A CA 1
ATOM 3081 C C . ASN A 1 402 ? -3.867 -19.127 -8.636 1.00 57.47 402 ASN A C 1
ATOM 3083 O O . ASN A 1 402 ? -2.651 -19.015 -8.529 1.00 57.47 402 ASN A O 1
ATOM 3087 N N . TRP A 1 403 ? -4.692 -18.100 -8.439 1.00 70.12 403 TRP A N 1
ATOM 3088 C CA . TRP A 1 403 ? -4.261 -16.760 -8.061 1.00 70.12 403 TRP A CA 1
ATOM 3089 C C . TRP A 1 403 ? -5.433 -16.072 -7.364 1.00 70.12 403 TRP A C 1
ATOM 3091 O O . TRP A 1 403 ? -6.477 -15.834 -7.964 1.00 70.12 403 TRP A O 1
ATOM 3101 N N . LYS A 1 404 ? -5.277 -15.771 -6.080 1.00 81.00 404 LYS A N 1
ATOM 3102 C CA . LYS A 1 404 ? -6.288 -15.090 -5.276 1.00 81.00 404 LYS A CA 1
ATOM 3103 C C . LYS A 1 404 ? -5.573 -14.061 -4.417 1.00 81.00 404 LYS A C 1
ATOM 3105 O O . LYS A 1 404 ? -4.524 -14.380 -3.865 1.00 81.00 404 LYS A O 1
ATOM 3110 N N . SER A 1 405 ? -6.111 -12.849 -4.320 1.00 81.81 405 SER A N 1
ATOM 3111 C CA . SER A 1 405 ? -5.593 -11.911 -3.325 1.00 81.81 405 SER A CA 1
ATOM 3112 C C . SER A 1 405 ? -5.949 -12.397 -1.921 1.00 81.81 405 SER A C 1
ATOM 3114 O O . SER A 1 405 ? -7.055 -12.890 -1.676 1.00 81.81 405 SER A O 1
ATOM 3116 N N . ASP A 1 406 ? -5.017 -12.251 -0.984 1.00 76.81 406 ASP A N 1
ATOM 3117 C CA . ASP A 1 406 ? -5.217 -12.603 0.424 1.00 76.81 406 ASP A CA 1
ATOM 3118 C C . ASP A 1 406 ? -6.418 -11.866 1.022 1.00 76.81 406 ASP A C 1
ATOM 3120 O O . ASP A 1 406 ? -7.091 -12.358 1.932 1.00 76.81 406 ASP A O 1
ATOM 3124 N N . TRP A 1 407 ? -6.718 -10.687 0.474 1.00 78.19 407 TRP A N 1
ATOM 3125 C CA . TRP A 1 407 ? -7.879 -9.900 0.840 1.00 78.19 407 TRP A CA 1
ATOM 3126 C C . TRP A 1 407 ? -8.601 -9.326 -0.380 1.00 78.19 407 TRP A C 1
ATOM 3128 O O . TRP A 1 407 ? -7.986 -8.751 -1.276 1.00 78.19 407 TRP A O 1
ATOM 3138 N N . ASN A 1 408 ? -9.925 -9.472 -0.404 1.00 76.38 408 ASN A N 1
ATOM 3139 C CA . ASN A 1 408 ? -10.816 -8.905 -1.414 1.00 76.38 408 ASN A CA 1
ATOM 3140 C C . ASN A 1 408 ? -11.901 -8.097 -0.695 1.00 76.38 408 ASN A C 1
ATOM 3142 O O . ASN A 1 408 ? -12.632 -8.642 0.132 1.00 76.38 408 ASN A O 1
ATOM 3146 N N . VAL A 1 409 ? -12.014 -6.808 -1.006 1.00 75.12 409 VAL A N 1
ATOM 3147 C CA . VAL A 1 409 ? -13.026 -5.907 -0.445 1.00 75.12 409 VAL A CA 1
ATOM 3148 C C . VAL A 1 409 ? -13.855 -5.332 -1.573 1.00 75.12 409 VAL A C 1
ATOM 3150 O O . VAL A 1 409 ? -13.366 -4.537 -2.371 1.00 75.12 409 VAL A O 1
ATOM 3153 N N . SER A 1 410 ? -15.135 -5.690 -1.589 1.00 77.00 410 SER A N 1
ATOM 3154 C CA . SER A 1 410 ? -16.103 -4.988 -2.420 1.00 77.00 410 SER A CA 1
ATOM 3155 C C . SER A 1 410 ? -16.432 -3.632 -1.790 1.00 77.00 410 SER A C 1
ATOM 3157 O O . SER A 1 410 ? -16.834 -3.571 -0.628 1.00 77.00 410 SER A O 1
ATOM 3159 N N . LEU A 1 411 ? -16.288 -2.551 -2.555 1.00 71.56 411 LEU A N 1
ATOM 3160 C CA . LEU A 1 411 ? -16.661 -1.194 -2.144 1.00 71.56 411 LEU A CA 1
ATOM 3161 C C . LEU A 1 411 ? -18.095 -0.820 -2.586 1.00 71.56 411 LEU A C 1
ATOM 3163 O O . LEU A 1 411 ? -18.510 0.322 -2.424 1.00 71.56 411 LEU A O 1
ATOM 3167 N N . ASN A 1 412 ? -18.868 -1.771 -3.126 1.00 60.69 412 ASN A N 1
ATOM 3168 C CA . ASN A 1 412 ? -20.193 -1.551 -3.732 1.00 60.69 412 ASN A CA 1
ATOM 3169 C C . ASN A 1 412 ? -21.278 -1.027 -2.782 1.00 60.69 412 ASN A C 1
ATOM 3171 O O . ASN A 1 412 ? -22.239 -0.406 -3.230 1.00 60.69 412 ASN A O 1
ATOM 3175 N N . ASN A 1 413 ? -21.142 -1.329 -1.488 1.00 49.59 413 ASN A N 1
ATOM 3176 C CA . ASN A 1 413 ? -22.127 -1.031 -0.441 1.00 49.59 413 ASN A CA 1
ATOM 3177 C C . ASN A 1 413 ? -21.502 -0.297 0.757 1.00 49.59 413 ASN A C 1
ATOM 3179 O O . ASN A 1 413 ? -22.166 -0.052 1.761 1.00 49.59 413 ASN A O 1
ATOM 3183 N N . LEU A 1 414 ? -20.216 0.040 0.666 1.00 51.94 414 LEU A N 1
ATOM 3184 C CA . LEU A 1 414 ? -19.481 0.721 1.720 1.00 51.94 414 LEU A CA 1
ATOM 3185 C C . LEU A 1 414 ? -19.616 2.233 1.510 1.00 51.94 414 LEU A C 1
ATOM 3187 O O . LEU A 1 414 ? -18.722 2.860 0.966 1.00 51.94 414 LEU A O 1
ATOM 3191 N N . GLY A 1 415 ? -20.765 2.787 1.910 1.00 36.06 415 GLY A N 1
ATOM 3192 C CA . GLY A 1 415 ? -20.975 4.218 2.155 1.00 36.06 415 GLY A CA 1
ATOM 3193 C C . GLY A 1 415 ? -20.545 5.188 1.043 1.00 36.06 415 GLY A C 1
ATOM 3194 O O . GLY A 1 415 ? -19.437 5.705 1.044 1.00 36.06 415 GLY A O 1
ATOM 3195 N N . ASN A 1 416 ? -21.501 5.574 0.197 1.00 36.03 416 ASN A N 1
ATOM 3196 C CA . ASN A 1 416 ? -21.561 6.923 -0.371 1.00 36.03 416 ASN A CA 1
ATOM 3197 C C . ASN A 1 416 ? -20.490 7.368 -1.394 1.00 36.03 416 ASN A C 1
ATOM 3199 O O . ASN A 1 416 ? -20.256 8.566 -1.551 1.00 36.03 416 ASN A O 1
ATOM 3203 N N . CYS A 1 417 ? -19.971 6.457 -2.222 1.00 33.66 417 CYS A N 1
ATOM 3204 C CA . CYS A 1 417 ? -19.463 6.815 -3.558 1.00 33.66 417 CYS A CA 1
ATOM 3205 C C . CYS A 1 417 ? -20.631 7.122 -4.525 1.00 33.66 417 CYS A C 1
ATOM 3207 O O . CYS A 1 417 ? -20.761 6.518 -5.587 1.00 33.66 417 CYS A O 1
ATOM 3209 N N . SER A 1 418 ? -21.544 8.013 -4.126 1.00 30.47 418 SER A N 1
ATOM 3210 C CA . SER A 1 418 ? -22.618 8.501 -4.993 1.00 30.47 418 SER A CA 1
ATOM 3211 C C . SER A 1 418 ? -22.044 9.550 -5.952 1.00 30.47 418 SER A C 1
ATOM 3213 O O . SER A 1 418 ? -21.358 10.460 -5.489 1.00 30.47 418 SER A O 1
ATOM 3215 N N . PRO A 1 419 ? -22.353 9.510 -7.260 1.00 31.09 419 PRO A N 1
ATOM 3216 C CA . PRO A 1 419 ? -21.790 10.415 -8.270 1.00 31.09 419 PRO A CA 1
ATOM 3217 C C . PRO A 1 419 ? -22.137 11.904 -8.069 1.00 31.09 419 PRO A C 1
ATOM 3219 O O . PRO A 1 419 ? -21.636 12.751 -8.802 1.00 31.09 419 PRO A O 1
ATOM 3222 N N . GLN A 1 420 ? -22.985 12.248 -7.092 1.00 28.20 420 GLN A N 1
ATOM 3223 C CA . GLN A 1 420 ? -23.260 13.640 -6.706 1.00 28.20 420 GLN A CA 1
ATOM 3224 C C . GLN A 1 420 ? -22.378 14.152 -5.560 1.00 28.20 420 GLN A C 1
ATOM 3226 O O . GLN A 1 420 ? -22.331 15.357 -5.306 1.00 28.20 420 GLN A O 1
ATOM 3231 N N . LEU A 1 421 ? -21.665 13.261 -4.876 1.00 29.84 421 LEU A N 1
ATOM 3232 C CA . LEU A 1 421 ? -20.752 13.595 -3.797 1.00 29.84 421 LEU A CA 1
ATOM 3233 C C . LEU A 1 421 ? -19.338 13.398 -4.318 1.00 29.84 421 LEU A C 1
ATOM 3235 O O . LEU A 1 421 ? -18.847 12.285 -4.466 1.00 29.84 421 LEU A O 1
ATOM 3239 N N . ARG A 1 422 ? -18.737 14.540 -4.654 1.00 27.42 422 ARG A N 1
ATOM 3240 C CA . ARG A 1 422 ? -17.322 14.744 -4.956 1.00 27.42 422 ARG A CA 1
ATOM 3241 C C . ARG A 1 422 ? -16.477 13.657 -4.289 1.00 27.42 422 ARG A C 1
ATOM 3243 O O . ARG A 1 422 ? -16.379 13.639 -3.065 1.00 27.42 422 ARG A O 1
ATOM 3250 N N . CYS A 1 423 ? -15.805 12.824 -5.081 1.00 27.61 423 CYS A N 1
ATOM 3251 C CA . CYS A 1 423 ? -14.665 12.027 -4.623 1.00 27.61 423 CYS A CA 1
ATOM 3252 C C . CYS A 1 423 ? -13.485 12.964 -4.279 1.00 27.61 423 CYS A C 1
ATOM 3254 O O . CYS A 1 423 ? -12.388 12.802 -4.784 1.00 27.61 423 CYS A O 1
ATOM 3256 N N . GLY A 1 424 ? -13.719 14.018 -3.498 1.00 26.89 424 GLY A N 1
ATOM 3257 C CA . GLY A 1 424 ? -12.813 15.131 -3.285 1.00 26.89 424 GLY A CA 1
ATOM 3258 C C . GLY A 1 424 ? -12.153 15.061 -1.920 1.00 26.89 424 GLY A C 1
ATOM 3259 O O . GLY A 1 424 ? -12.823 15.017 -0.894 1.00 26.89 424 GLY A O 1
ATOM 3260 N N . ILE A 1 425 ? -10.826 15.138 -1.919 1.00 29.55 425 ILE A N 1
ATOM 3261 C CA . ILE A 1 425 ? -10.070 15.643 -0.775 1.00 29.55 425 ILE A CA 1
ATOM 3262 C C . ILE A 1 425 ? -10.484 17.111 -0.600 1.00 29.55 425 ILE A C 1
ATOM 3264 O O . ILE A 1 425 ? -10.347 17.910 -1.530 1.00 29.55 425 ILE A O 1
ATOM 3268 N N . ALA A 1 426 ? -11.017 17.470 0.568 1.00 24.88 426 ALA A N 1
ATOM 3269 C CA . ALA A 1 426 ? -11.214 18.868 0.924 1.00 24.88 426 ALA A CA 1
ATOM 3270 C C . ALA A 1 426 ? -9.842 19.547 1.022 1.00 24.88 426 ALA A C 1
ATOM 3272 O O . ALA A 1 426 ? -8.974 19.142 1.795 1.00 24.88 426 ALA A O 1
ATOM 3273 N N . ASN A 1 427 ? -9.641 20.556 0.183 1.00 24.62 427 ASN A N 1
ATOM 3274 C CA . ASN A 1 427 ? -8.378 21.253 0.018 1.00 24.62 427 ASN A CA 1
ATOM 3275 C C . ASN A 1 427 ? -8.268 22.381 1.057 1.00 24.62 427 ASN A C 1
ATOM 3277 O O . ASN A 1 427 ? -8.298 23.552 0.699 1.00 24.62 427 ASN A O 1
ATOM 3281 N N . ASP A 1 428 ? -8.156 22.031 2.341 1.00 24.91 428 ASP A N 1
ATOM 3282 C CA . ASP A 1 428 ? -7.911 23.000 3.416 1.00 24.91 428 ASP A CA 1
ATOM 3283 C C . ASP A 1 428 ? -6.461 22.893 3.888 1.00 24.91 428 ASP A C 1
ATOM 3285 O O . ASP A 1 428 ? -6.131 22.250 4.882 1.00 24.91 428 ASP A O 1
ATOM 3289 N N . GLY A 1 429 ? -5.574 23.520 3.116 1.00 24.55 429 GLY A N 1
ATOM 3290 C CA . GLY A 1 429 ? -4.399 24.246 3.599 1.00 24.55 429 GLY A CA 1
ATOM 3291 C C . GLY A 1 429 ? -3.298 23.539 4.398 1.00 24.55 429 GLY A C 1
ATOM 3292 O O . GLY A 1 429 ? -2.275 24.185 4.573 1.00 24.55 429 GLY A O 1
ATOM 3293 N N . ASN A 1 430 ? -3.435 22.300 4.893 1.00 24.52 430 ASN A N 1
ATOM 3294 C CA . ASN A 1 430 ? -2.367 21.611 5.641 1.00 24.52 430 ASN A CA 1
ATOM 3295 C C . ASN A 1 430 ? -2.572 20.110 5.957 1.00 24.52 430 ASN A C 1
ATOM 3297 O O . ASN A 1 430 ? -1.768 19.559 6.709 1.00 24.52 430 ASN A O 1
ATOM 3301 N N . ARG A 1 431 ? -3.602 19.408 5.456 1.00 28.55 431 ARG A N 1
ATOM 3302 C CA . ARG A 1 431 ? -3.841 17.995 5.839 1.00 28.55 431 ARG A CA 1
ATOM 3303 C C . ARG A 1 431 ? -4.357 17.150 4.671 1.00 28.55 431 ARG A C 1
ATOM 3305 O O . ARG A 1 431 ? -5.440 17.399 4.160 1.00 28.55 431 ARG A O 1
ATOM 3312 N N . ALA A 1 432 ? -3.580 16.148 4.252 1.00 23.77 432 ALA A N 1
ATOM 3313 C CA . ALA A 1 432 ? -3.970 15.162 3.241 1.00 23.77 432 ALA A CA 1
ATOM 3314 C C . ALA A 1 432 ? -4.463 13.879 3.934 1.00 23.77 432 ALA A C 1
ATOM 3316 O O . ALA A 1 432 ? -3.683 13.217 4.615 1.00 23.77 432 ALA A O 1
ATOM 3317 N N . GLY A 1 433 ? -5.747 13.540 3.778 1.00 27.08 433 GLY A N 1
ATOM 3318 C CA . GLY A 1 433 ? -6.365 12.327 4.327 1.00 27.08 433 GLY A CA 1
ATOM 3319 C C . GLY A 1 433 ? -6.845 11.390 3.218 1.00 27.08 433 GLY A C 1
ATOM 3320 O O . GLY A 1 433 ? -7.648 11.781 2.375 1.00 27.08 433 GLY A O 1
ATOM 3321 N N . LEU A 1 434 ? -6.345 10.152 3.211 1.00 32.22 434 LEU A N 1
ATOM 3322 C CA . LEU A 1 434 ? -6.715 9.099 2.262 1.00 32.22 434 LEU A CA 1
ATOM 3323 C C . LEU A 1 434 ? -7.905 8.300 2.837 1.00 32.22 434 LEU A C 1
ATOM 3325 O O . LEU A 1 434 ? -7.730 7.501 3.751 1.00 32.22 434 LEU A O 1
ATOM 3329 N N . CYS A 1 435 ? -9.122 8.530 2.332 1.00 33.16 435 CYS A N 1
ATOM 3330 C CA . CYS A 1 435 ? -10.369 8.153 3.023 1.00 33.16 435 CYS A CA 1
ATOM 3331 C C . CYS A 1 435 ? -10.710 6.645 3.063 1.00 33.16 435 CYS A C 1
ATOM 3333 O O . CYS A 1 435 ? -11.546 6.250 3.867 1.00 33.16 435 CYS A O 1
ATOM 3335 N N . CYS A 1 436 ? -10.110 5.769 2.251 1.00 31.06 436 CYS A N 1
ATOM 3336 C CA . CYS A 1 436 ? -10.470 4.332 2.268 1.00 31.06 436 CYS A CA 1
ATOM 3337 C C . CYS A 1 436 ? -9.297 3.370 2.033 1.00 31.06 436 CYS A C 1
ATOM 3339 O O . CYS A 1 436 ? -9.330 2.235 2.501 1.00 31.06 436 CYS A O 1
ATOM 3341 N N . ILE A 1 437 ? -8.242 3.818 1.352 1.00 33.03 437 ILE A N 1
ATOM 3342 C CA . ILE A 1 437 ? -7.141 2.945 0.919 1.00 33.03 437 ILE A CA 1
ATOM 3343 C C . ILE A 1 437 ? -6.091 2.773 2.041 1.00 33.03 437 ILE A C 1
ATOM 3345 O O . ILE A 1 437 ? -5.570 1.680 2.237 1.00 33.03 437 ILE A O 1
ATOM 3349 N N . CYS A 1 438 ? -5.850 3.793 2.879 1.00 29.47 438 CYS A N 1
ATOM 3350 C CA . CYS A 1 438 ? -4.826 3.718 3.936 1.00 29.47 438 CYS A CA 1
ATOM 3351 C C . CYS A 1 438 ? -5.176 2.770 5.097 1.00 29.47 438 CYS A C 1
ATOM 3353 O O . CYS A 1 438 ? -4.264 2.222 5.710 1.00 29.47 438 CYS A O 1
ATOM 3355 N N . CYS A 1 439 ? -6.459 2.543 5.401 1.00 30.02 439 CYS A N 1
ATOM 3356 C CA . CYS A 1 439 ? -6.853 1.713 6.549 1.00 30.02 439 CYS A CA 1
ATOM 3357 C C . CYS A 1 439 ? -6.640 0.206 6.344 1.00 30.02 439 CYS A C 1
ATOM 3359 O O . CYS A 1 439 ? -6.634 -0.524 7.331 1.00 30.02 439 CYS A O 1
ATOM 3361 N N . LYS A 1 440 ? -6.492 -0.276 5.100 1.00 31.66 440 LYS A N 1
ATOM 3362 C CA . LYS A 1 440 ? -6.371 -1.718 4.816 1.00 31.66 440 LYS A CA 1
ATOM 3363 C C . LYS A 1 440 ? -5.145 -2.120 3.968 1.00 31.66 440 LYS A C 1
ATOM 3365 O O . LYS A 1 440 ? -4.817 -3.303 3.968 1.00 31.66 440 LYS A O 1
ATOM 3370 N N . CYS A 1 441 ? -4.401 -1.167 3.382 1.00 29.64 441 CYS A N 1
ATOM 3371 C CA . CYS A 1 441 ? -3.086 -1.387 2.736 1.00 29.64 441 CYS A CA 1
ATOM 3372 C C . CYS A 1 441 ? -1.967 -1.909 3.673 1.00 29.64 441 CYS A C 1
ATOM 3374 O O . CYS A 1 441 ? -0.834 -2.092 3.239 1.00 29.64 441 CYS A O 1
ATOM 3376 N N . SER A 1 442 ? -2.242 -2.112 4.964 1.00 32.41 442 SER A N 1
ATOM 3377 C CA . SER A 1 442 ? -1.277 -2.454 6.019 1.00 32.41 442 SER A CA 1
ATOM 3378 C C . SER A 1 442 ? -0.687 -3.862 5.967 1.00 32.41 442 SER A C 1
ATOM 3380 O O . SER A 1 442 ? 0.323 -4.144 6.619 1.00 32.41 442 SER A O 1
ATOM 3382 N N . LYS A 1 443 ? -1.378 -4.791 5.308 1.00 36.28 443 LYS A N 1
ATOM 3383 C CA . LYS A 1 443 ? -1.298 -6.205 5.680 1.00 36.28 443 LYS A CA 1
ATOM 3384 C C . LYS A 1 443 ? -0.036 -6.954 5.242 1.00 36.28 443 LYS A C 1
ATOM 3386 O O . LYS A 1 443 ? 0.155 -8.078 5.700 1.00 36.28 443 LYS A O 1
ATOM 3391 N N . GLY A 1 444 ? 0.852 -6.396 4.427 1.00 31.11 444 GLY A N 1
ATOM 3392 C CA . GLY A 1 444 ? 2.044 -7.150 4.033 1.00 31.11 444 GLY A CA 1
ATOM 3393 C C . GLY A 1 444 ? 3.286 -6.944 4.909 1.00 31.11 444 GLY A C 1
ATOM 3394 O O . GLY A 1 444 ? 4.205 -7.744 4.824 1.00 31.11 444 GLY A O 1
ATOM 3395 N N . LEU A 1 445 ? 3.313 -5.971 5.829 1.00 32.12 445 LEU A N 1
ATOM 3396 C CA . LEU A 1 445 ? 4.526 -5.664 6.615 1.00 32.12 445 LEU A CA 1
ATOM 3397 C C . LEU A 1 445 ? 4.838 -6.664 7.754 1.00 32.12 445 LEU A C 1
ATOM 3399 O O . LEU A 1 445 ? 5.792 -6.456 8.502 1.00 32.12 445 LEU A O 1
ATOM 3403 N N . SER A 1 446 ? 4.054 -7.738 7.932 1.00 31.58 446 SER A N 1
ATOM 3404 C CA . SER A 1 446 ? 4.160 -8.616 9.118 1.00 31.58 446 SER A CA 1
ATOM 3405 C C . SER A 1 446 ? 3.969 -10.124 8.877 1.00 31.58 446 SER A C 1
ATOM 3407 O O . SER A 1 446 ? 4.187 -10.925 9.787 1.00 31.58 446 SER A O 1
ATOM 3409 N N . GLN A 1 447 ? 3.708 -10.582 7.645 1.00 27.58 447 GLN A N 1
ATOM 3410 C CA . GLN A 1 447 ? 3.760 -12.024 7.345 1.00 27.58 447 GLN A CA 1
ATOM 3411 C C . GLN A 1 447 ? 5.202 -12.532 7.163 1.00 27.58 447 GLN A C 1
ATOM 3413 O O . GLN A 1 447 ? 5.604 -13.026 6.117 1.00 27.58 447 GLN A O 1
ATOM 3418 N N . SER A 1 448 ? 5.985 -12.459 8.237 1.00 32.22 448 SER A N 1
ATOM 3419 C CA . SER A 1 448 ? 7.237 -13.192 8.409 1.00 32.22 448 SER A CA 1
ATOM 3420 C C . SER A 1 448 ? 7.172 -13.911 9.757 1.00 32.22 448 SER A C 1
ATOM 3422 O O . SER A 1 448 ? 7.661 -13.390 10.761 1.00 32.22 448 SER A O 1
ATOM 3424 N N . ARG A 1 449 ? 6.534 -15.095 9.776 1.00 26.97 449 ARG A N 1
ATOM 3425 C CA . ARG A 1 449 ? 6.862 -16.292 10.593 1.00 26.97 449 ARG A CA 1
ATOM 3426 C C . ARG A 1 449 ? 5.648 -17.219 10.727 1.00 26.97 449 ARG A C 1
ATOM 3428 O O . ARG A 1 449 ? 4.742 -16.943 11.504 1.00 26.97 449 ARG A O 1
ATOM 3435 N N . ARG A 1 450 ? 5.706 -18.366 10.040 1.00 24.11 450 ARG A N 1
ATOM 3436 C CA . ARG A 1 450 ? 5.481 -19.733 10.569 1.00 24.11 450 ARG A CA 1
ATOM 3437 C C . ARG A 1 450 ? 5.450 -20.740 9.407 1.00 24.11 450 ARG A C 1
ATOM 3439 O O . ARG A 1 450 ? 4.384 -21.143 8.951 1.00 24.11 450 ARG A O 1
ATOM 3446 N N . LYS A 1 451 ? 6.632 -21.163 8.964 1.00 27.69 451 LYS A N 1
ATOM 3447 C CA . LYS A 1 451 ? 7.109 -22.555 9.009 1.00 27.69 451 LYS A CA 1
ATOM 3448 C C . LYS A 1 451 ? 8.605 -22.579 8.742 1.00 27.69 451 LYS A C 1
ATOM 3450 O O . LYS A 1 451 ? 9.035 -21.830 7.841 1.00 27.69 451 LYS A O 1
#

Mean predicted aligned error: 12.25 Å

Foldseek 3Di:
DDDPPQQAQKAWPAFDQQDPPRPQNQWTKTFMGRHDPVDDSHDDPDDLQPFWAKKKKFKALDEPLCQRDQQRDDPQFDDHDPVSGGQPQGLWIWMDGPQWIDTPRDIDGHGSGIDTGDLQSGHAAQGKMKMKMWIATNVGDIDMDIDIDHHHQPDWDPPQQAESEEEEEFEAQWPDDPVDCQVVVLSLLLSLLVVVVLVVVVEWEWEQDQVVLETATWDDDQSDTDRDPVGDDGGHHGYYYYYLPNCPPHDSLVSLAECNLLVSLVSNLVRLVVVQVVQVKDWADPVGQADPVRHGDIDGGRQQQAQYEYEYEESRLLSSQSNVVVCCVNVVQGQRRDLQRRQHEYEYEQYDQDDLVPDDDSNNRRHGDDRFDDPSHQAYEYEWEPPPPDPTHTGDAQDDPVGHGPYYHYCHPVHDPDVVNRSDDDPPDDDRDNSNCNSNSRNRSPPNDDD

Nearest PDB structures (foldseek):
  2ha1-assembly1_A  TM=6.670E-01  e=1.234E-02  Homo sapiens
  3l5j-assembly1_A  TM=6.155E-01  e=1.690E-01  Homo sapiens
  3l5i-assembly1_A  TM=5.865E-01  e=3.449E-01  Homo sapiens
  1l9m-assembly1_B  TM=4.218E-01  e=1.050E-01  Homo sapiens
  2jks-assembly1_A  TM=2.501E-01  e=3.885E-01  Toxoplasma gondii ME49

pLDDT: mean 77.59, std 19.8, range [23.77, 98.25]

Radius of gyration: 24.15 Å; Cα contacts (8 Å, |Δi|>4): 979; chains: 1; bounding box: 63×47×75 Å